Protein AF-0000000065834225 (afdb_homodimer)

Foldseek 3Di:
DPPFQQWAWEWEQAAFKIKIFIDRHLDTDDIDIDGNQDDDDDDPPHAYEYEYQHDRDDDDDDPRYHYDDCVLQPAAPDDPPDGSLLSLLLSLQCVPFHPFEWEFAAAQKTKIWTAHRVRHTPGIDIGGHPQNQLVCCCVPPDPADREDDDLPDDQADCDDDDRRSVSSNVRLVVVLVVVLVVVVVVCVVPVDTAYEYEYDCSSSNVVVCCVSDVRYDYDHCSNVSSSSVSVVVVVVVPPPPDDD/DPPFAQWAWEWEQAAFKIKIFIDRHLDTDDIDIDGNQDDDDDDPPHAYEYEYQHDRDDDDDDPRYHYDDCVLQPAAPDDPPDGSLLSLLLSLQCVPFHPFEWEFAAAQKTKIWTAHRVRHTPDIDIGGHPQNQLVCCCVPPDPADREDDDLPDDQADCDDDDRRSVSSNVRLVVVLVVVLVVVVVVCVVPVDTAYEYEYDCSSSNVVVCCVSDVRYDYDHCSNVSSSSVSVVVVVVVPPPPDDD

pLDDT: mean 91.39, std 12.74, range [29.22, 98.88]

Secondary structure (DSSP, 8-state):
------EEEEEEE-SSEEEEEEEETTEEEEEEEEETTSPP---TT-EEEEEE-SSSPPPPP-TTEEE--GGGS--BS--TT--HHHHHHHHHHHHHH-SSEEEEEESSEEEEEEE-TTSBEEEEEEEE-HHHHHHHHHHH-SSPPP----TTSPPPPSSBSSHHHHHHHHHHHHHHHHHHHHHHHHHHH-SSS-EEEESTTHHHHHHHHGGG-TTEEE-TTHHHHHHHHHHHHHHHHHS-----/------EEEEEEE-SSEEEEEEEETTEEEEEEEEETTSPP---TT-EEEEEE-SSSPPPPP-TTEEE--GGGS--BS--TT--HHHHHHHHHHHHHH-SSEEEEEESSEEEEEEE-TTSBEEEEEEEE-HHHHHHHHHHH-SSPPP----TTSPPPPSSBSSHHHHHHHHHHHHHHHHHHHHHHHHHHH-SSS-EEEESTTHHHHHHHHGGG-TTEEE-TTHHHHHHHHHHHHHHHHHS-----

Sequence (488 aa):
MSSEAERWLAAVVGNTHVRWGWFAGESLVKVEQFPAHQPLSWPEETELWLAAVGSAPLPPRSPWVHCLELSQVPLRDPYPSLGLDRALALWAAGIRYGWPCLVIDAGTALTLTGADAEGSLVGGAILPGLGLQAQALADHTARLPKVEWDPGAPIPPRWARNTGAAIRSGILHTLLAGLRDFLADWRRRFPQGPLLVTGGDGELLYPHLRPLDAELRWDPHLVLRGIAGCRQLHRVVRKPSGAEMSSEAERWLAAVVGNTHVRWGWFAGESLVKVEQFPAHQPLSWPEETELWLAAVGSAPLPPRSPWVHCLELSQVPLRDPYPSLGLDRALALWAAGIRYGWPCLVIDAGTALTLTGADAEGSLVGGAILPGLGLQAQALADHTARLPKVEWDPGAPIPPRWARNTGAAIRSGILHTLLAGLRDFLADWRRRFPQGPLLVTGGDGELLYPHLRPLDAELRWDPHLVLRGIAGCRQLHRVVRKPSGAE

Organism: Synechococcus sp. (strain JA-3-3Ab) (NCBI:txid321327)

Nearest PDB structures (foldseek):
  2h3g-assembly1_X-2  TM=8.060E-01  e=3.116E-14  Bacillus anthracis str. Ames
  2f9t-assembly1_B  TM=7.460E-01  e=8.627E-15  Pseudomonas aeruginosa PAO1
  9b78-assembly1_A  TM=7.917E-01  e=2.816E-13  Mycobacterium tuberculosis
  4o5f-assembly1_B  TM=7.819E-01  e=1.727E-13  Burkholderia thailandensis E264
  3djc-assembly2_C  TM=7.920E-01  e=1.299E-12  Legionella pneumophila subsp. pneumophila str. Philadelphia 1

Solvent-accessible surface area (backbone atoms only — not comparable to full-atom values): 26005 Å² total; per-residue (Å²): 128,82,75,75,54,59,65,35,36,36,35,40,35,28,60,66,37,26,39,38,33,35,27,48,54,90,40,80,74,46,76,48,77,44,61,20,87,53,81,85,80,73,69,82,93,42,41,32,41,33,42,73,62,26,70,47,82,73,78,75,92,41,99,43,50,43,76,61,53,61,88,64,48,95,52,39,72,69,46,93,72,56,51,51,57,58,51,26,26,41,43,31,44,31,75,74,69,33,54,21,31,37,34,37,36,24,30,66,49,24,34,39,39,31,28,37,71,85,46,32,52,60,23,16,23,26,32,57,11,71,65,42,40,34,47,39,40,29,74,64,32,67,79,49,69,77,62,83,87,57,72,86,53,76,84,58,54,66,52,20,75,45,58,67,47,8,36,51,12,26,44,50,54,19,50,51,33,16,50,52,52,52,50,52,51,46,39,72,77,43,80,60,55,41,31,37,35,18,39,78,46,20,73,51,49,42,77,75,48,40,85,78,36,90,51,49,41,84,44,79,51,34,44,55,48,16,52,52,50,40,51,54,56,52,53,59,67,66,57,70,88,62,92,122,129,81,75,74,54,59,62,35,34,35,34,41,36,27,59,65,36,26,41,38,33,36,25,46,57,90,41,79,74,46,74,49,75,44,58,21,87,54,80,86,80,74,70,83,90,43,41,32,40,33,43,74,63,26,70,48,83,71,79,76,91,42,100,43,51,41,75,60,52,61,88,64,46,95,50,38,71,70,46,92,71,57,52,50,58,60,50,27,25,38,44,30,43,32,74,74,70,33,53,21,30,38,32,37,36,23,30,67,50,26,33,39,40,30,28,37,72,85,46,32,52,60,24,17,22,27,29,56,11,72,66,41,40,35,47,38,40,30,74,66,34,68,77,47,72,76,61,84,86,57,73,84,53,74,83,59,54,68,53,20,73,46,56,68,46,8,35,51,11,27,42,49,54,19,50,51,34,16,49,51,52,52,51,53,53,47,40,72,76,43,80,61,57,39,30,38,34,18,40,79,48,22,71,52,47,42,76,76,47,41,83,78,34,91,50,49,40,84,44,80,50,34,44,56,48,16,50,52,52,40,50,57,57,52,52,62,66,64,58,71,88,62,93,124

InterPro domains:
  IPR004619 Type III pantothenate kinase [MF_01274] (7-235)
  IPR004619 Type III pantothenate kinase [PF03309] (79-177)
  IPR004619 Type III pantothenate kinase [PTHR34265] (77-228)
  IPR004619 Type III pantothenate kinase [TIGR00671] (73-227)
  IPR043129 ATPase, nucleotide binding domain [SSF53067] (100-229)

Structure (mmCIF, N/CA/C/O backbone):
data_AF-0000000065834225-model_v1
#
loop_
_entity.id
_entity.type
_entity.pdbx_description
1 polymer 'Type III pantothenate kinase'
#
loop_
_atom_site.group_PDB
_atom_site.id
_atom_site.type_symbol
_atom_site.label_atom_id
_atom_site.label_alt_id
_atom_site.label_comp_id
_atom_site.label_asym_id
_atom_site.label_entity_id
_atom_site.label_seq_id
_atom_site.pdbx_PDB_ins_code
_atom_site.Cartn_x
_atom_site.Cartn_y
_atom_site.Cartn_z
_atom_site.occupancy
_atom_site.B_iso_or_equiv
_atom_site.auth_seq_id
_atom_site.auth_comp_id
_atom_site.auth_asym_id
_atom_site.auth_atom_id
_atom_site.pdbx_PDB_model_num
ATOM 1 N N . MET A 1 1 ? 20.047 -47.781 -21.469 1 33.62 1 MET A N 1
ATOM 2 C CA . MET A 1 1 ? 20.109 -46.469 -22.156 1 33.62 1 MET A CA 1
ATOM 3 C C . MET A 1 1 ? 19.328 -45.406 -21.391 1 33.62 1 MET A C 1
ATOM 5 O O . MET A 1 1 ? 18.125 -45.562 -21.203 1 33.62 1 MET A O 1
ATOM 9 N N . SER A 1 2 ? 19.828 -44.812 -20.359 1 42.06 2 SER A N 1
ATOM 10 C CA . SER A 1 2 ? 19.234 -43.875 -19.438 1 42.06 2 SER A CA 1
ATOM 11 C C . SER A 1 2 ? 18.406 -42.812 -20.172 1 42.06 2 SER A C 1
ATOM 13 O O . SER A 1 2 ? 18.938 -42.094 -21.031 1 42.06 2 SER A O 1
ATOM 15 N N . SER A 1 3 ? 17.219 -42.969 -20.594 1 46.88 3 SER A N 1
ATOM 16 C CA . SER A 1 3 ? 16.328 -42.125 -21.375 1 46.88 3 SER A CA 1
ATOM 17 C C . SER A 1 3 ? 16.5 -40.656 -21.016 1 46.88 3 SER A C 1
ATOM 19 O O . SER A 1 3 ? 16.359 -40.281 -19.844 1 46.88 3 SER A O 1
ATOM 21 N N . GLU A 1 4 ? 17.5 -40 -21.625 1 58.12 4 GLU A N 1
ATOM 22 C CA . GLU A 1 4 ? 17.797 -38.562 -21.422 1 58.12 4 GLU A CA 1
ATOM 23 C C . GLU A 1 4 ? 16.516 -37.75 -21.266 1 58.12 4 GLU A C 1
ATOM 25 O O . GLU A 1 4 ? 15.656 -37.75 -22.156 1 58.12 4 GLU A O 1
ATOM 30 N N . ALA A 1 5 ? 16.062 -37.5 -20.141 1 70.31 5 ALA A N 1
ATOM 31 C CA . ALA A 1 5 ? 14.875 -36.719 -19.828 1 70.31 5 ALA A CA 1
ATOM 32 C C . ALA A 1 5 ? 14.758 -35.531 -20.75 1 70.31 5 ALA A C 1
ATOM 34 O O . ALA A 1 5 ? 15.742 -34.844 -21.016 1 70.31 5 ALA A O 1
ATOM 35 N N . GLU A 1 6 ? 13.672 -35.469 -21.453 1 86.38 6 GLU A N 1
ATOM 36 C CA . GLU A 1 6 ? 13.383 -34.375 -22.375 1 86.38 6 GLU A CA 1
ATOM 37 C C . GLU A 1 6 ? 13.633 -33.031 -21.703 1 86.38 6 GLU A C 1
ATOM 39 O O . GLU A 1 6 ? 13.148 -32.781 -20.594 1 86.38 6 GLU A O 1
ATOM 44 N N . ARG A 1 7 ? 14.578 -32.25 -22.266 1 93 7 ARG A N 1
ATOM 45 C CA . ARG A 1 7 ? 14.867 -30.922 -21.766 1 93 7 ARG A CA 1
ATOM 46 C C . ARG A 1 7 ? 13.953 -29.875 -22.406 1 93 7 ARG A C 1
ATOM 48 O O . ARG A 1 7 ? 13.656 -29.953 -23.594 1 93 7 ARG A O 1
ATOM 55 N N . TRP A 1 8 ? 13.391 -29.078 -21.578 1 95.12 8 TRP A N 1
ATOM 56 C CA . TRP A 1 8 ? 12.508 -28.031 -22.078 1 95.12 8 TRP A CA 1
ATOM 57 C C . TRP A 1 8 ? 12.5 -26.844 -21.109 1 95.12 8 TRP A C 1
ATOM 59 O O . TRP A 1 8 ? 13.141 -26.875 -20.062 1 95.12 8 TRP A O 1
ATOM 69 N N . LEU A 1 9 ? 11.836 -25.719 -21.547 1 95.31 9 LEU A N 1
ATOM 70 C CA . LEU A 1 9 ? 11.891 -24.484 -20.781 1 95.31 9 LEU A CA 1
ATOM 71 C C . LEU A 1 9 ? 10.484 -23.969 -20.5 1 95.31 9 LEU A C 1
ATOM 73 O O . LEU A 1 9 ? 9.594 -24.078 -21.344 1 95.31 9 LEU A O 1
ATOM 77 N N . ALA A 1 10 ? 10.312 -23.531 -19.297 1 96.25 10 ALA A N 1
ATOM 78 C CA . ALA A 1 10 ? 9.156 -22.703 -18.938 1 96.25 10 ALA A CA 1
ATOM 79 C C . ALA A 1 10 ? 9.562 -21.266 -18.688 1 96.25 10 ALA A C 1
ATOM 81 O O . ALA A 1 10 ? 10.656 -21 -18.172 1 96.25 10 ALA A O 1
ATOM 82 N N . ALA A 1 11 ? 8.711 -20.312 -19.078 1 94.62 11 ALA A N 1
ATOM 83 C CA . ALA A 1 11 ? 9.008 -18.906 -18.828 1 94.62 11 ALA A CA 1
ATOM 84 C C . ALA A 1 11 ? 7.766 -18.172 -18.328 1 94.62 11 ALA A C 1
ATOM 86 O O . ALA A 1 11 ? 6.676 -18.328 -18.875 1 94.62 11 ALA A O 1
ATOM 87 N N . VAL A 1 12 ? 7.941 -17.469 -17.266 1 94.56 12 VAL A N 1
ATOM 88 C CA . VAL A 1 12 ? 6.949 -16.5 -16.812 1 94.56 12 VAL A CA 1
ATOM 89 C C . VAL A 1 12 ? 7.379 -15.094 -17.219 1 94.56 12 VAL A C 1
ATOM 91 O O . VAL A 1 12 ? 8.375 -14.57 -16.719 1 94.56 12 VAL A O 1
ATOM 94 N N . VAL A 1 13 ? 6.672 -14.5 -18.109 1 93 13 VAL A N 1
ATOM 95 C CA . VAL A 1 13 ? 7 -13.164 -18.594 1 93 13 VAL A CA 1
ATOM 96 C C . VAL A 1 13 ? 6.188 -12.125 -17.844 1 93 13 VAL A C 1
ATOM 98 O O . VAL A 1 13 ? 5.062 -11.797 -18.219 1 93 13 VAL A O 1
ATOM 101 N N . GLY A 1 14 ? 6.848 -11.594 -16.859 1 91 14 GLY A N 1
ATOM 102 C CA . GLY A 1 14 ? 6.164 -10.664 -15.984 1 91 14 GLY A CA 1
ATOM 103 C C . GLY A 1 14 ? 6.324 -9.219 -16.406 1 91 14 GLY A C 1
ATOM 104 O O . GLY A 1 14 ? 6.707 -8.938 -17.547 1 91 14 GLY A O 1
ATOM 105 N N . ASN A 1 15 ? 5.93 -8.242 -15.508 1 87.38 15 ASN A N 1
ATOM 106 C CA . ASN A 1 15 ? 6 -6.809 -15.766 1 87.38 15 ASN A CA 1
ATOM 107 C C . ASN A 1 15 ? 7.418 -6.277 -15.578 1 87.38 15 ASN A C 1
ATOM 109 O O . ASN A 1 15 ? 7.852 -5.379 -16.297 1 87.38 15 ASN A O 1
ATOM 113 N N . THR A 1 16 ? 8.023 -6.875 -14.555 1 87.19 16 THR A N 1
ATOM 114 C CA . THR A 1 16 ? 9.336 -6.359 -14.172 1 87.19 16 THR A CA 1
ATOM 115 C C . THR A 1 16 ? 10.438 -7.324 -14.602 1 87.19 16 THR A C 1
ATOM 117 O O . THR A 1 16 ? 11.508 -6.895 -15.039 1 87.19 16 THR A O 1
ATOM 120 N N . HIS A 1 17 ? 10.078 -8.633 -14.461 1 89.81 17 HIS A N 1
ATOM 121 C CA . HIS A 1 17 ? 11.094 -9.641 -14.734 1 89.81 17 HIS A CA 1
ATOM 122 C C . HIS A 1 17 ? 10.516 -10.812 -15.523 1 89.81 17 HIS A C 1
ATOM 124 O O . HIS A 1 17 ? 9.305 -11.039 -15.492 1 89.81 17 HIS A O 1
ATOM 130 N N . VAL A 1 18 ? 11.414 -11.438 -16.203 1 91.88 18 VAL A N 1
ATOM 131 C CA . VAL A 1 18 ? 11.141 -12.758 -16.781 1 91.88 18 VAL A CA 1
ATOM 132 C C . VAL A 1 18 ? 11.828 -13.836 -15.945 1 91.88 18 VAL A C 1
ATOM 134 O O . VAL A 1 18 ? 12.992 -13.688 -15.57 1 91.88 18 VAL A O 1
ATOM 137 N N . ARG A 1 19 ? 11.094 -14.859 -15.625 1 93.38 19 ARG A N 1
ATOM 138 C CA . ARG A 1 19 ? 11.656 -16 -14.906 1 93.38 19 ARG A CA 1
ATOM 139 C C . ARG A 1 19 ? 11.68 -17.25 -15.789 1 93.38 19 ARG A C 1
ATOM 141 O O . ARG A 1 19 ? 10.633 -17.688 -16.281 1 93.38 19 ARG A O 1
ATOM 148 N N . TRP A 1 20 ? 12.914 -17.781 -15.906 1 92.94 20 TRP A N 1
ATOM 149 C CA . TRP A 1 20 ? 13.102 -19 -16.703 1 92.94 20 TRP A CA 1
ATOM 150 C C . TRP A 1 20 ? 13.297 -20.219 -15.805 1 92.94 20 TRP A C 1
ATOM 152 O O . TRP A 1 20 ? 14.062 -20.172 -14.836 1 92.94 20 TRP A O 1
ATOM 162 N N . GLY A 1 21 ? 12.5 -21.219 -16.125 1 96.06 21 GLY A N 1
ATOM 163 C CA . GLY A 1 21 ? 12.719 -22.516 -15.5 1 96.06 21 GLY A CA 1
ATOM 164 C C . GLY A 1 21 ? 13.188 -23.578 -16.484 1 96.06 21 GLY A C 1
ATOM 165 O O . GLY A 1 21 ? 12.484 -23.875 -17.453 1 96.06 21 GLY A O 1
ATOM 166 N N . TRP A 1 22 ? 14.375 -24.078 -16.281 1 95 22 TRP A N 1
ATOM 167 C CA . TRP A 1 22 ? 14.891 -25.188 -17.062 1 95 22 TRP A CA 1
ATOM 168 C C . TRP A 1 22 ? 14.445 -26.531 -16.469 1 95 22 TRP A C 1
ATOM 170 O O . TRP A 1 22 ? 14.672 -26.797 -15.281 1 95 22 TRP A O 1
ATOM 180 N N . PHE A 1 23 ? 13.789 -27.312 -17.312 1 96.31 23 PHE A N 1
ATOM 181 C CA . PHE A 1 23 ? 13.25 -28.578 -16.844 1 96.31 23 PHE A CA 1
ATOM 182 C C . PHE A 1 23 ? 13.93 -29.75 -17.547 1 96.31 23 PHE A C 1
ATOM 184 O O . PHE A 1 23 ? 14.25 -29.672 -18.734 1 96.31 23 PHE A O 1
ATOM 191 N N . ALA A 1 24 ? 14.25 -30.812 -16.766 1 95.19 24 ALA A N 1
ATOM 192 C CA . ALA A 1 24 ? 14.547 -32.156 -17.266 1 95.19 24 ALA A CA 1
ATOM 193 C C . ALA A 1 24 ? 13.438 -33.125 -16.891 1 95.19 24 ALA A C 1
ATOM 195 O O . ALA A 1 24 ? 13.352 -33.594 -15.75 1 95.19 24 ALA A O 1
ATOM 196 N N . GLY A 1 25 ? 12.625 -33.5 -17.891 1 91.62 25 GLY A N 1
ATOM 197 C CA . GLY A 1 25 ? 11.391 -34.156 -17.531 1 91.62 25 GLY A CA 1
ATOM 198 C C . GLY A 1 25 ? 10.461 -33.312 -16.703 1 91.62 25 GLY A C 1
ATOM 199 O O . GLY A 1 25 ? 10.125 -32.188 -17.094 1 91.62 25 GLY A O 1
ATOM 200 N N . GLU A 1 26 ? 10.18 -33.781 -15.57 1 89.94 26 GLU A N 1
ATOM 201 C CA . GLU A 1 26 ? 9.266 -33.062 -14.695 1 89.94 26 GLU A CA 1
ATOM 202 C C . GLU A 1 26 ? 10.031 -32.312 -13.594 1 89.94 26 GLU A C 1
ATOM 204 O O . GLU A 1 26 ? 9.43 -31.625 -12.773 1 89.94 26 GLU A O 1
ATOM 209 N N . SER A 1 27 ? 11.297 -32.375 -13.688 1 94.38 27 SER A N 1
ATOM 210 C CA . SER A 1 27 ? 12.125 -31.797 -12.625 1 94.38 27 SER A CA 1
ATOM 211 C C . SER A 1 27 ? 12.648 -30.422 -13.008 1 94.38 27 SER A C 1
ATOM 213 O O . SER A 1 27 ? 13.211 -30.25 -14.094 1 94.38 27 SER A O 1
ATOM 215 N N . LEU A 1 28 ? 12.438 -29.5 -12.172 1 96.19 28 LEU A N 1
ATOM 216 C CA . LEU A 1 28 ? 13.023 -28.172 -12.344 1 96.19 28 LEU A CA 1
ATOM 217 C C . LEU A 1 28 ? 14.508 -28.188 -11.992 1 96.19 28 LEU A C 1
ATOM 219 O O . LEU A 1 28 ? 14.875 -28.422 -10.844 1 96.19 28 LEU A O 1
ATOM 223 N N . VAL A 1 29 ? 15.375 -27.828 -12.914 1 96.06 29 VAL A N 1
ATOM 224 C CA . VAL A 1 29 ? 16.812 -28.031 -12.773 1 96.06 29 VAL A CA 1
ATOM 225 C C . VAL A 1 29 ? 17.484 -26.703 -12.445 1 96.06 29 VAL A C 1
ATOM 227 O O . VAL A 1 29 ? 18.453 -26.656 -11.68 1 96.06 29 VAL A O 1
ATOM 230 N N . LYS A 1 30 ? 17.047 -25.719 -13.07 1 95.69 30 LYS A N 1
ATOM 231 C CA . LYS A 1 30 ? 17.656 -24.391 -12.922 1 95.69 30 LYS A CA 1
ATOM 232 C C . LYS A 1 30 ? 16.625 -23.281 -13.156 1 95.69 30 LYS A C 1
ATOM 234 O O . LYS A 1 30 ? 15.727 -23.438 -13.992 1 95.69 30 LYS A O 1
ATOM 239 N N . VAL A 1 31 ? 16.719 -22.297 -12.344 1 95.81 31 VAL A N 1
ATOM 240 C CA . VAL A 1 31 ? 15.867 -21.141 -12.523 1 95.81 31 VAL A CA 1
ATOM 241 C C . VAL A 1 31 ? 16.734 -19.891 -12.727 1 95.81 31 VAL A C 1
ATOM 243 O O . VAL A 1 31 ? 17.75 -19.719 -12.055 1 95.81 31 VAL A O 1
ATOM 246 N N . GLU A 1 32 ? 16.391 -19.031 -13.68 1 93.44 32 GLU A N 1
ATOM 247 C CA . GLU A 1 32 ? 17.062 -17.766 -13.977 1 93.44 32 GLU A CA 1
ATOM 248 C C . GLU A 1 32 ? 16.078 -16.625 -14.102 1 93.44 32 GLU A C 1
ATOM 250 O O . GLU A 1 32 ? 14.906 -16.844 -14.422 1 93.44 32 GLU A O 1
ATOM 255 N N . GLN A 1 33 ? 16.531 -15.531 -13.789 1 91.88 33 GLN A N 1
ATOM 256 C CA . GLN A 1 33 ? 15.703 -14.336 -13.867 1 91.88 33 GLN A CA 1
ATOM 257 C C . GLN A 1 33 ? 16.391 -13.242 -14.688 1 91.88 33 GLN A C 1
ATOM 259 O O . GLN A 1 33 ? 17.594 -13.039 -14.578 1 91.88 33 GLN A O 1
ATOM 264 N N . PHE A 1 34 ? 15.578 -12.539 -15.531 1 89.5 34 PHE A N 1
ATOM 265 C CA . PHE A 1 34 ? 16.047 -11.445 -16.375 1 89.5 34 PHE A CA 1
ATOM 266 C C . PHE A 1 34 ? 15.062 -10.281 -16.359 1 89.5 34 PHE A C 1
ATOM 268 O O . PHE A 1 34 ? 13.875 -10.469 -16.078 1 89.5 34 PHE A O 1
ATOM 275 N N . PRO A 1 35 ? 15.586 -9.039 -16.641 1 89.62 35 PRO A N 1
ATOM 276 C CA . PRO A 1 35 ? 14.641 -7.93 -16.781 1 89.62 35 PRO A CA 1
ATOM 277 C C . PRO A 1 35 ? 13.664 -8.133 -17.938 1 89.62 35 PRO A C 1
ATOM 279 O O . PRO A 1 35 ? 14.047 -8.648 -19 1 89.62 35 PRO A O 1
ATOM 282 N N . ALA A 1 36 ? 12.438 -7.734 -17.719 1 86.25 36 ALA A N 1
ATOM 283 C CA . ALA A 1 36 ? 11.359 -7.988 -18.672 1 86.25 36 ALA A CA 1
ATOM 284 C C . ALA A 1 36 ? 11.602 -7.25 -19.984 1 86.25 36 ALA A C 1
ATOM 286 O O . ALA A 1 36 ? 11.102 -7.66 -21.031 1 86.25 36 ALA A O 1
ATOM 287 N N . HIS A 1 37 ? 12.297 -6.188 -19.984 1 83.06 37 HIS A N 1
ATOM 288 C CA . HIS A 1 37 ? 12.461 -5.387 -21.188 1 83.06 37 HIS A CA 1
ATOM 289 C C . HIS A 1 37 ? 13.484 -6.016 -22.125 1 83.06 37 HIS A C 1
ATOM 291 O O . HIS A 1 37 ? 13.586 -5.621 -23.297 1 83.06 37 HIS A O 1
ATOM 297 N N . GLN A 1 38 ? 14.188 -7.047 -21.703 1 80.56 38 GLN A N 1
ATOM 298 C CA . GLN A 1 38 ? 15.164 -7.723 -22.547 1 80.56 38 GLN A CA 1
ATOM 299 C C . GLN A 1 38 ? 14.492 -8.75 -23.453 1 80.56 38 GLN A C 1
ATOM 301 O O . GLN A 1 38 ? 13.531 -9.406 -23.047 1 80.56 38 GLN A O 1
ATOM 306 N N . PRO A 1 39 ? 14.992 -8.812 -24.703 1 77.12 39 PRO A N 1
ATOM 307 C CA . PRO A 1 39 ? 14.445 -9.836 -25.594 1 77.12 39 PRO A CA 1
ATOM 308 C C . PRO A 1 39 ? 14.68 -11.25 -25.078 1 77.12 39 PRO A C 1
ATOM 310 O O . PRO A 1 39 ? 15.734 -11.539 -24.516 1 77.12 39 PRO A O 1
ATOM 313 N N . LEU A 1 40 ? 13.602 -12.023 -25.281 1 77.25 40 LEU A N 1
ATOM 314 C CA . LEU A 1 40 ? 13.734 -13.414 -24.859 1 77.25 40 LEU A CA 1
ATOM 315 C C . LEU A 1 40 ? 14.648 -14.172 -25.812 1 77.25 40 LEU A C 1
ATOM 317 O O . LEU A 1 40 ? 14.531 -14.047 -27.031 1 77.25 40 LEU A O 1
ATOM 321 N N . SER A 1 41 ? 15.695 -14.758 -25.266 1 77.69 41 SER A N 1
ATOM 322 C CA . SER A 1 41 ? 16.594 -15.609 -26.047 1 77.69 41 SER A CA 1
ATOM 323 C C . SER A 1 41 ? 16.766 -16.969 -25.375 1 77.69 41 SER A C 1
ATOM 325 O O . SER A 1 41 ? 16.969 -17.047 -24.172 1 77.69 41 SER A O 1
ATOM 327 N N . TRP A 1 42 ? 16.422 -18.047 -26.203 1 76.94 42 TRP A N 1
ATOM 328 C CA . TRP A 1 42 ? 16.594 -19.406 -25.688 1 76.94 42 TRP A CA 1
ATOM 329 C C . TRP A 1 42 ? 17.109 -20.344 -26.766 1 76.94 42 TRP A C 1
ATOM 331 O O . TRP A 1 42 ? 17.094 -20.016 -27.953 1 76.94 42 TRP A O 1
ATOM 341 N N . PRO A 1 43 ? 17.766 -21.469 -26.297 1 78.31 43 PRO A N 1
ATOM 342 C CA . PRO A 1 43 ? 18.359 -22.359 -27.281 1 78.31 43 PRO A CA 1
ATOM 343 C C . PRO A 1 43 ? 17.375 -22.781 -28.375 1 78.31 43 PRO A C 1
ATOM 345 O O . PRO A 1 43 ? 16.219 -23.109 -28.062 1 78.31 43 PRO A O 1
ATOM 348 N N . GLU A 1 44 ? 17.922 -22.828 -29.562 1 77 44 GLU A N 1
ATOM 349 C CA . GLU A 1 44 ? 17.109 -23.203 -30.719 1 77 44 GLU A CA 1
ATOM 350 C C . GLU A 1 44 ? 16.531 -24.609 -30.547 1 77 44 GLU A C 1
ATOM 352 O O . GLU A 1 44 ? 17.156 -25.469 -29.922 1 77 44 GLU A O 1
ATOM 357 N N . GLU A 1 45 ? 15.328 -24.828 -30.953 1 79.88 45 GLU A N 1
ATOM 358 C CA . GLU A 1 45 ? 14.648 -26.125 -31 1 79.88 45 GLU A CA 1
ATOM 359 C C . GLU A 1 45 ? 14.344 -26.641 -29.609 1 79.88 45 GLU A C 1
ATOM 361 O O . GLU A 1 45 ? 14.164 -27.844 -29.406 1 79.88 45 GLU A O 1
ATOM 366 N N . THR A 1 46 ? 14.461 -25.844 -28.672 1 88.81 46 THR A N 1
ATOM 367 C CA . THR A 1 46 ? 14.039 -26.219 -27.328 1 88.81 46 THR A CA 1
ATOM 368 C C . THR A 1 46 ? 12.586 -25.812 -27.078 1 88.81 46 THR A C 1
ATOM 370 O O . THR A 1 46 ? 12.195 -24.672 -27.359 1 88.81 46 THR A O 1
ATOM 373 N N . GLU A 1 47 ? 11.844 -26.828 -26.672 1 93.38 47 GLU A N 1
ATOM 374 C CA . GLU A 1 47 ? 10.438 -26.562 -26.375 1 93.38 47 GLU A CA 1
ATOM 375 C C . GLU A 1 47 ? 10.297 -25.531 -25.266 1 93.38 47 GLU A C 1
ATOM 377 O O . GLU A 1 47 ? 10.961 -25.609 -24.234 1 93.38 47 GLU A O 1
ATOM 382 N N . LEU A 1 48 ? 9.492 -24.438 -25.578 1 94.06 48 LEU A N 1
ATOM 383 C CA . LEU A 1 48 ? 9.281 -23.359 -24.625 1 94.06 48 LEU A CA 1
ATOM 384 C C . LEU A 1 48 ? 7.797 -23.188 -24.312 1 94.06 48 LEU A C 1
ATOM 386 O O . LEU A 1 48 ? 6.98 -23.031 -25.234 1 94.06 48 LEU A O 1
ATOM 390 N N . TRP A 1 49 ? 7.465 -23.328 -23.078 1 95.19 49 TRP A N 1
ATOM 391 C CA . TRP A 1 49 ? 6.129 -23 -22.594 1 95.19 49 TRP A CA 1
ATOM 392 C C . TRP A 1 49 ? 6.137 -21.672 -21.828 1 95.19 49 TRP A C 1
ATOM 394 O O . TRP A 1 49 ? 6.922 -21.484 -20.906 1 95.19 49 TRP A O 1
ATOM 404 N N . LEU A 1 50 ? 5.238 -20.75 -22.25 1 94 50 LEU A N 1
ATOM 405 C CA . LEU A 1 50 ? 5.289 -19.406 -21.719 1 94 50 LEU A CA 1
ATOM 406 C C . LEU A 1 50 ? 3.969 -19.031 -21.062 1 94 50 LEU A C 1
ATOM 408 O O . LEU A 1 50 ? 2.898 -19.375 -21.562 1 94 50 LEU A O 1
ATOM 412 N N . ALA A 1 51 ? 4.055 -18.406 -19.938 1 95.25 51 ALA A N 1
ATOM 413 C CA . ALA A 1 51 ? 2.961 -17.641 -19.344 1 95.25 51 ALA A CA 1
ATOM 414 C C . ALA A 1 51 ? 3.25 -16.141 -19.375 1 95.25 51 ALA A C 1
ATOM 416 O O . ALA A 1 51 ? 4.105 -15.648 -18.641 1 95.25 51 ALA A O 1
ATOM 417 N N . ALA A 1 52 ? 2.572 -15.445 -20.266 1 92.25 52 ALA A N 1
ATOM 418 C CA . ALA A 1 52 ? 2.74 -14 -20.406 1 92.25 52 ALA A CA 1
ATOM 419 C C . ALA A 1 52 ? 1.784 -13.25 -19.484 1 92.25 52 ALA A C 1
ATOM 421 O O . ALA A 1 52 ? 0.571 -13.242 -19.703 1 92.25 52 ALA A O 1
ATOM 422 N N . VAL A 1 53 ? 2.311 -12.625 -18.469 1 88.44 53 VAL A N 1
ATOM 423 C CA . VAL A 1 53 ? 1.476 -11.945 -17.484 1 88.44 53 VAL A CA 1
ATOM 424 C C . VAL A 1 53 ? 1.784 -10.453 -17.484 1 88.44 53 VAL A C 1
ATOM 426 O O . VAL A 1 53 ? 1.159 -9.68 -16.75 1 88.44 53 VAL A O 1
ATOM 429 N N . GLY A 1 54 ? 2.768 -10.047 -18.188 1 87.25 54 GLY A N 1
ATOM 430 C CA . GLY A 1 54 ? 3.143 -8.656 -18.375 1 87.25 54 GLY A CA 1
ATOM 431 C C . GLY A 1 54 ? 3.027 -8.203 -19.812 1 87.25 54 GLY A C 1
ATOM 432 O O . GLY A 1 54 ? 2.236 -8.758 -20.578 1 87.25 54 GLY A O 1
ATOM 433 N N . SER A 1 55 ? 3.713 -7.047 -20.078 1 79.69 55 SER A N 1
ATOM 434 C CA . SER A 1 55 ? 3.549 -6.449 -21.406 1 79.69 55 SER A CA 1
ATOM 435 C C . SER A 1 55 ? 4.793 -6.652 -22.266 1 79.69 55 SER A C 1
ATOM 437 O O . SER A 1 55 ? 4.91 -6.074 -23.344 1 79.69 55 SER A O 1
ATOM 439 N N . ALA A 1 56 ? 5.684 -7.449 -21.734 1 79.44 56 ALA A N 1
ATOM 440 C CA . ALA A 1 56 ? 6.91 -7.668 -22.5 1 79.44 56 ALA A CA 1
ATOM 441 C C . ALA A 1 56 ? 6.617 -8.359 -23.828 1 79.44 56 ALA A C 1
ATOM 443 O O . ALA A 1 56 ? 5.668 -9.133 -23.938 1 79.44 56 ALA A O 1
ATOM 444 N N . PRO A 1 57 ? 7.43 -8.07 -24.859 1 79.44 57 PRO A N 1
ATOM 445 C CA . PRO A 1 57 ? 7.219 -8.711 -26.156 1 79.44 57 PRO A CA 1
ATOM 446 C C . PRO A 1 57 ? 7.391 -10.227 -26.094 1 79.44 57 PRO A C 1
ATOM 448 O O . PRO A 1 57 ? 8.258 -10.727 -25.375 1 79.44 57 PRO A O 1
ATOM 451 N N . LEU A 1 58 ? 6.52 -10.883 -26.75 1 82.5 58 LEU A N 1
ATOM 452 C CA . LEU A 1 58 ? 6.57 -12.344 -26.812 1 82.5 58 LEU A CA 1
ATOM 453 C C . LEU A 1 58 ? 7.332 -12.805 -28.047 1 82.5 58 LEU A C 1
ATOM 455 O O . LEU A 1 58 ? 7.398 -12.086 -29.047 1 82.5 58 LEU A O 1
ATOM 459 N N . PRO A 1 59 ? 7.945 -13.891 -27.875 1 80.56 59 PRO A N 1
ATOM 460 C CA . PRO A 1 59 ? 8.633 -14.422 -29.047 1 80.56 59 PRO A CA 1
ATOM 461 C C . PRO A 1 59 ? 7.68 -14.75 -30.203 1 80.56 59 PRO A C 1
ATOM 463 O O . PRO A 1 59 ? 6.477 -14.922 -29.984 1 80.56 59 PRO A O 1
ATOM 466 N N . PRO A 1 60 ? 8.312 -14.727 -31.422 1 79.69 60 PRO A N 1
ATOM 467 C CA . PRO A 1 60 ? 7.48 -15.086 -32.562 1 79.69 60 PRO A CA 1
ATOM 468 C C . PRO A 1 60 ? 6.879 -16.484 -32.438 1 79.69 60 PRO A C 1
ATOM 470 O O . PRO A 1 60 ? 7.43 -17.344 -31.75 1 79.69 60 PRO A O 1
ATOM 473 N N . ARG A 1 61 ? 5.801 -16.672 -33.156 1 79.5 61 ARG A N 1
ATOM 474 C CA . ARG A 1 61 ? 5.145 -17.969 -33.156 1 79.5 61 ARG A CA 1
ATOM 475 C C . ARG A 1 61 ? 6.059 -19.047 -33.75 1 79.5 61 ARG A C 1
ATOM 477 O O . ARG A 1 61 ? 6.781 -18.781 -34.719 1 79.5 61 ARG A O 1
ATOM 484 N N . SER A 1 62 ? 6.258 -20.047 -33.062 1 84.88 62 SER A N 1
ATOM 485 C CA . SER A 1 62 ? 7.039 -21.219 -33.438 1 84.88 62 SER A CA 1
ATOM 486 C C . SER A 1 62 ? 6.418 -22.5 -32.906 1 84.88 62 SER A C 1
ATOM 488 O O . SER A 1 62 ? 5.738 -22.5 -31.875 1 84.88 62 SER A O 1
ATOM 490 N N . PRO A 1 63 ? 6.594 -23.656 -33.688 1 87.25 63 PRO A N 1
ATOM 491 C CA . PRO A 1 63 ? 6.066 -24.938 -33.188 1 87.25 63 PRO A CA 1
ATOM 492 C C . PRO A 1 63 ? 6.656 -25.328 -31.828 1 87.25 63 PRO A C 1
ATOM 494 O O . PRO A 1 63 ? 6.102 -26.188 -31.125 1 87.25 63 PRO A O 1
ATOM 497 N N . TRP A 1 64 ? 7.719 -24.734 -31.484 1 89.12 64 TRP A N 1
ATOM 498 C CA . TRP A 1 64 ? 8.398 -25.078 -30.234 1 89.12 64 TRP A CA 1
ATOM 499 C C . TRP A 1 64 ? 7.953 -24.156 -29.109 1 89.12 64 TRP A C 1
ATOM 501 O O . TRP A 1 64 ? 8.32 -24.375 -27.953 1 89.12 64 TRP A O 1
ATOM 511 N N . VAL A 1 65 ? 7.219 -23.078 -29.469 1 91.69 65 VAL A N 1
ATOM 512 C CA . VAL A 1 65 ? 6.828 -22.078 -28.469 1 91.69 65 VAL A CA 1
ATOM 513 C C . VAL A 1 65 ? 5.328 -22.188 -28.203 1 91.69 65 VAL A C 1
ATOM 515 O O . VAL A 1 65 ? 4.516 -22.062 -29.125 1 91.69 65 VAL A O 1
ATOM 518 N N . HIS A 1 66 ? 4.98 -22.438 -26.984 1 93.25 66 HIS A N 1
ATOM 519 C CA . HIS A 1 66 ? 3.59 -22.562 -26.547 1 93.25 66 HIS A CA 1
ATOM 520 C C . HIS A 1 66 ? 3.225 -21.484 -25.531 1 93.25 66 HIS A C 1
ATOM 522 O O . HIS A 1 66 ? 3.805 -21.438 -24.438 1 93.25 66 HIS A O 1
ATOM 528 N N . CYS A 1 67 ? 2.277 -20.703 -25.875 1 93.62 67 CYS A N 1
ATOM 529 C CA . CYS A 1 67 ? 1.793 -19.656 -24.969 1 93.62 67 CYS A CA 1
ATOM 530 C C . CYS A 1 67 ? 0.543 -20.125 -24.234 1 93.62 67 CYS A C 1
ATOM 532 O O . CYS A 1 67 ? -0.5 -20.344 -24.844 1 93.62 67 CYS A O 1
ATOM 534 N N . LEU A 1 68 ? 0.65 -20.203 -22.969 1 95.31 68 LEU A N 1
ATOM 535 C CA . LEU A 1 68 ? -0.471 -20.672 -22.172 1 95.31 68 LEU A CA 1
ATOM 536 C C . LEU A 1 68 ? -1.526 -19.578 -22.016 1 95.31 68 LEU A C 1
ATOM 538 O O . LEU A 1 68 ? -1.195 -18.391 -21.969 1 95.31 68 LEU A O 1
ATOM 542 N N . GLU A 1 69 ? -2.74 -20.047 -21.922 1 95.19 69 GLU A N 1
ATOM 543 C CA . GLU A 1 69 ? -3.891 -19.188 -21.625 1 95.19 69 GLU A CA 1
ATOM 544 C C . GLU A 1 69 ? -4.613 -19.672 -20.375 1 95.19 69 GLU A C 1
ATOM 546 O O . GLU A 1 69 ? -4.453 -20.812 -19.953 1 95.19 69 GLU A O 1
ATOM 551 N N . LEU A 1 70 ? -5.402 -18.719 -19.812 1 96.56 70 LEU A N 1
ATOM 552 C CA . LEU A 1 70 ? -6.121 -19.016 -18.578 1 96.56 70 LEU A CA 1
ATOM 553 C C . LEU A 1 70 ? -6.988 -20.266 -18.75 1 96.56 70 LEU A C 1
ATOM 555 O O . LEU A 1 70 ? -7.074 -21.094 -17.844 1 96.56 70 LEU A O 1
ATOM 559 N N . SER A 1 71 ? -7.594 -20.469 -19.891 1 95.69 71 SER A N 1
ATOM 560 C CA . SER A 1 71 ? -8.516 -21.562 -20.156 1 95.69 71 SER A CA 1
ATOM 561 C C . SER A 1 71 ? -7.805 -22.906 -20.109 1 95.69 71 SER A C 1
ATOM 563 O O . SER A 1 71 ? -8.445 -23.953 -20.016 1 95.69 71 SER A O 1
ATOM 565 N N . GLN A 1 72 ? -6.516 -22.922 -20.172 1 95.81 72 GLN A N 1
ATOM 566 C CA . GLN A 1 72 ? -5.738 -24.156 -20.203 1 95.81 72 GLN A CA 1
ATOM 567 C C . GLN A 1 72 ? -5.305 -24.578 -18.812 1 95.81 72 GLN A C 1
ATOM 569 O O . GLN A 1 72 ? -4.715 -25.641 -18.625 1 95.81 72 GLN A O 1
ATOM 574 N N . VAL A 1 73 ? -5.523 -23.75 -17.828 1 97.31 73 VAL A N 1
ATOM 575 C CA . VAL A 1 73 ? -5.242 -24.078 -16.438 1 97.31 73 VAL A CA 1
ATOM 576 C C . VAL A 1 73 ? -6.441 -24.781 -15.828 1 97.31 73 VAL A C 1
ATOM 578 O O . VAL A 1 73 ? -7.559 -24.25 -15.828 1 97.31 73 VAL A O 1
ATOM 581 N N . PRO A 1 74 ? -6.289 -26.016 -15.305 1 96.62 74 PRO A N 1
ATOM 582 C CA . PRO A 1 74 ? -7.418 -26.781 -14.781 1 96.62 74 PRO A CA 1
ATOM 583 C C . PRO A 1 74 ? -7.871 -26.281 -13.406 1 96.62 74 PRO A C 1
ATOM 585 O O . PRO A 1 74 ? -7.988 -27.078 -12.469 1 96.62 74 PRO A O 1
ATOM 588 N N . LEU A 1 75 ? -7.961 -25.047 -13.203 1 97 75 LEU A N 1
ATOM 589 C CA . LEU A 1 75 ? -8.539 -24.453 -12 1 97 75 LEU A CA 1
ATOM 590 C C . LEU A 1 75 ? -10.055 -24.359 -12.109 1 97 75 LEU A C 1
ATOM 592 O O . LEU A 1 75 ? -10.578 -23.938 -13.141 1 97 75 LEU A O 1
ATOM 596 N N . ARG A 1 76 ? -10.742 -24.812 -11.062 1 97.62 76 ARG A N 1
ATOM 597 C CA . ARG A 1 76 ? -12.203 -24.797 -11.094 1 97.62 76 ARG A CA 1
ATOM 598 C C . ARG A 1 76 ? -12.742 -23.406 -10.781 1 97.62 76 ARG A C 1
ATOM 600 O O . ARG A 1 76 ? -12.32 -22.766 -9.812 1 97.62 76 ARG A O 1
ATOM 607 N N . ASP A 1 77 ? -13.648 -22.891 -11.57 1 97.56 77 ASP A N 1
ATOM 608 C CA . ASP A 1 77 ? -14.477 -21.703 -11.406 1 97.56 77 ASP A CA 1
ATOM 609 C C . ASP A 1 77 ? -13.633 -20.438 -11.398 1 97.56 77 ASP A C 1
ATOM 611 O O . ASP A 1 77 ? -13.82 -19.562 -10.547 1 97.56 77 ASP A O 1
ATOM 615 N N . PRO A 1 78 ? -12.703 -20.359 -12.289 1 97.88 78 PRO A N 1
ATOM 616 C CA . PRO A 1 78 ? -12.023 -19.062 -12.414 1 97.88 78 PRO A CA 1
ATOM 617 C C . PRO A 1 78 ? -12.922 -17.969 -12.977 1 97.88 78 PRO A C 1
ATOM 619 O O . PRO A 1 78 ? -13.844 -18.266 -13.75 1 97.88 78 PRO A O 1
ATOM 622 N N . TYR A 1 79 ? -12.789 -16.719 -12.523 1 97.75 79 TYR A N 1
ATOM 623 C CA . TYR A 1 79 ? -13.477 -15.633 -13.203 1 97.75 79 TYR A CA 1
ATOM 624 C C . TYR A 1 79 ? -12.688 -15.164 -14.414 1 97.75 79 TYR A C 1
ATOM 626 O O . TYR A 1 79 ? -11.461 -15.312 -14.461 1 97.75 79 TYR A O 1
ATOM 634 N N . PRO A 1 80 ? -13.211 -14.586 -15.422 1 95.31 80 PRO A N 1
ATOM 635 C CA . PRO A 1 80 ? -12.594 -14.344 -16.734 1 95.31 80 PRO A CA 1
ATOM 636 C C . PRO A 1 80 ? -11.336 -13.484 -16.641 1 95.31 80 PRO A C 1
ATOM 638 O O . PRO A 1 80 ? -10.383 -13.695 -17.391 1 95.31 80 PRO A O 1
ATOM 641 N N . SER A 1 81 ? -11.305 -12.516 -15.758 1 94.81 81 SER A N 1
ATOM 642 C CA . SER A 1 81 ? -10.18 -11.578 -15.703 1 94.81 81 SER A CA 1
ATOM 643 C C . SER A 1 81 ? -9.125 -12.039 -14.711 1 94.81 81 SER A C 1
ATOM 645 O O . SER A 1 81 ? -8.211 -11.289 -14.375 1 94.81 81 SER A O 1
ATOM 647 N N . LEU A 1 82 ? -9.258 -13.32 -14.227 1 97.44 82 LEU A N 1
ATOM 648 C CA . LEU A 1 82 ? -8.258 -13.844 -13.305 1 97.44 82 LEU A CA 1
ATOM 649 C C . LEU A 1 82 ? -6.887 -13.898 -13.961 1 97.44 82 LEU A C 1
ATOM 651 O O . LEU A 1 82 ? -6.754 -14.375 -15.094 1 97.44 82 LEU A O 1
ATOM 655 N N . GLY A 1 83 ? -5.887 -13.391 -13.305 1 96.25 83 GLY A N 1
ATOM 656 C CA . GLY A 1 83 ? -4.535 -13.438 -13.844 1 96.25 83 GLY A CA 1
ATOM 657 C C . GLY A 1 83 ? -4.031 -14.852 -14.07 1 96.25 83 GLY A C 1
ATOM 658 O O . GLY A 1 83 ? -4.219 -15.727 -13.219 1 96.25 83 GLY A O 1
ATOM 659 N N . LEU A 1 84 ? -3.414 -15.047 -15.18 1 96.94 84 LEU A N 1
ATOM 660 C CA . LEU A 1 84 ? -2.867 -16.359 -15.531 1 96.94 84 LEU A CA 1
ATOM 661 C C . LEU A 1 84 ? -1.865 -16.828 -14.484 1 96.94 84 LEU A C 1
ATOM 663 O O . LEU A 1 84 ? -1.87 -18 -14.102 1 96.94 84 LEU A O 1
ATOM 667 N N . ASP A 1 85 ? -1.045 -15.953 -14.008 1 96.5 85 ASP A N 1
ATOM 668 C CA . ASP A 1 85 ? -0.043 -16.297 -13.008 1 96.5 85 ASP A CA 1
ATOM 669 C C . ASP A 1 85 ? -0.703 -16.719 -11.695 1 96.5 85 ASP A C 1
ATOM 671 O O . ASP A 1 85 ? -0.239 -17.656 -11.031 1 96.5 85 ASP A O 1
ATOM 675 N N . ARG A 1 86 ? -1.764 -16.031 -11.297 1 97.94 86 ARG A N 1
ATOM 676 C CA . ARG A 1 86 ? -2.508 -16.391 -10.102 1 97.94 86 ARG A CA 1
ATOM 677 C C . ARG A 1 86 ? -3.107 -17.797 -10.227 1 97.94 86 ARG A C 1
ATOM 679 O O . ARG A 1 86 ? -3.018 -18.594 -9.305 1 97.94 86 ARG A O 1
ATOM 686 N N . ALA A 1 87 ? -3.709 -18.047 -11.406 1 98.5 87 ALA A N 1
ATOM 687 C CA . ALA A 1 87 ? -4.312 -19.359 -11.656 1 98.5 87 ALA A CA 1
ATOM 688 C C . ALA A 1 87 ? -3.264 -20.469 -11.617 1 98.5 87 ALA A C 1
ATOM 690 O O . ALA A 1 87 ? -3.465 -21.5 -10.977 1 98.5 87 ALA A O 1
ATOM 691 N N . LEU A 1 88 ? -2.164 -20.25 -12.297 1 98.44 88 LEU A N 1
ATOM 692 C CA . LEU A 1 88 ? -1.091 -21.234 -12.375 1 98.44 88 LEU A CA 1
ATOM 693 C C . LEU A 1 88 ? -0.524 -21.531 -10.992 1 98.44 88 LEU A C 1
ATOM 695 O O . LEU A 1 88 ? -0.336 -22.688 -10.625 1 98.44 88 LEU A O 1
ATOM 699 N N . ALA A 1 89 ? -0.257 -20.484 -10.227 1 98.56 89 ALA A N 1
ATOM 700 C CA . ALA A 1 89 ? 0.312 -20.656 -8.891 1 98.56 89 ALA A CA 1
ATOM 701 C C . ALA A 1 89 ? -0.645 -21.406 -7.973 1 98.56 89 ALA A C 1
ATOM 703 O O . ALA A 1 89 ? -0.234 -22.328 -7.262 1 98.56 89 ALA A O 1
ATOM 704 N N . LEU A 1 90 ? -1.895 -21.016 -8.023 1 98.81 90 LEU A N 1
ATOM 705 C CA . LEU A 1 90 ? -2.889 -21.656 -7.16 1 98.81 90 LEU A CA 1
ATOM 706 C C . LEU A 1 90 ? -3.076 -23.109 -7.527 1 98.81 90 LEU A C 1
ATOM 708 O O . LEU A 1 90 ? -3.111 -23.984 -6.648 1 98.81 90 LEU A O 1
ATOM 712 N N . TRP A 1 91 ? -3.215 -23.375 -8.766 1 98.38 91 TRP A N 1
ATOM 713 C CA . TRP A 1 91 ? -3.404 -24.734 -9.227 1 98.38 91 TRP A CA 1
ATOM 714 C C . TRP A 1 91 ? -2.207 -25.609 -8.852 1 98.38 91 TRP A C 1
ATOM 716 O O . TRP A 1 91 ? -2.371 -26.719 -8.328 1 98.38 91 TRP A O 1
ATOM 726 N N . ALA A 1 92 ? -1.007 -25.078 -9.117 1 98.12 92 ALA A N 1
ATOM 727 C CA . ALA A 1 92 ? 0.207 -25.812 -8.75 1 98.12 92 ALA A CA 1
ATOM 728 C C . ALA A 1 92 ? 0.237 -26.094 -7.25 1 98.12 92 ALA A C 1
ATOM 730 O O . ALA A 1 92 ? 0.615 -27.188 -6.832 1 98.12 92 ALA A O 1
ATOM 731 N N . ALA A 1 93 ? -0.133 -25.109 -6.449 1 98.5 93 ALA A N 1
ATOM 732 C CA . ALA A 1 93 ? -0.177 -25.297 -5 1 98.5 93 ALA A CA 1
ATOM 733 C C . ALA A 1 93 ? -1.149 -26.406 -4.613 1 98.5 93 ALA A C 1
ATOM 735 O O . ALA A 1 93 ? -0.827 -27.25 -3.785 1 98.5 93 ALA A O 1
ATOM 736 N N . GLY A 1 94 ? -2.305 -26.406 -5.184 1 97.94 94 GLY A N 1
ATOM 737 C CA . GLY A 1 94 ? -3.324 -27.406 -4.883 1 97.94 94 GLY A CA 1
ATOM 738 C C . GLY A 1 94 ? -2.896 -28.812 -5.215 1 97.94 94 GLY A C 1
ATOM 739 O O . GLY A 1 94 ? -3.078 -29.734 -4.41 1 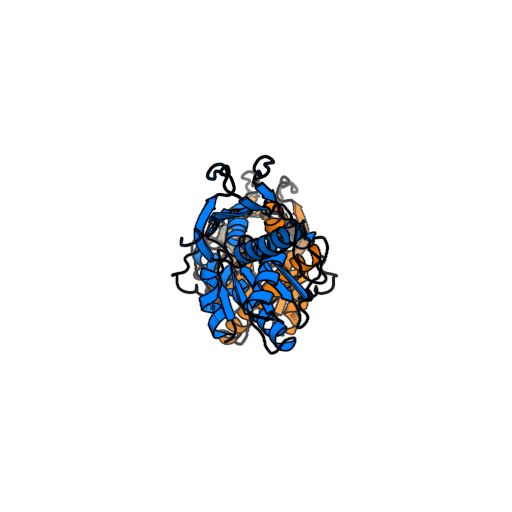97.94 94 GLY A O 1
ATOM 740 N N . ILE A 1 95 ? -2.311 -28.969 -6.375 1 95.69 95 ILE A N 1
ATOM 741 C CA . ILE A 1 95 ? -1.962 -30.312 -6.824 1 95.69 95 ILE A CA 1
ATOM 742 C C . ILE A 1 95 ? -0.743 -30.812 -6.055 1 95.69 95 ILE A C 1
ATOM 744 O O . ILE A 1 95 ? -0.619 -32.031 -5.789 1 95.69 95 ILE A O 1
ATOM 748 N N . ARG A 1 96 ? 0.14 -29.953 -5.691 1 96.5 96 ARG A N 1
ATOM 749 C CA . ARG A 1 96 ? 1.39 -30.359 -5.055 1 96.5 96 ARG A CA 1
ATOM 750 C C . ARG A 1 96 ? 1.212 -30.516 -3.549 1 96.5 96 ARG A C 1
ATOM 752 O O . ARG A 1 96 ? 1.802 -31.422 -2.939 1 96.5 96 ARG A O 1
ATOM 759 N N . TYR A 1 97 ? 0.402 -29.641 -2.92 1 97.81 97 TYR A N 1
ATOM 760 C CA . TYR A 1 97 ? 0.381 -29.594 -1.463 1 97.81 97 TYR A CA 1
ATOM 761 C C . TYR A 1 97 ? -1.005 -29.922 -0.927 1 97.81 97 TYR A C 1
ATOM 763 O O . TYR A 1 97 ? -1.162 -30.219 0.26 1 97.81 97 TYR A O 1
ATOM 771 N N . GLY A 1 98 ? -2.029 -29.828 -1.808 1 97.94 98 GLY A N 1
ATOM 772 C CA . GLY A 1 98 ? -3.369 -30.219 -1.398 1 97.94 98 GLY A CA 1
ATOM 773 C C . GLY A 1 98 ? -4.32 -29.047 -1.252 1 97.94 98 GLY A C 1
ATOM 774 O O . GLY A 1 98 ? -3.883 -27.891 -1.142 1 97.94 98 GLY A O 1
ATOM 775 N N . TRP A 1 99 ? -5.617 -29.344 -1.273 1 98 99 TRP A N 1
ATOM 776 C CA . TRP A 1 99 ? -6.691 -28.375 -1.078 1 98 99 TRP A CA 1
ATOM 777 C C . TRP A 1 99 ? -7.281 -28.484 0.323 1 98 99 TRP A C 1
ATOM 779 O O . TRP A 1 99 ? -7.223 -29.547 0.943 1 98 99 TRP A O 1
ATOM 789 N N . PRO A 1 100 ? -8.031 -27.484 0.828 1 98.5 100 PRO A N 1
ATOM 790 C CA . PRO A 1 100 ? -8 -26.078 0.402 1 98.5 100 PRO A CA 1
ATOM 791 C C . PRO A 1 100 ? -6.625 -25.438 0.558 1 98.5 100 PRO A C 1
ATOM 793 O O . PRO A 1 100 ? -5.824 -25.891 1.381 1 98.5 100 PRO A O 1
ATOM 796 N N . CYS A 1 101 ? -6.266 -24.438 -0.251 1 98.56 101 CYS A N 1
ATOM 797 C CA . CYS A 1 101 ? -4.98 -23.766 -0.081 1 98.56 101 CYS A CA 1
ATOM 798 C C . CYS A 1 101 ? -5.082 -22.297 -0.434 1 98.56 101 CYS A C 1
ATOM 800 O O . CYS A 1 101 ? -6.027 -21.875 -1.102 1 98.56 101 CYS A O 1
ATOM 802 N N . LEU A 1 102 ? -4.246 -21.516 0.088 1 98.88 102 LEU A N 1
ATOM 803 C CA . LEU A 1 102 ? -4.086 -20.094 -0.154 1 98.88 102 LEU A CA 1
ATOM 804 C C . LEU A 1 102 ? -2.67 -19.766 -0.624 1 98.88 102 LEU A C 1
ATOM 806 O O . LEU A 1 102 ? -1.696 -20.25 -0.038 1 98.88 102 LEU A O 1
ATOM 810 N N . VAL A 1 103 ? -2.58 -19.031 -1.711 1 98.88 103 VAL A N 1
ATOM 811 C CA . VAL A 1 103 ? -1.278 -18.641 -2.238 1 98.88 103 VAL A CA 1
ATOM 812 C C . VAL A 1 103 ? -1.094 -17.125 -2.072 1 98.88 103 VAL A C 1
ATOM 814 O O . VAL A 1 103 ? -1.953 -16.344 -2.479 1 98.88 103 VAL A O 1
ATOM 817 N N . ILE A 1 104 ? -0.085 -16.734 -1.42 1 98.81 104 ILE A N 1
ATOM 818 C CA . ILE A 1 104 ? 0.402 -15.367 -1.359 1 98.81 104 ILE A CA 1
ATOM 819 C C . ILE A 1 104 ? 1.554 -15.18 -2.346 1 98.81 104 ILE A C 1
ATOM 821 O O . ILE A 1 104 ? 2.641 -15.727 -2.148 1 98.81 104 ILE A O 1
ATOM 825 N N . ASP A 1 105 ? 1.314 -14.516 -3.41 1 98.19 105 ASP A N 1
ATOM 826 C CA . ASP A 1 105 ? 2.34 -14.211 -4.406 1 98.19 105 ASP A CA 1
ATOM 827 C C . ASP A 1 105 ? 2.826 -12.773 -4.277 1 98.19 105 ASP A C 1
ATOM 829 O O . ASP A 1 105 ? 2.158 -11.844 -4.734 1 98.19 105 ASP A O 1
ATOM 833 N N . ALA A 1 106 ? 3.996 -12.609 -3.674 1 96.94 106 ALA A N 1
ATOM 834 C CA . ALA A 1 106 ? 4.535 -11.281 -3.393 1 96.94 106 ALA A CA 1
ATOM 835 C C . ALA A 1 106 ? 5.516 -10.844 -4.48 1 96.94 106 ALA A C 1
ATOM 837 O O . ALA A 1 106 ? 6.73 -11.008 -4.332 1 96.94 106 ALA A O 1
ATOM 838 N N . GLY A 1 107 ? 5.059 -10.242 -5.477 1 93.31 107 GLY A N 1
ATOM 839 C CA . GLY A 1 107 ? 5.863 -9.68 -6.551 1 93.31 107 GLY A CA 1
ATOM 840 C C . GLY A 1 107 ? 5.637 -8.188 -6.75 1 93.31 107 GLY A C 1
ATOM 841 O O . GLY A 1 107 ? 5.551 -7.434 -5.781 1 93.31 107 GLY A O 1
ATOM 842 N N . THR A 1 108 ? 5.613 -7.773 -8.125 1 93.5 108 THR A N 1
ATOM 843 C CA . THR A 1 108 ? 5.246 -6.395 -8.43 1 93.5 108 THR A CA 1
ATOM 844 C C . THR A 1 108 ? 3.912 -6.031 -7.781 1 93.5 108 THR A C 1
ATOM 846 O O . THR A 1 108 ? 3.809 -5.016 -7.09 1 93.5 108 THR A O 1
ATOM 849 N N . ALA A 1 109 ? 3.004 -6.809 -8.078 1 9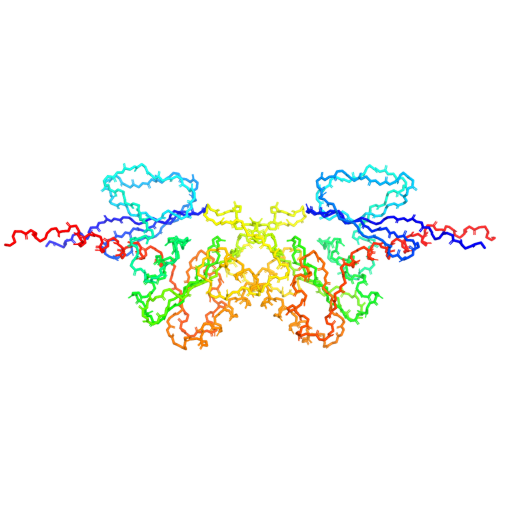6.44 109 ALA A N 1
ATOM 850 C CA . ALA A 1 109 ? 1.786 -6.812 -7.27 1 96.44 109 ALA A CA 1
ATOM 851 C C . ALA A 1 109 ? 1.819 -7.93 -6.23 1 96.44 109 ALA A C 1
ATOM 853 O O . ALA A 1 109 ? 2.48 -8.953 -6.43 1 96.44 109 ALA A O 1
ATOM 854 N N . LEU A 1 110 ? 1.312 -7.703 -5.113 1 98.19 110 LEU A N 1
ATOM 855 C CA . LEU A 1 110 ? 1.079 -8.742 -4.117 1 98.19 110 LEU A CA 1
ATOM 856 C C . LEU A 1 110 ? -0.352 -9.266 -4.199 1 98.19 110 LEU A C 1
ATOM 858 O O . LEU A 1 110 ? -1.306 -8.484 -4.156 1 98.19 110 LEU A O 1
ATOM 862 N N . THR A 1 111 ? -0.507 -10.562 -4.398 1 98.5 111 THR A N 1
ATOM 863 C CA . THR A 1 111 ? -1.839 -11.133 -4.562 1 98.5 111 THR A CA 1
ATOM 864 C C . THR A 1 111 ? -2.072 -12.258 -3.553 1 98.5 111 THR A C 1
ATOM 866 O O . THR A 1 111 ? -1.131 -12.938 -3.146 1 98.5 111 THR A O 1
ATOM 869 N N . LEU A 1 112 ? -3.23 -12.359 -3.088 1 98.88 112 LEU A N 1
ATOM 870 C CA . LEU A 1 112 ? -3.76 -13.5 -2.354 1 98.88 112 LEU A CA 1
ATOM 871 C C . LEU A 1 112 ? -4.828 -14.219 -3.168 1 98.88 112 LEU A C 1
ATOM 873 O O . LEU A 1 112 ? -5.762 -13.594 -3.668 1 98.88 112 LEU A O 1
ATOM 877 N N . THR A 1 113 ? -4.664 -15.461 -3.393 1 98.88 113 THR A N 1
ATOM 878 C CA . THR A 1 113 ? -5.609 -16.266 -4.152 1 98.88 113 THR A CA 1
ATOM 879 C C . THR A 1 113 ? -5.863 -17.594 -3.459 1 98.88 113 THR A C 1
ATOM 881 O O . THR A 1 113 ? -4.922 -18.328 -3.143 1 98.88 113 THR A O 1
ATOM 884 N N . GLY A 1 114 ? -7.125 -17.906 -3.225 1 98.81 114 GLY A N 1
ATOM 885 C CA . GLY A 1 114 ? -7.449 -19.109 -2.484 1 98.81 114 GLY A CA 1
ATOM 886 C C . GLY A 1 114 ? -8.453 -20 -3.195 1 98.81 114 GLY A C 1
ATOM 887 O O . GLY A 1 114 ? -9.289 -19.5 -3.959 1 98.81 114 GLY A O 1
ATOM 888 N N . ALA A 1 115 ? -8.336 -21.266 -2.959 1 98.88 115 ALA A N 1
ATOM 889 C CA . ALA A 1 115 ? -9.297 -22.266 -3.441 1 98.88 115 ALA A CA 1
ATOM 890 C C . ALA A 1 115 ? -9.812 -23.125 -2.295 1 98.88 115 ALA A C 1
ATOM 892 O O . ALA A 1 115 ? -9.102 -23.359 -1.318 1 98.88 115 ALA A O 1
ATOM 893 N N . ASP A 1 116 ? -11 -23.609 -2.43 1 98.56 116 ASP A N 1
ATOM 894 C CA . ASP A 1 116 ? -11.625 -24.391 -1.371 1 98.56 116 ASP A CA 1
ATOM 895 C C . ASP A 1 116 ? -11.219 -25.859 -1.466 1 98.56 116 ASP A C 1
ATOM 897 O O . ASP A 1 116 ? -10.289 -26.203 -2.201 1 98.56 116 ASP A O 1
ATOM 901 N N . ALA A 1 117 ? -11.852 -26.734 -0.675 1 97.62 117 ALA A N 1
ATOM 902 C CA . ALA A 1 117 ? -11.484 -28.141 -0.532 1 97.62 117 ALA A CA 1
ATOM 903 C C . ALA A 1 117 ? -11.688 -28.891 -1.843 1 97.62 117 ALA A C 1
ATOM 905 O O . ALA A 1 117 ? -11.062 -29.938 -2.068 1 97.62 117 ALA A O 1
ATOM 906 N N . GLU A 1 118 ? -12.516 -28.406 -2.684 1 97 118 GLU A N 1
ATOM 907 C CA . GLU A 1 118 ? -12.805 -29.047 -3.963 1 97 118 GLU A CA 1
ATOM 908 C C . GLU A 1 118 ? -11.906 -28.5 -5.07 1 97 118 GLU A C 1
ATOM 910 O O . GLU A 1 118 ? -12.016 -28.906 -6.227 1 97 118 GLU A O 1
ATOM 915 N N . GLY A 1 119 ? -11.039 -27.578 -4.758 1 97.44 119 GLY A N 1
ATOM 916 C CA . GLY A 1 119 ? -10.164 -26.969 -5.742 1 97.44 119 GLY A CA 1
ATOM 917 C C . GLY A 1 119 ? -10.836 -25.859 -6.523 1 97.44 119 GLY A C 1
ATOM 918 O O . GLY A 1 119 ? -10.359 -25.469 -7.594 1 97.44 119 GLY A O 1
ATOM 919 N N . SER A 1 120 ? -11.977 -25.406 -6.016 1 98.31 120 SER A N 1
ATOM 920 C CA . SER A 1 120 ? -12.68 -24.281 -6.641 1 98.31 120 SER A CA 1
ATOM 921 C C . SER A 1 120 ? -12.18 -22.953 -6.109 1 98.31 120 SER A C 1
ATOM 923 O O . SER A 1 120 ? -11.953 -22.797 -4.906 1 98.31 120 SER A O 1
ATOM 925 N N . LEU A 1 121 ? -12.086 -21.984 -7.035 1 98.81 121 LEU A N 1
ATOM 926 C CA . LEU A 1 121 ? -11.617 -20.656 -6.656 1 98.81 121 LEU A CA 1
ATOM 927 C C . LEU A 1 121 ? -12.547 -20.016 -5.637 1 98.81 121 LEU A C 1
ATOM 929 O O . LEU A 1 121 ? -13.758 -19.906 -5.875 1 98.81 121 LEU A O 1
ATOM 933 N N . VAL A 1 122 ? -12.047 -19.625 -4.512 1 98.81 122 VAL A N 1
ATOM 934 C CA . VAL A 1 122 ? -12.773 -18.875 -3.5 1 98.81 122 VAL A CA 1
ATOM 935 C C . VAL A 1 122 ? -12.719 -17.375 -3.836 1 98.81 122 VAL A C 1
ATOM 937 O O . VAL A 1 122 ? -13.711 -16.672 -3.672 1 98.81 122 VAL A O 1
ATOM 940 N N . GLY A 1 123 ? -11.578 -16.906 -4.312 1 98.69 123 GLY A N 1
ATOM 941 C CA . GLY A 1 123 ? -11.32 -15.508 -4.629 1 98.69 123 GLY A CA 1
ATOM 942 C C . GLY A 1 123 ? -9.969 -15.023 -4.156 1 98.69 123 GLY A C 1
ATOM 943 O O . GLY A 1 123 ? -9.047 -15.828 -3.959 1 98.69 123 GLY A O 1
ATOM 944 N N . GLY A 1 124 ? -9.938 -13.641 -4.066 1 98.62 124 GLY A N 1
ATOM 945 C CA . GLY A 1 124 ? -8.641 -13.148 -3.648 1 98.62 124 GLY A CA 1
ATOM 946 C C . GLY A 1 124 ? -8.586 -11.633 -3.545 1 98.62 124 GLY A C 1
ATOM 947 O O . GLY A 1 124 ? -9.625 -10.977 -3.426 1 98.62 124 GLY A O 1
ATOM 948 N N . ALA A 1 125 ? -7.398 -11.156 -3.471 1 98.88 125 ALA A N 1
ATOM 949 C CA . ALA A 1 125 ? -7.086 -9.742 -3.287 1 98.88 125 ALA A CA 1
ATOM 950 C C . ALA A 1 125 ? -5.809 -9.359 -4.027 1 98.88 125 ALA A C 1
ATOM 952 O O . ALA A 1 125 ? -4.941 -10.211 -4.262 1 98.88 125 ALA A O 1
ATOM 953 N N . ILE A 1 126 ? -5.707 -8.109 -4.445 1 98.69 126 ILE A N 1
ATOM 954 C CA . ILE A 1 126 ? -4.551 -7.598 -5.172 1 98.69 126 ILE A CA 1
ATOM 955 C C . ILE A 1 126 ? -4.133 -6.254 -4.582 1 98.69 126 ILE A C 1
ATOM 957 O O . ILE A 1 126 ? -4.973 -5.391 -4.324 1 98.69 126 ILE A O 1
ATOM 961 N N . LEU A 1 127 ? -2.957 -6.023 -4.332 1 98.75 127 LEU A N 1
ATOM 962 C CA . LEU A 1 127 ? -2.402 -4.742 -3.91 1 98.75 127 LEU A CA 1
ATOM 963 C C . LEU A 1 127 ? -0.964 -4.586 -4.391 1 98.75 127 LEU A C 1
ATOM 965 O O . LEU A 1 127 ? -0.34 -5.562 -4.82 1 98.75 127 LEU A O 1
ATOM 969 N N . PRO A 1 128 ? -0.451 -3.373 -4.43 1 98.31 128 PRO A N 1
ATOM 970 C CA . PRO A 1 128 ? 0.944 -3.229 -4.855 1 98.31 128 PRO A CA 1
ATOM 971 C C . PRO A 1 128 ? 1.923 -3.912 -3.902 1 98.31 128 PRO A C 1
ATOM 973 O O . PRO A 1 128 ? 1.718 -3.9 -2.686 1 98.31 128 PRO A O 1
ATOM 976 N N . GLY A 1 129 ? 2.91 -4.516 -4.422 1 97.19 129 GLY A N 1
ATOM 977 C CA . GLY A 1 129 ? 3.963 -5.121 -3.621 1 97.19 129 GLY A CA 1
ATOM 978 C C . GLY A 1 129 ? 4.867 -4.102 -2.955 1 97.19 129 GLY A C 1
ATOM 979 O O . GLY A 1 129 ? 4.668 -2.893 -3.105 1 97.19 129 GLY A O 1
ATOM 980 N N . LEU A 1 130 ? 5.887 -4.617 -2.24 1 96.56 130 LEU A N 1
ATOM 981 C CA . LEU A 1 130 ? 6.812 -3.779 -1.486 1 96.56 130 LEU A CA 1
ATOM 982 C C . LEU A 1 130 ? 7.523 -2.791 -2.404 1 96.56 130 LEU A C 1
ATOM 984 O O . LEU A 1 130 ? 7.504 -1.583 -2.156 1 96.56 130 LEU A O 1
ATOM 988 N N . GLY A 1 131 ? 8.141 -3.357 -3.395 1 95.06 131 GLY A N 1
ATOM 989 C CA . GLY A 1 131 ? 8.898 -2.523 -4.312 1 95.06 131 GLY A CA 1
ATOM 990 C C . GLY A 1 131 ? 8.039 -1.501 -5.035 1 95.06 131 GLY A C 1
ATOM 991 O O . GLY A 1 131 ? 8.438 -0.342 -5.176 1 95.06 131 GLY A O 1
ATOM 992 N N . LEU A 1 132 ? 6.91 -1.947 -5.48 1 96.44 132 LEU A N 1
ATOM 993 C CA . LEU A 1 132 ? 6.027 -1.074 -6.25 1 96.44 132 LEU A CA 1
ATOM 994 C C . LEU A 1 132 ? 5.5 0.064 -5.383 1 96.44 132 LEU A C 1
ATOM 996 O O . LEU A 1 132 ? 5.332 1.188 -5.863 1 96.44 132 LEU A O 1
ATOM 1000 N N . GLN A 1 133 ? 5.188 -0.201 -4.125 1 97.88 133 GLN A N 1
ATOM 1001 C CA . GLN A 1 133 ? 4.738 0.858 -3.227 1 97.88 133 GLN A CA 1
ATOM 1002 C C . GLN A 1 133 ? 5.828 1.906 -3.023 1 97.88 133 GLN A C 1
ATOM 1004 O O . GLN A 1 133 ? 5.559 3.107 -3.082 1 97.88 133 GLN A O 1
ATOM 1009 N N . ALA A 1 134 ? 7.031 1.45 -2.789 1 97.5 134 ALA A N 1
ATOM 1010 C CA . ALA A 1 134 ? 8.148 2.379 -2.639 1 97.5 134 ALA A CA 1
ATOM 1011 C C . ALA A 1 134 ? 8.352 3.201 -3.908 1 97.5 134 ALA A C 1
ATOM 1013 O O . ALA A 1 134 ? 8.562 4.414 -3.842 1 97.5 134 ALA A O 1
ATOM 1014 N N . GLN A 1 135 ? 8.289 2.51 -5.016 1 96.12 135 GLN A N 1
ATOM 1015 C CA . GLN A 1 135 ? 8.461 3.178 -6.305 1 96.12 135 GLN A CA 1
ATOM 1016 C C . GLN A 1 135 ? 7.359 4.211 -6.535 1 96.12 135 GLN A C 1
ATOM 1018 O O . GLN A 1 135 ? 7.621 5.293 -7.059 1 96.12 135 GLN A O 1
ATOM 1023 N N . ALA A 1 136 ? 6.156 3.887 -6.207 1 96.75 136 ALA A N 1
ATOM 1024 C CA . ALA A 1 136 ? 5.016 4.785 -6.387 1 96.75 136 ALA A CA 1
ATOM 1025 C C . ALA A 1 136 ? 5.223 6.086 -5.617 1 96.75 136 ALA A C 1
ATOM 1027 O O . ALA A 1 136 ? 4.926 7.168 -6.129 1 96.75 136 ALA A O 1
ATOM 1028 N N . LEU A 1 137 ? 5.699 6 -4.371 1 97.06 137 LEU A N 1
ATOM 1029 C CA . LEU A 1 137 ? 5.988 7.188 -3.576 1 97.06 137 LEU A CA 1
ATOM 1030 C C . LEU A 1 137 ? 7.035 8.062 -4.258 1 97.06 137 LEU A C 1
ATOM 1032 O O . LEU A 1 137 ? 6.852 9.273 -4.387 1 97.06 137 LEU A O 1
ATOM 1036 N N . ALA A 1 138 ? 8.07 7.445 -4.707 1 95.44 138 ALA A N 1
ATOM 1037 C CA . ALA A 1 138 ? 9.156 8.18 -5.355 1 95.44 138 ALA A CA 1
ATOM 1038 C C . ALA A 1 138 ? 8.68 8.828 -6.648 1 95.44 138 ALA A C 1
ATOM 1040 O O . ALA A 1 138 ? 9.055 9.969 -6.953 1 95.44 138 ALA A O 1
ATOM 1041 N N . ASP A 1 139 ? 7.848 8.148 -7.379 1 93.44 139 ASP A N 1
ATOM 1042 C CA . ASP A 1 139 ? 7.402 8.594 -8.695 1 93.44 139 ASP A CA 1
ATOM 1043 C C . ASP A 1 139 ? 6.387 9.727 -8.578 1 93.44 139 ASP A C 1
ATOM 1045 O O . ASP A 1 139 ? 6.309 10.594 -9.453 1 93.44 139 ASP A O 1
ATOM 1049 N N . HIS A 1 140 ? 5.609 9.727 -7.496 1 91.12 140 HIS A N 1
ATOM 1050 C CA . HIS A 1 140 ? 4.422 10.578 -7.516 1 91.12 140 HIS A CA 1
ATOM 1051 C C . HIS A 1 140 ? 4.473 11.617 -6.406 1 91.12 140 HIS A C 1
ATOM 1053 O O . HIS A 1 140 ? 3.49 12.328 -6.164 1 91.12 140 HIS A O 1
ATOM 1059 N N . THR A 1 141 ? 5.559 11.664 -5.719 1 88.44 141 THR A N 1
ATOM 1060 C CA . THR A 1 141 ? 5.766 12.719 -4.727 1 88.44 141 THR A CA 1
ATOM 1061 C C . THR A 1 141 ? 7.082 13.445 -4.977 1 88.44 141 THR A C 1
ATOM 1063 O O . THR A 1 141 ? 8.07 12.828 -5.391 1 88.44 141 THR A O 1
ATOM 1066 N N . ALA A 1 142 ? 7.094 14.758 -4.844 1 81.06 142 ALA A N 1
ATOM 1067 C CA . ALA A 1 142 ? 8.227 15.609 -5.191 1 81.06 142 ALA A CA 1
ATOM 1068 C C . ALA A 1 142 ? 9.375 15.43 -4.195 1 81.06 142 ALA A C 1
ATOM 1070 O O . ALA A 1 142 ? 10.539 15.602 -4.551 1 81.06 142 ALA A O 1
ATOM 1071 N N . ARG A 1 143 ? 9.172 15.008 -3.033 1 82.06 143 ARG A N 1
ATOM 1072 C CA . ARG A 1 143 ? 10.18 15.188 -1.999 1 82.06 143 ARG A CA 1
ATOM 1073 C C . ARG A 1 143 ? 10.547 13.852 -1.351 1 82.06 143 ARG A C 1
ATOM 1075 O O . ARG A 1 143 ? 11.422 13.797 -0.49 1 82.06 143 ARG A O 1
ATOM 1082 N N . LEU A 1 144 ? 9.875 12.789 -1.756 1 92.88 144 LEU A N 1
ATOM 1083 C CA . LEU A 1 144 ? 10.156 11.516 -1.097 1 92.88 144 LEU A CA 1
ATOM 1084 C C . LEU A 1 144 ? 11.195 10.719 -1.875 1 92.88 144 LEU A C 1
ATOM 1086 O O . LEU A 1 144 ? 11.094 10.586 -3.098 1 92.88 144 LEU A O 1
ATOM 1090 N N . PRO A 1 145 ? 12.18 10.203 -1.202 1 94.38 145 PRO A N 1
ATOM 1091 C CA . PRO A 1 145 ? 13.258 9.453 -1.853 1 94.38 145 PRO A CA 1
ATOM 1092 C C . PRO A 1 145 ? 12.836 8.039 -2.246 1 94.38 145 PRO A C 1
ATOM 1094 O O . PRO A 1 145 ? 11.906 7.48 -1.66 1 94.38 145 PRO A O 1
ATOM 1097 N N . LYS A 1 146 ? 13.539 7.516 -3.234 1 94.12 146 LYS A N 1
ATOM 1098 C CA . LYS A 1 146 ? 13.422 6.09 -3.514 1 94.12 146 LYS A CA 1
ATOM 1099 C C . LYS A 1 146 ? 14.055 5.254 -2.404 1 94.12 146 LYS A C 1
ATOM 1101 O O . LYS A 1 146 ? 15.133 5.59 -1.907 1 94.12 146 LYS A O 1
ATOM 1106 N N . VAL A 1 147 ? 13.328 4.273 -1.965 1 95.75 147 VAL A N 1
ATOM 1107 C CA . VAL A 1 147 ? 13.875 3.387 -0.942 1 95.75 147 VAL A CA 1
ATOM 1108 C C . VAL A 1 147 ? 14.023 1.978 -1.51 1 95.75 147 VAL A C 1
ATOM 1110 O O . VAL A 1 147 ? 13.258 1.563 -2.379 1 95.75 147 VAL A O 1
ATOM 1113 N N . GLU A 1 148 ? 15.016 1.311 -1.018 1 93.19 148 GLU A N 1
ATOM 1114 C CA . GLU A 1 148 ? 15.273 -0.073 -1.405 1 93.19 148 GLU A CA 1
ATOM 1115 C C . GLU A 1 148 ? 14.984 -1.031 -0.253 1 93.19 148 GLU A C 1
ATOM 1117 O O . GLU A 1 148 ? 14.93 -0.618 0.907 1 93.19 148 GLU A O 1
ATOM 1122 N N . TRP A 1 149 ? 14.758 -2.238 -0.631 1 94.06 149 TRP A N 1
ATOM 1123 C CA . TRP A 1 149 ? 14.453 -3.273 0.35 1 94.06 149 TRP A CA 1
ATOM 1124 C C . TRP A 1 149 ? 15.602 -4.273 0.458 1 94.06 149 TRP A C 1
ATOM 1126 O O . TRP A 1 149 ? 16.172 -4.691 -0.556 1 94.06 149 TRP A O 1
ATOM 1136 N N . ASP A 1 150 ? 15.945 -4.531 1.626 1 90.81 150 ASP A N 1
ATOM 1137 C CA . ASP A 1 150 ? 16.969 -5.52 1.949 1 90.81 150 ASP A CA 1
ATOM 1138 C C . ASP A 1 150 ? 16.406 -6.637 2.822 1 90.81 150 ASP A C 1
ATOM 1140 O O . ASP A 1 150 ? 16.078 -6.414 3.99 1 90.81 150 ASP A O 1
ATOM 1144 N N . PRO A 1 151 ? 16.297 -7.914 2.26 1 87.88 151 PRO A N 1
ATOM 1145 C CA . PRO A 1 151 ? 15.742 -9.023 3.037 1 87.88 151 PRO A CA 1
ATOM 1146 C C . PRO A 1 151 ? 16.5 -9.273 4.34 1 87.88 151 PRO A C 1
ATOM 1148 O O . PRO A 1 151 ? 15.945 -9.82 5.289 1 87.88 151 PRO A O 1
ATOM 1151 N N . GLY A 1 152 ? 17.688 -8.906 4.422 1 87.12 152 GLY A N 1
ATOM 1152 C CA . GLY A 1 152 ? 18.5 -9.141 5.609 1 87.12 152 GLY A CA 1
ATOM 1153 C C . GLY A 1 152 ? 18.422 -7.996 6.609 1 87.12 152 GLY A C 1
ATOM 1154 O O . GLY A 1 152 ? 18.984 -8.086 7.703 1 87.12 152 GLY A O 1
ATOM 1155 N N . ALA A 1 153 ? 17.734 -6.965 6.285 1 89.75 153 ALA A N 1
ATOM 1156 C CA . ALA A 1 153 ? 17.656 -5.797 7.16 1 89.75 153 ALA A CA 1
ATOM 1157 C C . ALA A 1 153 ? 16.656 -6.031 8.289 1 89.75 153 ALA A C 1
ATOM 1159 O O . ALA A 1 153 ? 15.68 -6.758 8.125 1 89.75 153 ALA A O 1
ATOM 1160 N N . PRO A 1 154 ? 16.953 -5.52 9.414 1 91.19 154 PRO A N 1
ATOM 1161 C CA . PRO A 1 154 ? 15.961 -5.598 10.492 1 91.19 154 PRO A CA 1
ATOM 1162 C C . PRO A 1 154 ? 14.664 -4.859 10.156 1 91.19 154 PRO A C 1
ATOM 1164 O O . PRO A 1 154 ? 14.656 -3.998 9.273 1 91.19 154 PRO A O 1
ATOM 1167 N N . ILE A 1 155 ? 13.57 -5.262 10.836 1 93.44 155 ILE A N 1
ATOM 1168 C CA . ILE A 1 155 ? 12.297 -4.566 10.695 1 93.44 155 ILE A CA 1
ATOM 1169 C C . ILE A 1 155 ? 12.461 -3.105 11.102 1 93.44 155 ILE A C 1
ATOM 1171 O O . ILE A 1 155 ? 13.062 -2.807 12.141 1 93.44 155 ILE A O 1
ATOM 1175 N N . PRO A 1 156 ? 12.031 -2.191 10.297 1 96.25 156 PRO A N 1
ATOM 1176 C CA . PRO A 1 156 ? 12.172 -0.777 10.656 1 96.25 156 PRO A CA 1
ATOM 1177 C C . PRO A 1 156 ? 11.336 -0.39 11.875 1 96.25 156 PRO A C 1
ATOM 1179 O O . PRO A 1 156 ? 10.32 -1.027 12.164 1 96.25 156 PRO A O 1
ATOM 1182 N N . PRO A 1 157 ? 11.844 0.656 12.586 1 97.56 157 PRO A N 1
ATOM 1183 C CA . PRO A 1 157 ? 10.984 1.137 13.672 1 97.56 157 PRO A CA 1
ATOM 1184 C C . PRO A 1 157 ? 9.633 1.638 13.18 1 97.56 157 PRO A C 1
ATOM 1186 O O . PRO A 1 157 ? 9.547 2.246 12.109 1 97.56 157 PRO A O 1
ATOM 1189 N N . ARG A 1 158 ? 8.625 1.361 13.984 1 98.25 158 ARG A N 1
ATOM 1190 C CA . ARG A 1 158 ? 7.285 1.814 13.617 1 98.25 158 ARG A CA 1
ATOM 1191 C C . ARG A 1 158 ? 7.234 3.334 13.492 1 98.25 158 ARG A C 1
ATOM 1193 O O . ARG A 1 158 ? 6.609 3.865 12.57 1 98.25 158 ARG A O 1
ATOM 1200 N N . TRP A 1 159 ? 7.824 3.949 14.484 1 98.81 159 TRP A N 1
ATOM 1201 C CA . TRP A 1 159 ? 7.855 5.406 14.539 1 98.81 159 TRP A CA 1
ATOM 1202 C C . TRP A 1 159 ? 9.242 5.938 14.188 1 98.81 159 TRP A C 1
ATOM 1204 O O . TRP A 1 159 ? 10.023 6.289 15.07 1 98.81 159 TRP A O 1
ATOM 1214 N N . ALA A 1 160 ? 9.461 6.105 12.875 1 98.62 160 ALA A N 1
ATOM 1215 C CA . ALA A 1 160 ? 10.773 6.43 12.328 1 98.62 160 ALA A CA 1
ATOM 1216 C C . ALA A 1 160 ? 11.039 7.93 12.391 1 98.62 160 ALA A C 1
ATOM 1218 O O . ALA A 1 160 ? 10.117 8.734 12.289 1 98.62 160 ALA A O 1
ATOM 1219 N N . ARG A 1 161 ? 12.281 8.344 12.469 1 98.31 161 ARG A N 1
ATOM 1220 C CA . ARG A 1 161 ? 12.68 9.742 12.602 1 98.31 161 ARG A CA 1
ATOM 1221 C C . ARG A 1 161 ? 13.555 10.18 11.438 1 98.31 161 ARG A C 1
ATOM 1223 O O . ARG A 1 161 ? 14.445 11.016 11.602 1 98.31 161 ARG A O 1
ATOM 1230 N N . ASN A 1 162 ? 13.414 9.641 10.336 1 97.56 162 ASN A N 1
ATOM 1231 C CA . ASN A 1 162 ? 13.883 10.086 9.023 1 97.56 162 ASN A CA 1
ATOM 1232 C C . ASN A 1 162 ? 13 9.547 7.902 1 97.56 162 ASN A C 1
ATOM 1234 O O . ASN A 1 162 ? 12.32 8.539 8.078 1 97.56 162 ASN A O 1
ATOM 1238 N N . THR A 1 163 ? 13.109 10.148 6.781 1 97.56 163 THR A N 1
ATOM 1239 C CA . THR A 1 163 ? 12.125 9.922 5.73 1 97.56 163 THR A CA 1
ATOM 1240 C C . THR A 1 163 ? 12.25 8.508 5.168 1 97.56 163 THR A C 1
ATOM 1242 O O . THR A 1 163 ? 11.242 7.809 5.004 1 97.56 163 THR A O 1
ATOM 1245 N N . GLY A 1 164 ? 13.477 8.055 4.871 1 97.56 164 GLY A N 1
ATOM 1246 C CA . GLY A 1 164 ? 13.68 6.723 4.336 1 97.56 164 GLY A CA 1
ATOM 1247 C C . GLY A 1 164 ? 13.148 5.629 5.246 1 97.56 164 GLY A C 1
ATOM 1248 O O . GLY A 1 164 ? 12.445 4.723 4.793 1 97.56 164 GLY A O 1
ATOM 1249 N N . ALA A 1 165 ? 13.453 5.742 6.504 1 97.88 165 ALA A N 1
ATOM 1250 C CA . ALA A 1 165 ? 12.984 4.77 7.488 1 97.88 165 ALA A CA 1
ATOM 1251 C C . ALA A 1 165 ? 11.469 4.844 7.652 1 97.88 165 ALA A C 1
ATOM 1253 O O . ALA A 1 165 ? 10.812 3.828 7.883 1 97.88 165 ALA A O 1
ATOM 1254 N N . ALA A 1 166 ? 10.914 6.031 7.578 1 98.56 166 ALA A N 1
ATOM 1255 C CA . ALA A 1 166 ? 9.469 6.207 7.691 1 98.56 166 ALA A CA 1
ATOM 1256 C C . ALA A 1 166 ? 8.742 5.504 6.551 1 98.56 166 ALA A C 1
ATOM 1258 O O . ALA A 1 166 ? 7.668 4.93 6.754 1 98.56 166 ALA A O 1
ATOM 1259 N N . ILE A 1 167 ? 9.328 5.621 5.379 1 98.56 167 ILE A N 1
ATOM 1260 C CA . ILE A 1 167 ? 8.75 4.953 4.219 1 98.56 167 ILE A CA 1
ATOM 1261 C C . ILE A 1 167 ? 8.812 3.439 4.41 1 98.56 167 ILE A C 1
ATOM 1263 O O . ILE A 1 167 ? 7.812 2.742 4.219 1 98.56 167 ILE A O 1
ATOM 1267 N N . ARG A 1 168 ? 9.969 2.912 4.805 1 98.19 168 ARG A N 1
ATOM 1268 C CA . ARG A 1 168 ? 10.102 1.481 5.055 1 98.19 168 ARG A CA 1
ATOM 1269 C C . ARG A 1 168 ? 9.148 1.028 6.156 1 98.19 168 ARG A C 1
ATOM 1271 O O . ARG A 1 168 ? 8.547 -0.046 6.062 1 98.19 168 ARG A O 1
ATOM 1278 N N . SER A 1 169 ? 8.992 1.83 7.188 1 98.56 169 SER A N 1
ATOM 1279 C CA . SER A 1 169 ? 8.078 1.549 8.289 1 98.56 169 SER A CA 1
ATOM 1280 C C . SER A 1 169 ? 6.641 1.438 7.805 1 98.56 169 SER A C 1
ATOM 1282 O O . SER A 1 169 ? 5.992 0.406 7.996 1 98.56 169 SER A O 1
ATOM 1284 N N . GLY A 1 170 ? 6.203 2.488 7.141 1 98.81 170 GLY A N 1
ATOM 1285 C CA . GLY A 1 170 ? 4.82 2.537 6.695 1 98.81 170 GLY A CA 1
ATOM 1286 C C . GLY A 1 170 ? 4.445 1.381 5.789 1 98.81 170 GLY A C 1
ATOM 1287 O O . GLY A 1 170 ? 3.416 0.733 5.996 1 98.81 170 GLY A O 1
ATOM 1288 N N . ILE A 1 171 ? 5.281 1.124 4.859 1 98.56 171 ILE A N 1
ATOM 1289 C CA . ILE A 1 171 ? 4.969 0.116 3.854 1 98.56 171 ILE A CA 1
ATOM 1290 C C . ILE A 1 171 ? 5.043 -1.275 4.477 1 98.56 171 ILE A C 1
ATOM 1292 O O . ILE A 1 171 ? 4.086 -2.051 4.395 1 98.56 171 ILE A O 1
ATOM 1296 N N . LEU A 1 172 ? 6.09 -1.591 5.152 1 98.19 172 LEU A N 1
ATOM 1297 C CA . LEU A 1 172 ? 6.312 -2.951 5.625 1 98.19 172 LEU A CA 1
ATOM 1298 C C . LEU A 1 172 ? 5.332 -3.305 6.738 1 98.19 172 LEU A C 1
ATOM 1300 O O . LEU A 1 172 ? 4.691 -4.355 6.695 1 98.19 172 LEU A O 1
ATOM 1304 N N . HIS A 1 173 ? 5.199 -2.418 7.75 1 98.5 173 HIS A N 1
ATOM 1305 C CA . HIS A 1 173 ? 4.297 -2.719 8.852 1 98.5 173 HIS A CA 1
ATOM 1306 C C . HIS A 1 173 ? 2.855 -2.848 8.367 1 98.5 173 HIS A C 1
ATOM 1308 O O . HIS A 1 173 ? 2.107 -3.703 8.852 1 98.5 173 HIS A O 1
ATOM 1314 N N . THR A 1 174 ? 2.494 -2.012 7.449 1 98.75 174 THR A N 1
ATOM 1315 C CA . THR A 1 174 ? 1.13 -2.062 6.938 1 98.75 174 THR A CA 1
ATOM 1316 C C . THR A 1 174 ? 0.897 -3.344 6.141 1 98.75 174 THR A C 1
ATOM 1318 O O . THR A 1 174 ? -0.116 -4.02 6.328 1 98.75 174 THR A O 1
ATOM 1321 N N . LEU A 1 175 ? 1.826 -3.664 5.266 1 98.31 175 LEU A N 1
ATOM 1322 C CA . LEU A 1 175 ? 1.693 -4.879 4.473 1 98.31 175 LEU A CA 1
ATOM 1323 C C . LEU A 1 175 ? 1.628 -6.113 5.367 1 98.31 175 LEU A C 1
ATOM 1325 O O . LEU A 1 175 ? 0.78 -6.984 5.168 1 98.31 175 LEU A O 1
ATOM 1329 N N . LEU A 1 176 ? 2.486 -6.211 6.34 1 97.81 176 LEU A N 1
ATOM 1330 C CA . LEU A 1 176 ? 2.5 -7.352 7.25 1 97.81 176 LEU A CA 1
ATOM 1331 C C . LEU A 1 176 ? 1.199 -7.434 8.039 1 97.81 176 LEU A C 1
ATOM 1333 O O . LEU A 1 176 ? 0.65 -8.523 8.227 1 97.81 176 LEU A O 1
ATOM 1337 N N . ALA A 1 177 ? 0.718 -6.289 8.516 1 98.5 177 ALA A N 1
ATOM 1338 C CA . ALA A 1 177 ? -0.56 -6.27 9.227 1 98.5 177 ALA A CA 1
ATOM 1339 C C . ALA A 1 177 ? -1.692 -6.754 8.328 1 98.5 177 ALA A C 1
ATOM 1341 O O . ALA A 1 177 ? -2.561 -7.512 8.758 1 98.5 177 ALA A O 1
ATOM 1342 N N . GLY A 1 178 ? -1.67 -6.254 7.113 1 98.56 178 GLY A N 1
ATOM 1343 C CA . GLY A 1 178 ? -2.666 -6.695 6.148 1 98.56 178 GLY A CA 1
ATOM 1344 C C . GLY A 1 178 ? -2.635 -8.188 5.898 1 98.56 178 GLY A C 1
ATOM 1345 O O . GLY A 1 178 ? -3.678 -8.844 5.887 1 98.56 178 GLY A O 1
ATOM 1346 N N . LEU A 1 179 ? -1.461 -8.727 5.668 1 98.38 179 LEU A N 1
ATOM 1347 C CA . LEU A 1 179 ? -1.312 -10.156 5.422 1 98.38 179 LEU A CA 1
ATOM 1348 C C . LEU A 1 179 ? -1.769 -10.969 6.629 1 98.38 179 LEU A C 1
ATOM 1350 O O . LEU A 1 179 ? -2.445 -11.984 6.477 1 98.38 179 LEU A O 1
ATOM 1354 N N . ARG A 1 180 ? -1.422 -10.539 7.828 1 98.12 180 ARG A N 1
ATOM 1355 C CA . ARG A 1 180 ? -1.894 -11.195 9.039 1 98.12 180 ARG A CA 1
ATOM 1356 C C . ARG A 1 180 ? -3.416 -11.219 9.094 1 98.12 180 ARG A C 1
ATOM 1358 O O . ARG A 1 180 ? -4.016 -12.227 9.477 1 98.12 180 ARG A O 1
ATOM 1365 N N . ASP A 1 181 ? -3.984 -10.117 8.781 1 98.19 181 ASP A N 1
ATOM 1366 C CA . ASP A 1 181 ? -5.438 -9.984 8.789 1 98.19 181 ASP A CA 1
ATOM 1367 C C . ASP A 1 181 ? -6.074 -10.953 7.793 1 98.19 181 ASP A C 1
ATOM 1369 O O . ASP A 1 181 ? -7.055 -11.633 8.117 1 98.19 181 ASP A O 1
ATOM 1373 N N . PHE A 1 182 ? -5.57 -11.016 6.574 1 98.69 182 PHE A N 1
ATOM 1374 C CA . PHE A 1 182 ? -6.07 -11.93 5.551 1 98.69 182 PHE A CA 1
ATOM 1375 C C . PHE A 1 182 ? -5.887 -13.383 5.984 1 98.69 182 PHE A C 1
ATOM 1377 O O . PHE A 1 182 ? -6.785 -14.203 5.805 1 98.69 182 PHE A O 1
ATOM 1384 N N . LEU A 1 183 ? -4.703 -13.711 6.492 1 98.19 183 LEU A N 1
ATOM 1385 C CA . LEU A 1 183 ? -4.414 -15.07 6.934 1 98.19 183 LEU A CA 1
ATOM 1386 C C . LEU A 1 183 ? -5.371 -15.5 8.039 1 98.19 183 LEU A C 1
ATOM 1388 O O . LEU A 1 183 ? -5.863 -16.625 8.039 1 98.19 183 LEU A O 1
ATOM 1392 N N . ALA A 1 184 ? -5.617 -14.594 8.953 1 97.88 184 ALA A N 1
ATOM 1393 C CA . ALA A 1 184 ? -6.547 -14.891 10.047 1 97.88 184 ALA A CA 1
ATOM 1394 C C . ALA A 1 184 ? -7.945 -15.188 9.508 1 97.88 184 ALA A C 1
ATOM 1396 O O . ALA A 1 184 ? -8.602 -16.141 9.945 1 97.88 184 ALA A O 1
ATOM 1397 N N . ASP A 1 185 ? -8.398 -14.414 8.641 1 98.5 185 ASP A N 1
ATOM 1398 C CA . ASP A 1 185 ? -9.719 -14.633 8.055 1 98.5 185 ASP A CA 1
ATOM 1399 C C . ASP A 1 185 ? -9.773 -15.961 7.305 1 98.5 185 ASP A C 1
ATOM 1401 O O . ASP A 1 185 ? -10.742 -16.719 7.434 1 98.5 185 ASP A O 1
ATOM 1405 N N . TRP A 1 186 ? -8.781 -16.219 6.504 1 98.5 186 TRP A N 1
ATOM 1406 C CA . TRP A 1 186 ? -8.719 -17.484 5.758 1 98.5 186 TRP A CA 1
ATOM 1407 C C . TRP A 1 186 ? -8.781 -18.672 6.695 1 98.5 186 TRP A C 1
ATOM 1409 O O . TRP A 1 186 ? -9.523 -19.625 6.445 1 98.5 186 TRP A O 1
ATOM 1419 N N . ARG A 1 187 ? -8.008 -18.641 7.746 1 98.25 187 ARG A N 1
ATOM 1420 C CA . ARG A 1 187 ? -7.941 -19.75 8.695 1 98.25 187 ARG A CA 1
ATOM 1421 C C . ARG A 1 187 ? -9.273 -19.953 9.398 1 98.25 187 ARG A C 1
ATOM 1423 O O . ARG A 1 187 ? -9.617 -21.062 9.797 1 98.25 187 ARG A O 1
ATOM 1430 N N . ARG A 1 188 ? -10.008 -18.906 9.594 1 97.94 188 ARG A N 1
ATOM 1431 C CA . ARG A 1 188 ? -11.352 -19.031 10.141 1 97.94 188 ARG A CA 1
ATOM 1432 C C . ARG A 1 188 ? -12.266 -19.781 9.18 1 97.94 188 ARG A C 1
ATOM 1434 O O . ARG A 1 188 ? -13.102 -20.578 9.602 1 97.94 188 ARG A O 1
ATOM 1441 N N . ARG A 1 189 ? -12.117 -19.562 7.918 1 97.5 189 ARG A N 1
ATOM 1442 C CA . ARG A 1 189 ? -12.938 -20.203 6.887 1 97.5 189 ARG A CA 1
ATOM 1443 C C . ARG A 1 189 ? -12.453 -21.609 6.582 1 97.5 189 ARG A C 1
ATOM 1445 O O . ARG A 1 189 ? -13.258 -22.5 6.328 1 97.5 189 ARG A O 1
ATOM 1452 N N . PHE A 1 190 ? -11.195 -21.719 6.566 1 98.12 190 PHE A N 1
ATOM 1453 C CA . PHE A 1 190 ? -10.523 -22.984 6.277 1 98.12 190 PHE A CA 1
ATOM 1454 C C . PHE A 1 190 ? -9.477 -23.297 7.336 1 98.12 190 PHE A C 1
ATOM 1456 O O . PHE A 1 190 ? -8.305 -22.953 7.18 1 98.12 190 PHE A O 1
ATOM 1463 N N . PRO A 1 191 ? -9.812 -24.047 8.312 1 97.19 191 PRO A N 1
ATOM 1464 C CA . PRO A 1 191 ? -8.969 -24.25 9.492 1 97.19 191 PRO A CA 1
ATOM 1465 C C . PRO A 1 191 ? -7.707 -25.047 9.18 1 97.19 191 PRO A C 1
ATOM 1467 O O . PRO A 1 191 ? -6.773 -25.062 9.984 1 97.19 191 PRO A O 1
ATOM 1470 N N . GLN A 1 192 ? -7.73 -25.734 8.078 1 95.56 192 GLN A N 1
ATOM 1471 C CA . GLN A 1 192 ? -6.566 -26.531 7.707 1 95.56 192 GLN A CA 1
ATOM 1472 C C . GLN A 1 192 ? -6.16 -26.281 6.258 1 95.56 192 GLN A C 1
ATOM 1474 O O . GLN A 1 192 ? -6.859 -25.578 5.527 1 95.56 192 GLN A O 1
ATOM 1479 N N . GLY A 1 193 ? -5.004 -26.859 5.938 1 96.75 193 GLY A N 1
ATOM 1480 C CA . GLY A 1 193 ? -4.531 -26.766 4.566 1 96.75 193 GLY A CA 1
ATOM 1481 C C . GLY A 1 193 ? -3.301 -25.891 4.418 1 96.75 193 GLY A C 1
ATOM 1482 O O . GLY A 1 193 ? -3 -25.078 5.297 1 96.75 193 GLY A O 1
ATOM 1483 N N . PRO A 1 194 ? -2.654 -26.031 3.316 1 97.94 194 PRO A N 1
ATOM 1484 C CA . PRO A 1 194 ? -1.386 -25.328 3.113 1 97.94 194 PRO A CA 1
ATOM 1485 C C . PRO A 1 194 ? -1.577 -23.859 2.766 1 97.94 194 PRO A C 1
ATOM 1487 O O . PRO A 1 194 ? -2.564 -23.5 2.123 1 97.94 194 PRO A O 1
ATOM 1490 N N . LEU A 1 195 ? -0.728 -23.078 3.209 1 98.31 195 LEU A N 1
ATOM 1491 C CA . LEU A 1 195 ? -0.53 -21.688 2.834 1 98.31 195 LEU A CA 1
ATOM 1492 C C . LEU A 1 195 ? 0.82 -21.484 2.15 1 98.31 195 LEU A C 1
ATOM 1494 O O . LEU A 1 195 ? 1.856 -21.875 2.691 1 98.31 195 LEU A O 1
ATOM 1498 N N . LEU A 1 196 ? 0.809 -20.953 0.989 1 98.5 196 LEU A N 1
ATOM 1499 C CA . LEU A 1 196 ? 2.049 -20.875 0.226 1 98.5 196 LEU A CA 1
ATOM 1500 C C . LEU A 1 196 ? 2.436 -19.422 -0.022 1 98.5 196 LEU A C 1
ATOM 1502 O O . LEU A 1 196 ? 1.589 -18.594 -0.385 1 98.5 196 LEU A O 1
ATOM 1506 N N . VAL A 1 197 ? 3.648 -19.078 0.225 1 98.31 197 VAL A N 1
ATOM 1507 C CA . VAL A 1 197 ? 4.234 -17.797 -0.152 1 98.31 197 VAL A CA 1
ATOM 1508 C C . VAL A 1 197 ? 5.168 -17.984 -1.344 1 98.31 197 VAL A C 1
ATOM 1510 O O . VAL A 1 197 ? 5.973 -18.922 -1.368 1 98.31 197 VAL A O 1
ATOM 1513 N N . THR A 1 198 ? 4.984 -17.203 -2.328 1 97.31 198 THR A N 1
ATOM 1514 C CA . THR A 1 198 ? 5.848 -17.172 -3.504 1 97.31 198 THR A CA 1
ATOM 1515 C C . THR A 1 198 ? 6.098 -15.742 -3.961 1 97.31 198 THR A C 1
ATOM 1517 O O . THR A 1 198 ? 5.844 -14.797 -3.215 1 97.31 198 THR A O 1
ATOM 1520 N N . GLY A 1 199 ? 6.77 -15.523 -5.055 1 94 199 GLY A N 1
ATOM 1521 C CA . GLY A 1 199 ? 7.027 -14.195 -5.586 1 94 199 GLY A CA 1
ATOM 1522 C C . GLY A 1 199 ? 8.367 -13.625 -5.152 1 94 199 GLY A C 1
ATOM 1523 O O . GLY A 1 199 ? 8.93 -14.055 -4.141 1 94 199 GLY A O 1
ATOM 1524 N N . GLY A 1 200 ? 8.82 -12.633 -5.832 1 89.5 200 GLY A N 1
ATOM 1525 C CA . GLY A 1 200 ? 10.133 -12.031 -5.617 1 89.5 200 GLY A CA 1
ATOM 1526 C C . GLY A 1 200 ? 10.289 -11.406 -4.246 1 89.5 200 GLY A C 1
ATOM 1527 O O . GLY A 1 200 ? 11.359 -11.477 -3.639 1 89.5 200 GLY A O 1
ATOM 1528 N N . ASP A 1 201 ? 9.227 -10.758 -3.744 1 91.31 201 ASP A N 1
ATOM 1529 C CA . ASP A 1 201 ? 9.258 -10.109 -2.438 1 91.31 201 ASP A CA 1
ATOM 1530 C C . ASP A 1 201 ? 8.953 -11.102 -1.321 1 91.31 201 ASP A C 1
ATOM 1532 O O . ASP A 1 201 ? 9.062 -10.773 -0.139 1 91.31 201 ASP A O 1
ATOM 1536 N N . GLY A 1 202 ? 8.531 -12.297 -1.745 1 93.75 202 GLY A N 1
ATOM 1537 C CA . GLY A 1 202 ? 8.148 -13.305 -0.766 1 93.75 202 GLY A CA 1
ATOM 1538 C C . GLY A 1 202 ? 9.281 -13.688 0.168 1 93.75 202 GLY A C 1
ATOM 1539 O O . GLY A 1 202 ? 9.047 -13.977 1.345 1 93.75 202 GLY A O 1
ATOM 1540 N N . GLU A 1 203 ? 10.492 -13.633 -0.419 1 90.62 203 GLU A N 1
ATOM 1541 C CA . GLU A 1 203 ? 11.656 -13.992 0.39 1 90.62 203 GLU A CA 1
ATOM 1542 C C . GLU A 1 203 ? 11.82 -13.039 1.57 1 90.62 203 GLU A C 1
ATOM 1544 O O . GLU A 1 203 ? 12.258 -13.445 2.648 1 90.62 203 GLU A O 1
ATOM 1549 N N . LEU A 1 204 ? 11.523 -11.82 1.409 1 93.56 204 LEU A N 1
ATOM 1550 C CA . LEU A 1 204 ? 11.617 -10.797 2.441 1 93.56 204 LEU A CA 1
ATOM 1551 C C . LEU A 1 204 ? 10.477 -10.914 3.441 1 93.56 204 LEU A C 1
ATOM 1553 O O . LEU A 1 204 ? 10.664 -10.711 4.641 1 93.56 204 LEU A O 1
ATOM 1557 N N . LEU A 1 205 ? 9.305 -11.297 2.965 1 95.69 205 LEU A N 1
ATOM 1558 C CA . LEU A 1 205 ? 8.102 -11.273 3.787 1 95.69 205 LEU A CA 1
ATOM 1559 C C . LEU A 1 205 ? 7.957 -12.57 4.57 1 95.69 205 LEU A C 1
ATOM 1561 O O . LEU A 1 205 ? 7.445 -12.57 5.691 1 95.69 205 LEU A O 1
ATOM 1565 N N . TYR A 1 206 ? 8.438 -13.688 4.059 1 96.25 206 TYR A N 1
ATOM 1566 C CA . TYR A 1 206 ? 8.18 -15.031 4.559 1 96.25 206 TYR A CA 1
ATOM 1567 C C . TYR A 1 206 ? 8.68 -15.188 5.992 1 96.25 206 TYR A C 1
ATOM 1569 O O . TYR A 1 206 ? 7.965 -15.695 6.855 1 96.25 206 TYR A O 1
ATOM 1577 N N . PRO A 1 207 ? 9.875 -14.719 6.328 1 94.56 207 PRO A N 1
ATOM 1578 C CA . PRO A 1 207 ? 10.367 -14.883 7.699 1 94.56 207 PRO A CA 1
ATOM 1579 C C . PRO A 1 207 ? 9.461 -14.211 8.734 1 94.56 207 PRO A C 1
ATOM 1581 O O . PRO A 1 207 ? 9.391 -14.664 9.883 1 94.56 207 PRO A O 1
ATOM 1584 N N . HIS A 1 208 ? 8.734 -13.18 8.344 1 93.81 208 HIS A N 1
ATOM 1585 C CA . HIS A 1 208 ? 7.879 -12.438 9.258 1 93.81 208 HIS A CA 1
ATOM 1586 C C . HIS A 1 208 ? 6.492 -13.062 9.344 1 93.81 208 HIS A C 1
ATOM 1588 O O . HIS A 1 208 ? 5.742 -12.797 10.289 1 93.81 208 HIS A O 1
ATOM 1594 N N . LEU A 1 209 ? 6.164 -13.867 8.336 1 95.31 209 LEU A N 1
ATOM 1595 C CA . LEU A 1 209 ? 4.836 -14.469 8.281 1 95.31 209 LEU A CA 1
ATOM 1596 C C . LEU A 1 209 ? 4.852 -15.891 8.828 1 95.31 209 LEU A C 1
ATOM 1598 O O . LEU A 1 209 ? 3.855 -16.359 9.383 1 95.31 209 LEU A O 1
ATOM 1602 N N . ARG A 1 210 ? 5.98 -16.531 8.727 1 95 210 ARG A N 1
ATOM 1603 C CA . ARG A 1 210 ? 6.129 -17.953 9.039 1 95 210 ARG A CA 1
ATOM 1604 C C . ARG A 1 210 ? 5.688 -18.234 10.469 1 95 210 ARG A C 1
ATOM 1606 O O . ARG A 1 210 ? 5.008 -19.234 10.727 1 95 210 ARG A O 1
ATOM 1613 N N . PRO A 1 211 ? 6 -17.359 11.453 1 94.12 211 PRO A N 1
ATOM 1614 C CA . PRO A 1 211 ? 5.621 -17.656 12.836 1 94.12 211 PRO A CA 1
ATOM 1615 C C . PRO A 1 211 ? 4.113 -17.609 13.055 1 94.12 211 PRO A C 1
ATOM 1617 O O . PRO A 1 211 ? 3.617 -18.094 14.078 1 94.12 211 PRO A O 1
ATOM 1620 N N . LEU A 1 212 ? 3.361 -17.109 12.133 1 91.88 212 LEU A N 1
ATOM 1621 C CA . LEU A 1 212 ? 1.932 -16.875 12.312 1 91.88 212 LEU A CA 1
ATOM 1622 C C . LEU A 1 212 ? 1.139 -18.156 12.062 1 91.88 212 LEU A C 1
ATOM 1624 O O . LEU A 1 212 ? -0.001 -18.281 12.516 1 91.88 212 LEU A O 1
ATOM 1628 N N . ASP A 1 213 ? 1.73 -19 11.273 1 94.69 213 ASP A N 1
ATOM 1629 C CA . ASP A 1 213 ? 0.993 -20.188 10.867 1 94.69 213 ASP A CA 1
ATOM 1630 C C . ASP A 1 213 ? 1.944 -21.328 10.508 1 94.69 213 ASP A C 1
ATOM 1632 O O . ASP A 1 213 ? 2.762 -21.203 9.594 1 94.69 213 ASP A O 1
ATOM 1636 N N . ALA A 1 214 ? 1.77 -22.453 11.125 1 93.12 214 ALA A N 1
ATOM 1637 C CA . ALA A 1 214 ? 2.67 -23.594 10.961 1 93.12 214 ALA A CA 1
ATOM 1638 C C . ALA A 1 214 ? 2.553 -24.172 9.562 1 93.12 214 ALA A C 1
ATOM 1640 O O . ALA A 1 214 ? 3.457 -24.875 9.102 1 93.12 214 ALA A O 1
ATOM 1641 N N . GLU A 1 215 ? 1.491 -23.922 8.898 1 95.88 215 GLU A N 1
ATOM 1642 C CA . GLU A 1 215 ? 1.261 -24.5 7.574 1 95.88 215 GLU A CA 1
ATOM 1643 C C . GLU A 1 215 ? 1.806 -23.594 6.473 1 95.88 215 GLU A C 1
ATOM 1645 O O . GLU A 1 215 ? 1.689 -23.906 5.289 1 95.88 215 GLU A O 1
ATOM 1650 N N . LEU A 1 216 ? 2.314 -22.438 6.848 1 97.12 216 LEU A N 1
ATOM 1651 C CA . LEU A 1 216 ? 2.893 -21.516 5.867 1 97.12 216 LEU A CA 1
ATOM 1652 C C . LEU A 1 216 ? 4.191 -22.078 5.301 1 97.12 216 LEU A C 1
ATOM 1654 O O . LEU A 1 216 ? 5.078 -22.5 6.055 1 97.12 216 LEU A O 1
ATOM 1658 N N . ARG A 1 217 ? 4.266 -22.141 4.004 1 96.69 217 ARG A N 1
ATOM 1659 C CA . ARG A 1 217 ? 5.418 -22.672 3.291 1 96.69 217 ARG A CA 1
ATOM 1660 C C . ARG A 1 217 ? 5.934 -21.688 2.254 1 96.69 217 ARG A C 1
ATOM 1662 O O . ARG A 1 217 ? 5.168 -20.891 1.713 1 96.69 217 ARG A O 1
ATOM 1669 N N . TRP A 1 218 ? 7.234 -21.797 2.062 1 96.88 218 TRP A N 1
ATOM 1670 C CA . TRP A 1 218 ? 7.902 -21 1.031 1 96.88 218 TRP A CA 1
ATOM 1671 C C . TRP A 1 218 ? 8.172 -21.844 -0.211 1 96.88 218 TRP A C 1
ATOM 1673 O O . TRP A 1 218 ? 8.82 -22.891 -0.132 1 96.88 218 TRP A O 1
ATOM 1683 N N . ASP A 1 219 ? 7.551 -21.5 -1.367 1 96.81 219 ASP A N 1
ATOM 1684 C CA . ASP A 1 219 ? 7.812 -22.125 -2.656 1 96.81 219 ASP A CA 1
ATOM 1685 C C . ASP A 1 219 ? 7.992 -21.078 -3.754 1 96.81 219 ASP A C 1
ATOM 1687 O O . ASP A 1 219 ? 7.016 -20.641 -4.371 1 96.81 219 ASP A O 1
ATOM 1691 N N . PRO A 1 220 ? 9.219 -20.734 -4.105 1 95.88 220 PRO A N 1
ATOM 1692 C CA . PRO A 1 220 ? 9.469 -19.625 -5.035 1 95.88 220 PRO A CA 1
ATOM 1693 C C . PRO A 1 220 ? 9.148 -20 -6.48 1 95.88 220 PRO A C 1
ATOM 1695 O O . PRO A 1 220 ? 9.219 -19.141 -7.367 1 95.88 220 PRO A O 1
ATOM 1698 N N . HIS A 1 221 ? 8.68 -21.234 -6.797 1 96.25 221 HIS A N 1
ATOM 1699 C CA . HIS A 1 221 ? 8.602 -21.656 -8.195 1 96.25 221 HIS A CA 1
ATOM 1700 C C . HIS A 1 221 ? 7.199 -22.141 -8.547 1 96.25 221 HIS A C 1
ATOM 1702 O O . HIS A 1 221 ? 7.027 -22.906 -9.5 1 96.25 221 HIS A O 1
ATOM 1708 N N . LEU A 1 222 ? 6.258 -21.688 -7.809 1 97.25 222 LEU A N 1
ATOM 1709 C CA . LEU A 1 222 ? 4.898 -22.188 -7.965 1 97.25 222 LEU A CA 1
ATOM 1710 C C . LEU A 1 222 ? 4.391 -21.969 -9.383 1 97.25 222 LEU A C 1
ATOM 1712 O O . LEU A 1 222 ? 3.787 -22.859 -9.984 1 97.25 222 LEU A O 1
ATOM 1716 N N . VAL A 1 223 ? 4.621 -20.781 -9.945 1 97.62 223 VAL A N 1
ATOM 1717 C CA . VAL A 1 223 ? 4.098 -20.469 -11.266 1 97.62 223 VAL A CA 1
ATOM 1718 C C . VAL A 1 223 ? 4.777 -21.359 -12.312 1 97.62 223 VAL A C 1
ATOM 1720 O O . VAL A 1 223 ? 4.121 -21.891 -13.211 1 97.62 223 VAL A O 1
ATOM 1723 N N . LEU A 1 224 ? 6.09 -21.562 -12.219 1 97.56 224 LEU A N 1
ATOM 1724 C CA . LEU A 1 224 ? 6.82 -22.438 -13.117 1 97.56 224 LEU A CA 1
ATOM 1725 C C . LEU A 1 224 ? 6.305 -23.875 -13.016 1 97.56 224 LEU A C 1
ATOM 1727 O O . LEU A 1 224 ? 6.148 -24.547 -14.031 1 97.56 224 LEU A O 1
ATOM 1731 N N . ARG A 1 225 ? 6.039 -24.281 -11.836 1 97.12 225 ARG A N 1
ATOM 1732 C CA . ARG A 1 225 ? 5.488 -25.609 -11.617 1 97.12 225 ARG A CA 1
ATOM 1733 C C . ARG A 1 225 ? 4.098 -25.734 -12.227 1 97.12 225 ARG A C 1
ATOM 1735 O O . ARG A 1 225 ? 3.719 -26.797 -12.711 1 97.12 225 ARG A O 1
ATOM 1742 N N . GLY A 1 226 ? 3.338 -24.656 -12.125 1 97.88 226 GLY A N 1
ATOM 1743 C CA . GLY A 1 226 ? 2.047 -24.625 -12.789 1 97.88 226 GLY A CA 1
ATOM 1744 C C . GLY A 1 226 ? 2.15 -24.812 -14.289 1 97.88 226 GLY A C 1
ATOM 1745 O O . GLY A 1 226 ? 1.36 -25.547 -14.891 1 97.88 226 GLY A O 1
ATOM 1746 N N . ILE A 1 227 ? 3.096 -24.141 -14.883 1 97.69 227 ILE A N 1
ATOM 1747 C CA . ILE A 1 227 ? 3.328 -24.266 -16.312 1 97.69 227 ILE A CA 1
ATOM 1748 C C . ILE A 1 227 ? 3.684 -25.719 -16.641 1 97.69 227 ILE A C 1
ATOM 1750 O O . ILE A 1 227 ? 3.152 -26.281 -17.609 1 97.69 227 ILE A O 1
ATOM 1754 N N . ALA A 1 228 ? 4.551 -26.312 -15.844 1 96.81 228 ALA A N 1
ATOM 1755 C CA . ALA A 1 228 ? 4.969 -27.688 -16.062 1 96.81 228 ALA A CA 1
ATOM 1756 C C . ALA A 1 228 ? 3.773 -28.641 -15.984 1 96.81 228 ALA A C 1
ATOM 1758 O O . ALA A 1 228 ? 3.658 -29.562 -16.781 1 96.81 228 ALA A O 1
ATOM 1759 N N . GLY A 1 229 ? 2.961 -28.391 -15.016 1 96.06 229 GLY A N 1
ATOM 1760 C CA . GLY A 1 229 ? 1.758 -29.203 -14.906 1 96.06 229 GLY A CA 1
ATOM 1761 C C . GLY A 1 229 ? 0.85 -29.094 -16.109 1 96.06 229 GLY A C 1
ATOM 1762 O O . GLY A 1 229 ? 0.329 -30.109 -16.594 1 96.06 229 GLY A O 1
ATOM 1763 N N . CYS A 1 230 ? 0.632 -27.906 -16.578 1 96.19 230 CYS A N 1
ATOM 1764 C CA . CYS A 1 230 ? -0.198 -27.688 -17.766 1 96.19 230 CYS A CA 1
ATOM 1765 C C . CYS A 1 230 ? 0.403 -28.359 -18.984 1 96.19 230 CYS A C 1
ATOM 1767 O O . CYS A 1 230 ? -0.32 -28.938 -19.797 1 96.19 230 CYS A O 1
ATOM 1769 N N . ARG A 1 231 ? 1.756 -28.234 -19.141 1 95.19 231 ARG A N 1
ATOM 1770 C CA . ARG A 1 231 ? 2.445 -28.906 -20.234 1 95.19 231 ARG A CA 1
ATOM 1771 C C . ARG A 1 231 ? 2.16 -30.406 -20.203 1 95.19 231 ARG A C 1
ATOM 1773 O O . ARG A 1 231 ? 1.887 -31.016 -21.25 1 95.19 231 ARG A O 1
ATOM 1780 N N . GLN A 1 232 ? 2.254 -30.984 -19.062 1 93.44 232 GLN A N 1
ATOM 1781 C CA . GLN A 1 232 ? 2.029 -32.406 -18.906 1 93.44 232 GLN A CA 1
ATOM 1782 C C . GLN A 1 232 ? 0.612 -32.812 -19.312 1 93.44 232 GLN A C 1
ATOM 1784 O O . GLN A 1 232 ? 0.407 -33.844 -19.953 1 93.44 232 GLN A O 1
ATOM 1789 N N . LEU A 1 233 ? -0.306 -32 -18.984 1 91.44 233 LEU A N 1
ATOM 1790 C CA . LEU A 1 233 ? -1.7 -32.281 -19.312 1 91.44 233 LEU A CA 1
ATOM 1791 C C . LEU A 1 233 ? -1.936 -32.125 -20.812 1 91.44 233 LEU A C 1
ATOM 1793 O O . LEU A 1 233 ? -2.758 -32.844 -21.391 1 91.44 233 LEU A O 1
ATOM 1797 N N . HIS A 1 234 ? -1.322 -31.188 -21.422 1 85.75 234 HIS A N 1
ATOM 1798 C CA . HIS A 1 234 ? -1.496 -30.938 -22.844 1 85.75 234 HIS A CA 1
ATOM 1799 C C . HIS A 1 234 ? -0.787 -32 -23.672 1 85.75 234 HIS A C 1
ATOM 1801 O O . HIS A 1 234 ? -1.222 -32.312 -24.781 1 85.75 234 HIS A O 1
ATOM 1807 N N . ARG A 1 235 ? 0.374 -32.438 -23.312 1 77.75 235 ARG A N 1
ATOM 1808 C CA . ARG A 1 235 ? 1.086 -33.5 -24.016 1 77.75 235 ARG A CA 1
ATOM 1809 C C . ARG A 1 235 ? 0.331 -34.812 -23.922 1 77.75 235 ARG A C 1
ATOM 1811 O O . ARG A 1 235 ? 0.324 -35.594 -24.875 1 77.75 235 ARG A O 1
ATOM 1818 N N . VAL A 1 236 ? -0.199 -35.094 -22.875 1 57.69 236 VAL A N 1
ATOM 1819 C CA . VAL A 1 236 ? -0.97 -36.312 -22.734 1 57.69 236 VAL A CA 1
ATOM 1820 C C . VAL A 1 236 ? -2.166 -36.281 -23.688 1 57.69 236 VAL A C 1
ATOM 1822 O O . VAL A 1 236 ? -2.506 -37.281 -24.297 1 57.69 236 VAL A O 1
ATOM 1825 N N . VAL A 1 237 ? -2.699 -35.094 -23.828 1 51.25 237 VAL A N 1
ATOM 1826 C CA . VAL A 1 237 ? -3.852 -35.031 -24.734 1 51.25 237 VAL A CA 1
ATOM 1827 C C . VAL A 1 237 ? -3.393 -35.156 -26.172 1 51.25 237 VAL A C 1
ATOM 1829 O O . VAL A 1 237 ? -4.133 -35.656 -27.031 1 51.25 237 VAL A O 1
ATOM 1832 N N . ARG A 1 238 ? -2.215 -34.75 -26.578 1 50.81 238 ARG A N 1
ATOM 1833 C CA . ARG A 1 238 ? -1.769 -34.844 -27.969 1 50.81 238 ARG A CA 1
ATOM 1834 C C . ARG A 1 238 ? -1.305 -36.25 -28.297 1 50.81 238 ARG A C 1
ATOM 1836 O O . ARG A 1 238 ? -1.036 -36.562 -29.453 1 50.81 238 ARG A O 1
ATOM 1843 N N . LYS A 1 239 ? -0.914 -37.219 -27.422 1 48.25 239 LYS A N 1
ATOM 1844 C CA . LYS A 1 239 ? -0.571 -38.531 -27.906 1 48.25 239 LYS A CA 1
ATOM 1845 C C . LYS A 1 239 ? -1.812 -39.281 -28.375 1 48.25 239 LYS A C 1
ATOM 1847 O O . LYS A 1 239 ? -2.723 -39.562 -27.594 1 48.25 239 LYS A O 1
ATOM 1852 N N . PRO A 1 240 ? -2.189 -39.281 -29.609 1 40.84 240 PRO A N 1
ATOM 1853 C CA . PRO A 1 240 ? -3.252 -40.125 -30.156 1 40.84 240 PRO A CA 1
ATOM 1854 C C . PRO A 1 240 ? -3.125 -41.562 -29.703 1 40.84 240 PRO A C 1
ATOM 1856 O O . PRO A 1 240 ? -2.023 -42.031 -29.375 1 40.84 240 PRO A O 1
ATOM 1859 N N . SER A 1 241 ? -4.301 -42.25 -29.047 1 39.44 241 SER A N 1
ATOM 1860 C CA . SER A 1 241 ? -4.453 -43.688 -28.969 1 39.44 241 SER A CA 1
ATOM 1861 C C . SER A 1 241 ? -3.869 -44.375 -30.203 1 39.44 241 SER A C 1
ATOM 1863 O O . SER A 1 241 ? -4.523 -44.438 -31.25 1 39.44 241 SER A O 1
ATOM 1865 N N . GLY A 1 242 ? -2.916 -43.969 -30.766 1 33.44 242 GLY A N 1
ATOM 1866 C CA . GLY A 1 242 ? -2.547 -44.75 -31.922 1 33.44 242 GLY A CA 1
ATOM 1867 C C . GLY A 1 242 ? -2.482 -46.25 -31.625 1 33.44 242 GLY A C 1
ATOM 1868 O O . GLY A 1 242 ? -2.643 -46.656 -30.469 1 33.44 242 GLY A O 1
ATOM 1869 N N . ALA A 1 243 ? -1.68 -47.125 -32.5 1 41.19 243 ALA A N 1
ATOM 1870 C CA . ALA A 1 243 ? -1.65 -48.406 -33.156 1 41.19 243 ALA A CA 1
ATOM 1871 C C . ALA A 1 243 ? -1.255 -49.531 -32.188 1 41.19 243 ALA A C 1
ATOM 1873 O O . ALA A 1 243 ? -0.082 -49.656 -31.828 1 41.19 243 ALA A O 1
ATOM 1874 N N . GLU A 1 244 ? -1.83 -49.625 -30.844 1 29.95 244 GLU A N 1
ATOM 1875 C CA . GLU A 1 244 ? -1.844 -51.094 -30.625 1 29.95 244 GLU A CA 1
ATOM 1876 C C . GLU A 1 244 ? -2.902 -51.75 -31.5 1 29.95 244 GLU A C 1
ATOM 1878 O O . GLU A 1 244 ? -4.012 -51.25 -31.641 1 29.95 244 GLU A O 1
ATOM 1883 N N . MET B 1 1 ? -17.828 50.188 15.219 1 33.59 1 MET B N 1
ATOM 1884 C CA . MET B 1 1 ? -17.188 49.938 13.93 1 33.59 1 MET B CA 1
ATOM 1885 C C . MET B 1 1 ? -16.625 48.531 13.859 1 33.59 1 MET B C 1
ATOM 1887 O O . MET B 1 1 ? -15.734 48.188 14.641 1 33.59 1 MET B O 1
ATOM 1891 N N . SER B 1 2 ? -17.375 47.531 13.609 1 42.06 2 SER B N 1
ATOM 1892 C CA . SER B 1 2 ? -17.078 46.094 13.617 1 42.06 2 SER B CA 1
ATOM 1893 C C . SER B 1 2 ? -15.766 45.781 12.914 1 42.06 2 SER B C 1
ATOM 1895 O O . SER B 1 2 ? -15.594 46.125 11.742 1 42.06 2 SER B O 1
ATOM 1897 N N . SER B 1 3 ? -14.609 45.938 13.438 1 46.62 3 SER B N 1
ATOM 1898 C CA . SER B 1 3 ? -13.258 45.75 12.906 1 46.62 3 SER B CA 1
ATOM 1899 C C . SER B 1 3 ? -13.195 44.594 11.914 1 46.62 3 SER B C 1
ATOM 1901 O O . SER B 1 3 ? -13.555 43.469 12.234 1 46.62 3 SER B O 1
ATOM 1903 N N . GLU B 1 4 ? -13.523 44.906 10.625 1 58.25 4 GLU B N 1
ATOM 1904 C CA . GLU B 1 4 ? -13.5 43.938 9.531 1 58.25 4 GLU B CA 1
ATOM 1905 C C . GLU B 1 4 ? -12.297 43 9.641 1 58.25 4 GLU B C 1
ATOM 1907 O O . GLU B 1 4 ? -11.148 43.469 9.656 1 58.25 4 GLU B O 1
ATOM 1912 N N . ALA B 1 5 ? -12.406 41.906 10.219 1 70.44 5 ALA B N 1
ATOM 1913 C CA . ALA B 1 5 ? -11.359 40.906 10.383 1 70.44 5 ALA B CA 1
ATOM 1914 C C . ALA B 1 5 ? -10.5 40.781 9.125 1 70.44 5 ALA B C 1
ATOM 1916 O O . ALA B 1 5 ? -11.023 40.781 8.008 1 70.44 5 ALA B O 1
ATOM 1917 N N . GLU B 1 6 ? -9.234 41 9.305 1 86.69 6 GLU B N 1
ATOM 1918 C CA . GLU B 1 6 ? -8.266 40.906 8.211 1 86.69 6 GLU B CA 1
ATOM 1919 C C . GLU B 1 6 ? -8.469 39.625 7.402 1 86.69 6 GLU B C 1
ATOM 1921 O O . GLU B 1 6 ? -8.555 38.531 7.965 1 86.69 6 GLU B O 1
ATOM 1926 N N . ARG B 1 7 ? -8.781 39.781 6.094 1 92.81 7 ARG B N 1
ATOM 1927 C CA . ARG B 1 7 ? -8.945 38.656 5.195 1 92.81 7 ARG B CA 1
ATOM 1928 C C . ARG B 1 7 ? -7.605 38.25 4.59 1 92.81 7 ARG B C 1
ATOM 1930 O O . ARG B 1 7 ? -6.785 39.094 4.242 1 92.81 7 ARG B O 1
ATOM 1937 N N . TRP B 1 8 ? -7.34 37 4.672 1 94.88 8 TRP B N 1
ATOM 1938 C CA . TRP B 1 8 ? -6.105 36.469 4.102 1 94.88 8 TRP B CA 1
ATOM 1939 C C . TRP B 1 8 ? -6.281 35 3.678 1 94.88 8 TRP B C 1
ATOM 1941 O O . TRP B 1 8 ? -7.348 34.438 3.881 1 94.88 8 TRP B O 1
ATOM 1951 N N . LEU B 1 9 ? -5.246 34.469 2.971 1 95.12 9 LEU B N 1
ATOM 1952 C CA . LEU B 1 9 ? -5.367 33.125 2.396 1 95.12 9 LEU B CA 1
ATOM 1953 C C . LEU B 1 9 ? -4.207 32.25 2.828 1 95.12 9 LEU B C 1
ATOM 1955 O O . LEU B 1 9 ? -3.076 32.719 2.975 1 95.12 9 LEU B O 1
ATOM 1959 N N . ALA B 1 10 ? -4.539 31.047 3.135 1 96 10 ALA B N 1
ATOM 1960 C CA . ALA B 1 10 ? -3.549 29.984 3.266 1 96 10 ALA B CA 1
ATOM 1961 C C . ALA B 1 10 ? -3.658 28.984 2.115 1 96 10 ALA B C 1
ATOM 1963 O O . ALA B 1 10 ? -4.754 28.719 1.618 1 96 10 ALA B O 1
ATOM 1964 N N . ALA B 1 11 ? -2.529 28.484 1.667 1 94.38 11 ALA B N 1
ATOM 1965 C CA . ALA B 1 11 ? -2.553 27.469 0.608 1 94.38 11 ALA B CA 1
ATOM 1966 C C . ALA B 1 11 ? -1.585 26.328 0.912 1 94.38 11 ALA B C 1
ATOM 1968 O O . ALA B 1 11 ? -0.445 26.562 1.318 1 94.38 11 ALA B O 1
ATOM 1969 N N . VAL B 1 12 ? -2.07 25.156 0.798 1 94.38 12 VAL B N 1
ATOM 1970 C CA . VAL B 1 12 ? -1.229 23.953 0.786 1 94.38 12 VAL B CA 1
ATOM 1971 C C . VAL B 1 12 ? -1.041 23.469 -0.649 1 94.38 12 VAL B C 1
ATOM 1973 O O . VAL B 1 12 ? -1.988 23 -1.279 1 94.38 12 VAL B O 1
ATOM 1976 N N . VAL B 1 13 ? 0.135 23.594 -1.15 1 92.69 13 VAL B N 1
ATOM 1977 C CA . VAL B 1 13 ? 0.43 23.188 -2.521 1 92.69 13 VAL B CA 1
ATOM 1978 C C . VAL B 1 13 ? 0.989 21.766 -2.533 1 92.69 13 VAL B C 1
ATOM 1980 O O . VAL B 1 13 ? 2.197 21.562 -2.387 1 92.69 13 VAL B O 1
ATOM 1983 N N . GLY B 1 14 ? 0.085 20.875 -2.803 1 90.75 14 GLY B N 1
ATOM 1984 C CA . GLY B 1 14 ? 0.453 19.469 -2.746 1 90.75 14 GLY B CA 1
ATOM 1985 C C . GLY B 1 14 ? 0.884 18.922 -4.086 1 90.75 14 GLY B C 1
ATOM 1986 O O . GLY B 1 14 ? 1.189 19.672 -5.012 1 90.75 14 GLY B O 1
ATOM 1987 N N . ASN B 1 15 ? 1.018 17.547 -4.188 1 87.12 15 ASN B N 1
ATOM 1988 C CA . ASN B 1 15 ? 1.44 16.859 -5.402 1 87.12 15 ASN B CA 1
ATOM 1989 C C . ASN B 1 15 ? 0.294 16.734 -6.402 1 87.12 15 ASN B C 1
ATOM 1991 O O . ASN B 1 15 ? 0.509 16.812 -7.613 1 87.12 15 ASN B O 1
ATOM 1995 N N . THR B 1 16 ? -0.864 16.5 -5.781 1 86.81 16 THR B N 1
ATOM 1996 C CA . THR B 1 16 ? -2.02 16.219 -6.625 1 86.81 16 THR B CA 1
ATOM 1997 C C . THR B 1 16 ? -2.975 17.406 -6.656 1 86.81 16 THR B C 1
ATOM 1999 O O . THR B 1 16 ? -3.551 17.719 -7.699 1 86.81 16 THR B O 1
ATOM 2002 N N . HIS B 1 17 ? -3.051 18.047 -5.441 1 89.38 17 HIS B N 1
ATOM 2003 C CA . HIS B 1 17 ? -4.023 19.125 -5.32 1 89.38 17 HIS B CA 1
ATOM 2004 C C . HIS B 1 17 ? -3.443 20.312 -4.543 1 89.38 17 HIS B C 1
ATOM 2006 O O . HIS B 1 17 ? -2.494 20.141 -3.771 1 89.38 17 HIS B O 1
ATOM 2012 N N . VAL B 1 18 ? -4.02 21.422 -4.844 1 91.56 18 VAL B N 1
ATOM 2013 C CA . VAL B 1 18 ? -3.832 22.594 -4.008 1 91.56 18 VAL B CA 1
ATOM 2014 C C . VAL B 1 18 ? -5.082 22.844 -3.164 1 91.56 18 VAL B C 1
ATOM 2016 O O . VAL B 1 18 ? -6.203 22.766 -3.672 1 91.56 18 VAL B O 1
ATOM 2019 N N . ARG B 1 19 ? -4.875 23.062 -1.897 1 93.25 19 ARG B N 1
ATOM 2020 C CA . ARG B 1 19 ? -5.977 23.391 -1.001 1 93.25 19 ARG B CA 1
ATOM 2021 C C . ARG B 1 19 ? -5.867 24.828 -0.506 1 93.25 19 ARG B C 1
ATOM 2023 O O . ARG B 1 19 ? -4.867 25.203 0.11 1 93.25 19 ARG B O 1
ATOM 2030 N N . TRP B 1 20 ? -6.965 25.562 -0.765 1 92.81 20 TRP B N 1
ATOM 2031 C CA . TRP B 1 20 ? -7.027 26.953 -0.344 1 92.81 20 TRP B CA 1
ATOM 2032 C C . TRP B 1 20 ? -7.93 27.109 0.875 1 92.81 20 TRP B C 1
ATOM 2034 O O . TRP B 1 20 ? -9.023 26.547 0.92 1 92.81 20 TRP B O 1
ATOM 2044 N N . GLY B 1 21 ? -7.367 27.812 1.846 1 95.81 21 GLY B N 1
ATOM 2045 C CA . GLY B 1 21 ? -8.18 28.219 2.977 1 95.81 21 GLY B CA 1
ATOM 2046 C C . GLY B 1 21 ? -8.344 29.734 3.072 1 95.81 21 GLY B C 1
ATOM 2047 O O . GLY B 1 21 ? -7.355 30.453 3.168 1 95.81 21 GLY B O 1
ATOM 2048 N N . TRP B 1 22 ? -9.57 30.188 2.969 1 94.75 22 TRP B N 1
ATOM 2049 C CA . TRP B 1 22 ? -9.891 31.594 3.178 1 94.75 22 TRP B CA 1
ATOM 2050 C C . TRP B 1 22 ? -10.133 31.875 4.656 1 94.75 22 TRP B C 1
ATOM 2052 O O . TRP B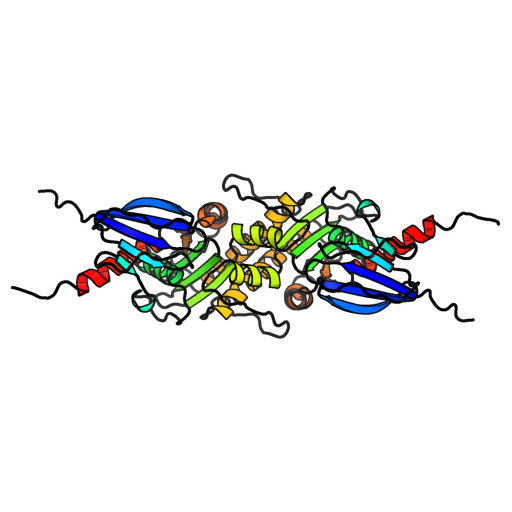 1 22 ? -10.961 31.234 5.293 1 94.75 22 TRP B O 1
ATOM 2062 N N . PHE B 1 23 ? -9.352 32.844 5.145 1 96.06 23 PHE B N 1
ATOM 2063 C CA . PHE B 1 23 ? -9.445 33.156 6.566 1 96.06 23 PHE B CA 1
ATOM 2064 C C . PHE B 1 23 ? -9.953 34.594 6.77 1 96.06 23 PHE B C 1
ATOM 2066 O O . PHE B 1 23 ? -9.617 35.5 6.004 1 96.06 23 PHE B O 1
ATOM 2073 N N . ALA B 1 24 ? -10.867 34.75 7.742 1 95.12 24 ALA B N 1
ATOM 2074 C CA . ALA B 1 24 ? -11.203 36.031 8.352 1 95.12 24 ALA B CA 1
ATOM 2075 C C . ALA B 1 24 ? -10.703 36.094 9.797 1 95.12 24 ALA B C 1
ATOM 2077 O O . ALA B 1 24 ? -11.305 35.5 10.695 1 95.12 24 ALA B O 1
ATOM 2078 N N . GLY B 1 25 ? -9.633 36.844 9.992 1 91.44 25 GLY B N 1
ATOM 2079 C CA . GLY B 1 25 ? -8.945 36.719 11.266 1 91.44 25 GLY B CA 1
ATOM 2080 C C . GLY B 1 25 ? -8.367 35.344 11.477 1 91.44 25 GLY B C 1
ATOM 2081 O O . GLY B 1 25 ? -7.613 34.844 10.633 1 91.44 25 GLY B O 1
ATOM 2082 N N . GLU B 1 26 ? -8.805 34.719 12.484 1 89.69 26 GLU B N 1
ATOM 2083 C CA . GLU B 1 26 ? -8.297 33.406 12.797 1 89.69 26 GLU B CA 1
ATOM 2084 C C . GLU B 1 26 ? -9.289 32.312 12.398 1 89.69 26 GLU B C 1
ATOM 2086 O O . GLU B 1 26 ? -9.008 31.125 12.547 1 89.69 26 GLU B O 1
ATOM 2091 N N . SER B 1 27 ? -10.312 32.75 11.766 1 94.25 27 SER B N 1
ATOM 2092 C CA . SER B 1 27 ? -11.383 31.797 11.438 1 94.25 27 SER B CA 1
ATOM 2093 C C . SER B 1 27 ? -11.297 31.344 9.984 1 94.25 27 SER B C 1
ATOM 2095 O O . SER B 1 27 ? -11.18 32.188 9.07 1 94.25 27 SER B O 1
ATOM 2097 N N . LEU B 1 28 ? -11.297 30.094 9.812 1 96.06 28 LEU B N 1
ATOM 2098 C CA . LEU B 1 28 ? -11.375 29.531 8.461 1 96.06 28 LEU B CA 1
ATOM 2099 C C . LEU B 1 28 ? -12.789 29.656 7.91 1 96.06 28 LEU B C 1
ATOM 2101 O O . LEU B 1 28 ? -13.727 29.047 8.438 1 96.06 28 LEU B O 1
ATOM 2105 N N . VAL B 1 29 ? -12.969 30.344 6.789 1 95.88 29 VAL B N 1
ATOM 2106 C CA . VAL B 1 29 ? -14.289 30.719 6.289 1 95.88 29 VAL B CA 1
ATOM 2107 C C . VAL B 1 29 ? -14.68 29.797 5.133 1 95.88 29 VAL B C 1
ATOM 2109 O O . VAL B 1 29 ? -15.859 29.453 4.977 1 95.88 29 VAL B O 1
ATOM 2112 N N . LYS B 1 30 ? -13.758 29.516 4.336 1 95.5 30 LYS B N 1
ATOM 2113 C CA . LYS B 1 30 ? -14.016 28.734 3.135 1 95.5 30 LYS B CA 1
ATOM 2114 C C . LYS B 1 30 ? -12.773 27.953 2.717 1 95.5 30 LYS B C 1
ATOM 2116 O O . LYS B 1 30 ? -11.648 28.422 2.881 1 95.5 30 LYS B O 1
ATOM 2121 N N . VAL B 1 31 ? -13.016 26.75 2.32 1 95.62 31 VAL B N 1
ATOM 2122 C CA . VAL B 1 31 ? -11.922 25.938 1.791 1 95.62 31 VAL B CA 1
ATOM 2123 C C . VAL B 1 31 ? -12.242 25.516 0.358 1 95.62 31 VAL B C 1
ATOM 2125 O O . VAL B 1 31 ? -13.383 25.172 0.047 1 95.62 31 VAL B O 1
ATOM 2128 N N . GLU B 1 32 ? -11.281 25.594 -0.551 1 93.19 32 GLU B N 1
ATOM 2129 C CA . GLU B 1 32 ? -11.398 25.172 -1.944 1 93.19 32 GLU B CA 1
ATOM 2130 C C . GLU B 1 32 ? -10.219 24.297 -2.363 1 93.19 32 GLU B C 1
ATOM 2132 O O . GLU B 1 32 ? -9.133 24.406 -1.792 1 93.19 32 GLU B O 1
ATOM 2137 N N . GLN B 1 33 ? -10.492 23.469 -3.227 1 91.62 33 GLN B N 1
ATOM 2138 C CA . GLN B 1 33 ? -9.461 22.562 -3.73 1 91.62 33 GLN B CA 1
ATOM 2139 C C . GLN B 1 33 ? -9.359 22.641 -5.254 1 91.62 33 GLN B C 1
ATOM 2141 O O . GLN B 1 33 ? -10.383 22.719 -5.941 1 91.62 33 GLN B O 1
ATOM 2146 N N . PHE B 1 34 ? -8.109 22.656 -5.766 1 89.12 34 PHE B N 1
ATOM 2147 C CA . PHE B 1 34 ? -7.828 22.703 -7.195 1 89.12 34 PHE B CA 1
ATOM 2148 C C . PHE B 1 34 ? -6.727 21.703 -7.559 1 89.12 34 PHE B C 1
ATOM 2150 O O . PHE B 1 34 ? -5.914 21.328 -6.707 1 89.12 34 PHE B O 1
ATOM 2157 N N . PRO B 1 35 ? -6.703 21.25 -8.867 1 89.31 35 PRO B N 1
ATOM 2158 C CA . PRO B 1 35 ? -5.566 20.422 -9.281 1 89.31 35 PRO B CA 1
ATOM 2159 C C . PRO B 1 35 ? -4.234 21.172 -9.195 1 89.31 35 PRO B C 1
ATOM 2161 O O . PRO B 1 35 ? -4.168 22.359 -9.484 1 89.31 35 PRO B O 1
ATOM 2164 N N . ALA B 1 36 ? -3.225 20.453 -8.766 1 85.69 36 ALA B N 1
ATOM 2165 C CA . ALA B 1 36 ? -1.92 21.047 -8.492 1 85.69 36 ALA B CA 1
ATOM 2166 C C . ALA B 1 36 ? -1.306 21.625 -9.758 1 85.69 36 ALA B C 1
ATOM 2168 O O . ALA B 1 36 ? -0.482 22.547 -9.695 1 85.69 36 ALA B O 1
ATOM 2169 N N . HIS B 1 37 ? -1.643 21.141 -10.883 1 82.69 37 HIS B N 1
ATOM 2170 C CA . HIS B 1 37 ? -0.997 21.578 -12.117 1 82.69 37 HIS B CA 1
ATOM 2171 C C . HIS B 1 37 ? -1.56 22.922 -12.578 1 82.69 37 HIS B C 1
ATOM 2173 O O . HIS B 1 37 ? -0.986 23.562 -13.461 1 82.69 37 HIS B O 1
ATOM 2179 N N . GLN B 1 38 ? -2.611 23.391 -11.961 1 79.88 38 GLN B N 1
ATOM 2180 C CA . GLN B 1 38 ? -3.191 24.688 -12.328 1 79.88 38 GLN B CA 1
ATOM 2181 C C . GLN B 1 38 ? -2.438 25.828 -11.664 1 79.88 38 GLN B C 1
ATOM 2183 O O . GLN B 1 38 ? -2.008 25.719 -10.516 1 79.88 38 GLN B O 1
ATOM 2188 N N . PRO B 1 39 ? -2.248 26.906 -12.445 1 76.06 39 PRO B N 1
ATOM 2189 C CA . PRO B 1 39 ? -1.598 28.078 -11.836 1 76.06 39 PRO B CA 1
ATOM 2190 C C . PRO B 1 39 ? -2.398 28.656 -10.672 1 76.06 39 PRO B C 1
ATOM 2192 O O . PRO B 1 39 ? -3.631 28.672 -10.719 1 76.06 39 PRO B O 1
ATOM 2195 N N . LEU B 1 40 ? -1.584 29.016 -9.672 1 76.38 40 LEU B N 1
ATOM 2196 C CA . LEU B 1 40 ? -2.234 29.641 -8.523 1 76.38 40 LEU B CA 1
ATOM 2197 C C . LEU B 1 40 ? -2.73 31.047 -8.875 1 76.38 40 LEU B C 1
ATOM 2199 O O . LEU B 1 40 ? -2.016 31.812 -9.508 1 76.38 40 LEU B O 1
ATOM 2203 N N . SER B 1 41 ? -4.004 31.266 -8.68 1 76.94 41 SER B N 1
ATOM 2204 C CA . SER B 1 41 ? -4.578 32.594 -8.867 1 76.94 41 SER B CA 1
ATOM 2205 C C . SER B 1 41 ? -5.391 33 -7.648 1 76.94 41 SER B C 1
ATOM 2207 O O . SER B 1 41 ? -6.184 32.219 -7.121 1 76.94 41 SER B O 1
ATOM 2209 N N . TRP B 1 42 ? -4.945 34.188 -7.07 1 76.69 42 TRP B N 1
ATOM 2210 C CA . TRP B 1 42 ? -5.676 34.719 -5.918 1 76.69 42 TRP B CA 1
ATOM 2211 C C . TRP B 1 42 ? -5.801 36.25 -5.996 1 76.69 42 TRP B C 1
ATOM 2213 O O . TRP B 1 42 ? -5.109 36.875 -6.785 1 76.69 42 TRP B O 1
ATOM 2223 N N . PRO B 1 43 ? -6.824 36.781 -5.289 1 78.06 43 PRO B N 1
ATOM 2224 C CA . PRO B 1 43 ? -7.043 38.25 -5.383 1 78.06 43 PRO B CA 1
ATOM 2225 C C . PRO B 1 43 ? -5.781 39.031 -5.09 1 78.06 43 PRO B C 1
ATOM 2227 O O . PRO B 1 43 ? -5.051 38.719 -4.145 1 78.06 43 PRO B O 1
ATOM 2230 N N . GLU B 1 44 ? -5.664 40.062 -5.879 1 76.88 44 GLU B N 1
ATOM 2231 C CA . GLU B 1 44 ? -4.5 40.938 -5.738 1 76.88 44 GLU B CA 1
ATOM 2232 C C . GLU B 1 44 ? -4.438 41.562 -4.344 1 76.88 44 GLU B C 1
ATOM 2234 O O . GLU B 1 44 ? -5.473 41.812 -3.717 1 76.88 44 GLU B O 1
ATOM 2239 N N . GLU B 1 45 ? -3.275 41.688 -3.773 1 79.94 45 GLU B N 1
ATOM 2240 C CA . GLU B 1 45 ? -2.996 42.375 -2.514 1 79.94 45 GLU B CA 1
ATOM 2241 C C . GLU B 1 45 ? -3.561 41.594 -1.327 1 79.94 45 GLU B C 1
ATOM 2243 O O . GLU B 1 45 ? -3.77 42.156 -0.252 1 79.94 45 GLU B O 1
ATOM 2248 N N . THR B 1 46 ? -3.938 40.438 -1.548 1 88.62 46 THR B N 1
ATOM 2249 C CA . THR B 1 46 ? -4.344 39.594 -0.431 1 88.62 46 THR B CA 1
ATOM 2250 C C . THR B 1 46 ? -3.156 38.781 0.103 1 88.62 46 THR B C 1
ATOM 2252 O O . THR B 1 46 ? -2.414 38.188 -0.669 1 88.62 46 THR B O 1
ATOM 2255 N N . GLU B 1 47 ? -2.99 38.938 1.406 1 93.12 47 GLU B N 1
ATOM 2256 C CA . GLU B 1 47 ? -1.905 38.188 2.045 1 93.12 47 GLU B CA 1
ATOM 2257 C C . GLU B 1 47 ? -2.08 36.688 1.858 1 93.12 47 GLU B C 1
ATOM 2259 O O . GLU B 1 47 ? -3.172 36.156 2.059 1 93.12 47 GLU B O 1
ATOM 2264 N N . LEU B 1 48 ? -0.994 36.031 1.325 1 93.75 48 LEU B N 1
ATOM 2265 C CA . LEU B 1 48 ? -1.018 34.594 1.064 1 93.75 48 LEU B CA 1
ATOM 2266 C C . LEU B 1 48 ? 0.11 33.906 1.81 1 93.75 48 LEU B C 1
ATOM 2268 O O . LEU B 1 48 ? 1.276 34.281 1.685 1 93.75 48 LEU B O 1
ATOM 2272 N N . TRP B 1 49 ? -0.261 33 2.656 1 94.81 49 TRP B N 1
ATOM 2273 C CA . TRP B 1 49 ? 0.698 32.094 3.291 1 94.81 49 TRP B CA 1
ATOM 2274 C C . TRP B 1 49 ? 0.645 30.703 2.66 1 94.81 49 TRP B C 1
ATOM 2276 O O . TRP B 1 49 ? -0.425 30.094 2.576 1 94.81 49 TRP B O 1
ATOM 2286 N N . LEU B 1 50 ? 1.822 30.219 2.227 1 93.81 50 LEU B N 1
ATOM 2287 C CA . LEU B 1 50 ? 1.848 28.984 1.453 1 93.81 50 LEU B CA 1
ATOM 2288 C C . LEU B 1 50 ? 2.725 27.938 2.131 1 93.81 50 LEU B C 1
ATOM 2290 O O . LEU B 1 50 ? 3.777 28.266 2.682 1 93.81 50 LEU B O 1
ATOM 2294 N N . ALA B 1 51 ? 2.252 26.734 2.145 1 95.06 51 ALA B N 1
ATOM 2295 C CA . ALA B 1 51 ? 3.062 25.547 2.4 1 95.06 51 ALA B CA 1
ATOM 2296 C C . ALA B 1 51 ? 3.203 24.703 1.14 1 95.06 51 ALA B C 1
ATOM 2298 O O . ALA B 1 51 ? 2.244 24.062 0.709 1 95.06 51 ALA B O 1
ATOM 2299 N N . ALA B 1 52 ? 4.375 24.75 0.547 1 91.88 52 ALA B N 1
ATOM 2300 C CA . ALA B 1 52 ? 4.656 24 -0.665 1 91.88 52 ALA B CA 1
ATOM 2301 C C . ALA B 1 52 ? 5.199 22.609 -0.325 1 91.88 52 ALA B C 1
ATOM 2303 O O . ALA B 1 52 ? 6.32 22.469 0.167 1 91.88 52 ALA B O 1
ATOM 2304 N N . VAL B 1 53 ? 4.41 21.594 -0.562 1 87.88 53 VAL B N 1
ATOM 2305 C CA . VAL B 1 53 ? 4.797 20.234 -0.197 1 87.88 53 VAL B CA 1
ATOM 2306 C C . VAL B 1 53 ? 4.91 19.375 -1.454 1 87.88 53 VAL B C 1
ATOM 2308 O O . VAL B 1 53 ? 5.266 18.203 -1.378 1 87.88 53 VAL B O 1
ATOM 2311 N N . GLY B 1 54 ? 4.516 19.891 -2.555 1 86.88 54 GLY B N 1
ATOM 2312 C CA . GLY B 1 54 ? 4.637 19.25 -3.854 1 86.88 54 GLY B CA 1
ATOM 2313 C C . GLY B 1 54 ? 5.555 19.984 -4.805 1 86.88 54 GLY B C 1
ATOM 2314 O O . GLY B 1 54 ? 6.461 20.703 -4.367 1 86.88 54 GLY B O 1
ATOM 2315 N N . SER B 1 55 ? 5.391 19.625 -6.113 1 79.19 55 SER B N 1
ATOM 2316 C CA . SER B 1 55 ? 6.324 20.188 -7.09 1 79.19 55 SER B CA 1
ATOM 2317 C C . SER B 1 55 ? 5.656 21.25 -7.945 1 79.19 55 SER B C 1
ATOM 2319 O O . SER B 1 55 ? 6.234 21.719 -8.922 1 79.19 55 SER B O 1
ATOM 2321 N N . ALA B 1 56 ? 4.465 21.594 -7.543 1 78.62 56 ALA B N 1
ATOM 2322 C CA . ALA B 1 56 ? 3.76 22.609 -8.328 1 78.62 56 ALA B CA 1
ATOM 2323 C C . ALA B 1 56 ? 4.496 23.938 -8.297 1 78.62 56 ALA B C 1
ATOM 2325 O O . ALA B 1 56 ? 5.145 24.281 -7.305 1 78.62 56 ALA B O 1
ATOM 2326 N N . PRO B 1 57 ? 4.395 24.703 -9.391 1 78.5 57 PRO B N 1
ATOM 2327 C CA . PRO B 1 57 ? 5.055 26.016 -9.406 1 78.5 57 PRO B CA 1
ATOM 2328 C C . PRO B 1 57 ? 4.508 26.969 -8.344 1 78.5 57 PRO B C 1
ATOM 2330 O O . PRO B 1 57 ? 3.307 26.969 -8.07 1 78.5 57 PRO B O 1
ATOM 2333 N N . LEU B 1 58 ? 5.41 27.641 -7.73 1 81.44 58 LEU B N 1
ATOM 2334 C CA . LEU B 1 58 ? 5.039 28.609 -6.711 1 81.44 58 LEU B CA 1
ATOM 2335 C C . LEU B 1 58 ? 4.891 30 -7.316 1 81.44 58 LEU B C 1
ATOM 2337 O O . LEU B 1 58 ? 5.496 30.312 -8.344 1 81.44 58 LEU B O 1
ATOM 2341 N N . PRO B 1 59 ? 4.02 30.703 -6.742 1 79.62 59 PRO B N 1
ATOM 2342 C CA . PRO B 1 59 ? 3.887 32.094 -7.23 1 79.62 59 PRO B CA 1
ATOM 2343 C C . PRO B 1 59 ? 5.164 32.906 -7.062 1 79.62 59 PRO B C 1
ATOM 2345 O O . PRO B 1 59 ? 6.023 32.531 -6.246 1 79.62 59 PRO B O 1
ATOM 2348 N N . PRO B 1 60 ? 5.25 33.938 -7.969 1 79.06 60 PRO B N 1
ATOM 2349 C CA . PRO B 1 60 ? 6.418 34.812 -7.836 1 79.06 60 PRO B CA 1
ATOM 2350 C C . PRO B 1 60 ? 6.523 35.469 -6.453 1 79.06 60 PRO B C 1
ATOM 2352 O O . PRO B 1 60 ? 5.512 35.625 -5.766 1 79.06 60 PRO B O 1
ATOM 2355 N N . ARG B 1 61 ? 7.727 35.812 -6.125 1 78.69 61 ARG B N 1
ATOM 2356 C CA . ARG B 1 61 ? 7.961 36.469 -4.848 1 78.69 61 ARG B CA 1
ATOM 2357 C C . ARG B 1 61 ? 7.215 37.812 -4.777 1 78.69 61 ARG B C 1
ATOM 2359 O O . ARG B 1 61 ? 7.145 38.531 -5.77 1 78.69 61 ARG B O 1
ATOM 2366 N N . SER 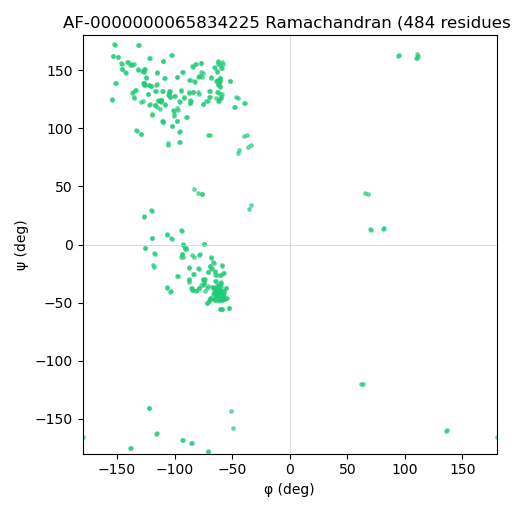B 1 62 ? 6.449 38 -3.832 1 84.5 62 SER B N 1
ATOM 2367 C CA . SER B 1 62 ? 5.699 39.188 -3.539 1 84.5 62 SER B CA 1
ATOM 2368 C C . SER B 1 62 ? 5.637 39.469 -2.037 1 84.5 62 SER B C 1
ATOM 2370 O O . SER B 1 62 ? 5.703 38.531 -1.235 1 84.5 62 SER B O 1
ATOM 2372 N N . PRO B 1 63 ? 5.594 40.781 -1.634 1 86.88 63 PRO B N 1
ATOM 2373 C CA . PRO B 1 63 ? 5.48 41.094 -0.206 1 86.88 63 PRO B CA 1
ATOM 2374 C C . PRO B 1 63 ? 4.227 40.5 0.429 1 86.88 63 PRO B C 1
ATOM 2376 O O . PRO B 1 63 ? 4.141 40.406 1.655 1 86.88 63 PRO B O 1
ATOM 2379 N N . TRP B 1 64 ? 3.314 40.156 -0.378 1 88.88 64 TRP B N 1
ATOM 2380 C CA . TRP B 1 64 ? 2.051 39.625 0.126 1 88.88 64 TRP B CA 1
ATOM 2381 C C . TRP B 1 64 ? 2.088 38.094 0.203 1 88.88 64 TRP B C 1
ATOM 2383 O O . TRP B 1 64 ? 1.167 37.469 0.737 1 88.88 64 TRP B O 1
ATOM 2393 N N . VAL B 1 65 ? 3.137 37.469 -0.402 1 91.25 65 VAL B N 1
ATOM 2394 C CA . VAL B 1 65 ? 3.215 36.031 -0.472 1 91.25 65 VAL B CA 1
ATOM 2395 C C . VAL B 1 65 ? 4.316 35.5 0.46 1 91.25 65 VAL B C 1
ATOM 2397 O O . VAL B 1 65 ? 5.473 35.906 0.336 1 91.25 65 VAL B O 1
ATOM 2400 N N . HIS B 1 66 ? 3.955 34.688 1.387 1 92.88 66 HIS B N 1
ATOM 2401 C CA . HIS B 1 66 ? 4.879 34.094 2.357 1 92.88 66 HIS B CA 1
ATOM 2402 C C . HIS B 1 66 ? 4.941 32.594 2.221 1 92.88 66 HIS B C 1
ATOM 2404 O O . HIS B 1 66 ? 3.938 31.906 2.402 1 92.88 66 HIS B O 1
ATOM 2410 N N . CYS B 1 67 ? 6.094 32.094 1.943 1 93.31 67 CYS B N 1
ATOM 2411 C CA . CYS B 1 67 ? 6.309 30.672 1.835 1 93.31 67 CYS B CA 1
ATOM 2412 C C . CYS B 1 67 ? 6.875 30.094 3.131 1 93.31 67 CYS B C 1
ATOM 2414 O O . CYS B 1 67 ? 7.996 30.438 3.52 1 93.31 67 CYS B O 1
ATOM 2416 N N . LEU B 1 68 ? 6.141 29.266 3.723 1 95.06 68 LEU B N 1
ATOM 2417 C CA . LEU B 1 68 ? 6.562 28.688 4.992 1 95.06 68 LEU B CA 1
ATOM 2418 C C . LEU B 1 68 ? 7.641 27.625 4.77 1 95.06 68 LEU B C 1
ATOM 2420 O O . LEU B 1 68 ? 7.629 26.922 3.758 1 95.06 68 LEU B O 1
ATOM 2424 N N . GLU B 1 69 ? 8.5 27.562 5.746 1 95.06 69 GLU B N 1
ATOM 2425 C CA . GLU B 1 69 ? 9.516 26.531 5.824 1 95.06 69 GLU B CA 1
ATOM 2426 C C . GLU B 1 69 ? 9.383 25.719 7.113 1 95.06 69 GLU B C 1
ATOM 2428 O O . GLU B 1 69 ? 8.773 26.172 8.078 1 95.06 69 GLU B O 1
ATOM 2433 N N . LEU B 1 70 ? 10 24.516 7.062 1 96.56 70 LEU B N 1
ATOM 2434 C CA . LEU B 1 70 ? 9.922 23.625 8.211 1 96.56 70 LEU B CA 1
ATOM 2435 C C . LEU B 1 70 ? 10.422 24.312 9.477 1 96.56 70 LEU B C 1
ATOM 2437 O O . LEU B 1 70 ? 9.844 24.141 10.547 1 96.56 70 LEU B O 1
ATOM 2441 N N . SER B 1 71 ? 11.438 25.125 9.375 1 95.62 71 SER B N 1
ATOM 2442 C CA . SER B 1 71 ? 12.07 25.781 10.516 1 95.62 71 SER B CA 1
ATOM 2443 C C . SER B 1 71 ? 11.117 26.781 11.172 1 95.62 71 SER B C 1
ATOM 2445 O O . SER B 1 71 ? 11.352 27.219 12.305 1 95.62 71 SER B O 1
ATOM 2447 N N . GLN B 1 72 ? 10.062 27.156 10.523 1 95.75 72 GLN B N 1
ATOM 2448 C CA . GLN B 1 72 ? 9.125 28.156 11.031 1 95.75 72 GLN B CA 1
ATOM 2449 C C . GLN B 1 72 ? 7.973 27.5 11.781 1 95.75 72 GLN B C 1
ATOM 2451 O O . GLN B 1 72 ? 7.129 28.188 12.359 1 95.75 72 GLN B O 1
ATOM 2456 N N . VAL B 1 73 ? 7.898 26.188 11.727 1 97.25 73 VAL B N 1
ATOM 2457 C CA . VAL B 1 73 ? 6.898 25.438 12.477 1 97.25 73 VAL B CA 1
ATOM 2458 C C . VAL B 1 73 ? 7.426 25.141 13.883 1 97.25 73 VAL B C 1
ATOM 2460 O O . VAL B 1 73 ? 8.492 24.547 14.039 1 97.25 73 VAL B O 1
ATOM 2463 N N . PRO B 1 74 ? 6.73 25.578 14.953 1 96.5 74 PRO B N 1
ATOM 2464 C CA . PRO B 1 74 ? 7.227 25.406 16.328 1 96.5 74 PRO B CA 1
ATOM 2465 C C . PRO B 1 74 ? 7.051 23.969 16.828 1 96.5 74 PRO B C 1
ATOM 2467 O O . PRO B 1 74 ? 6.492 23.75 17.906 1 96.5 74 PRO B O 1
ATOM 2470 N N . LEU B 1 75 ? 7.34 23 16.047 1 96.94 75 LEU B N 1
ATOM 2471 C CA . LEU B 1 75 ? 7.379 21.609 16.453 1 96.94 75 LEU B CA 1
ATOM 2472 C C . LEU B 1 75 ? 8.727 21.25 17.078 1 96.94 75 LEU B C 1
ATOM 2474 O O . LEU B 1 75 ? 9.773 21.609 16.531 1 96.94 75 LEU B O 1
ATOM 2478 N N . ARG B 1 76 ? 8.664 20.609 18.234 1 97.56 76 ARG B N 1
ATOM 2479 C CA . ARG B 1 76 ? 9.898 20.266 18.922 1 97.56 76 ARG B CA 1
ATOM 2480 C C . ARG B 1 76 ? 10.547 19.031 18.312 1 97.56 76 ARG B C 1
ATOM 2482 O O . ARG B 1 76 ? 9.875 18.016 18.094 1 97.56 76 ARG B O 1
ATOM 2489 N N . ASP B 1 77 ? 11.805 19.047 17.984 1 97.5 77 ASP B N 1
ATOM 2490 C CA . ASP B 1 77 ? 12.719 17.969 17.609 1 97.5 77 ASP B CA 1
ATOM 2491 C C . ASP B 1 77 ? 12.32 17.375 16.25 1 97.5 77 ASP B C 1
ATOM 2493 O O . ASP B 1 77 ? 12.266 16.156 16.109 1 97.5 77 ASP B O 1
ATOM 2497 N N . PRO B 1 78 ? 12 18.219 15.328 1 97.88 78 PRO B N 1
ATOM 2498 C CA . PRO B 1 78 ? 11.805 17.672 13.992 1 97.88 78 PRO B CA 1
ATOM 2499 C C . PRO B 1 78 ? 13.102 17.172 13.359 1 97.88 78 PRO B C 1
ATOM 2501 O O . PRO B 1 78 ? 14.18 17.688 13.656 1 97.88 78 PRO B O 1
ATOM 2504 N N . TYR B 1 79 ? 13.07 16.078 12.602 1 97.69 79 TYR B N 1
ATOM 2505 C CA . TYR B 1 79 ? 14.242 15.719 11.812 1 97.69 79 TYR B CA 1
ATOM 2506 C C . TYR B 1 79 ? 14.289 16.516 10.508 1 97.69 79 TYR B C 1
ATOM 2508 O O . TYR B 1 79 ? 13.25 16.938 10 1 97.69 79 TYR B O 1
ATOM 2516 N N . PRO B 1 80 ? 15.383 16.75 9.875 1 95.31 80 PRO B N 1
ATOM 2517 C CA . PRO B 1 80 ? 15.57 17.719 8.789 1 95.31 80 PRO B CA 1
ATOM 2518 C C . PRO B 1 80 ? 14.688 17.406 7.578 1 95.31 80 PRO B C 1
ATOM 2520 O O . PRO B 1 80 ? 14.203 18.328 6.918 1 95.31 80 PRO B O 1
ATOM 2523 N N . SER B 1 81 ? 14.453 16.156 7.277 1 94.88 81 SER B N 1
ATOM 2524 C CA . SER B 1 81 ? 13.719 15.812 6.062 1 94.88 81 SER B CA 1
ATOM 2525 C C . SER B 1 81 ? 12.234 15.625 6.348 1 94.88 81 SER B C 1
ATOM 2527 O O . SER B 1 81 ? 11.492 15.133 5.5 1 94.88 81 SER B O 1
ATOM 2529 N N . LEU B 1 82 ? 11.797 16.062 7.574 1 97.44 82 LEU B N 1
ATOM 2530 C CA . LEU B 1 82 ? 10.375 15.961 7.895 1 97.44 82 LEU B CA 1
ATOM 2531 C C . LEU B 1 82 ? 9.539 16.828 6.953 1 97.44 82 LEU B C 1
ATOM 2533 O O . LEU B 1 82 ? 9.867 17.984 6.711 1 97.44 82 LEU B O 1
ATOM 2537 N N . GLY B 1 83 ? 8.508 16.266 6.41 1 96.25 83 GLY B N 1
ATOM 2538 C CA . GLY B 1 83 ? 7.629 17.016 5.535 1 96.25 83 GLY B CA 1
ATOM 2539 C C . GLY B 1 83 ? 6.969 18.203 6.223 1 96.25 83 GLY B C 1
ATOM 2540 O O . GLY B 1 83 ? 6.492 18.078 7.352 1 96.25 83 GLY B O 1
ATOM 2541 N N . LEU B 1 84 ? 6.961 19.297 5.551 1 96.88 84 LEU B N 1
ATOM 2542 C CA . LEU B 1 84 ? 6.355 20.516 6.078 1 96.88 84 LEU B CA 1
ATOM 2543 C C . LEU B 1 84 ? 4.887 20.281 6.422 1 96.88 84 LEU B C 1
ATOM 2545 O O . LEU B 1 84 ? 4.414 20.75 7.465 1 96.88 84 LEU B O 1
ATOM 2549 N N . ASP B 1 85 ? 4.191 19.594 5.594 1 96.44 85 ASP B N 1
ATOM 2550 C CA . ASP B 1 85 ? 2.773 19.312 5.824 1 96.44 85 ASP B CA 1
ATOM 2551 C C . ASP B 1 85 ? 2.576 18.453 7.07 1 96.44 85 ASP B C 1
ATOM 2553 O O . ASP B 1 85 ? 1.637 18.672 7.84 1 96.44 85 ASP B O 1
ATOM 2557 N N . ARG B 1 86 ? 3.434 17.469 7.266 1 97.88 86 ARG B N 1
ATOM 2558 C CA . ARG B 1 86 ? 3.375 16.625 8.461 1 97.88 86 ARG B CA 1
ATOM 2559 C C . ARG B 1 86 ? 3.594 17.453 9.719 1 97.88 86 ARG B C 1
ATOM 2561 O O . ARG B 1 86 ? 2.861 17.312 10.703 1 97.88 86 ARG B O 1
ATOM 2568 N N . ALA B 1 87 ? 4.605 18.344 9.648 1 98.5 87 ALA B N 1
ATOM 2569 C CA . ALA B 1 87 ? 4.914 19.203 10.797 1 98.5 87 ALA B CA 1
ATOM 2570 C C . ALA B 1 87 ? 3.746 20.125 11.109 1 98.5 87 ALA B C 1
ATOM 2572 O O . ALA B 1 87 ? 3.346 20.266 12.266 1 98.5 87 ALA B O 1
ATOM 2573 N N . LEU B 1 88 ? 3.217 20.75 10.109 1 98.38 88 LEU B N 1
ATOM 2574 C CA . LEU B 1 88 ? 2.115 21.703 10.273 1 98.38 88 LEU B CA 1
ATOM 2575 C C . LEU B 1 88 ? 0.887 21 10.852 1 98.38 88 LEU B C 1
ATOM 2577 O O . LEU B 1 88 ? 0.265 21.516 11.789 1 98.38 88 LEU B O 1
ATOM 2581 N N . ALA B 1 89 ? 0.551 19.844 10.312 1 98.56 89 ALA B N 1
ATOM 2582 C CA . ALA B 1 89 ? -0.62 19.109 10.773 1 98.56 89 ALA B CA 1
ATOM 2583 C C . ALA B 1 89 ? -0.458 18.672 12.227 1 98.56 89 ALA B C 1
ATOM 2585 O O . ALA B 1 89 ? -1.377 18.844 13.039 1 98.56 89 ALA B O 1
ATOM 2586 N N . LEU B 1 90 ? 0.7 18.172 12.523 1 98.81 90 LEU B N 1
ATOM 2587 C CA . LEU B 1 90 ? 0.952 17.688 13.875 1 98.81 90 LEU B CA 1
ATOM 2588 C C . LEU B 1 90 ? 0.926 18.828 14.875 1 98.81 90 LEU B C 1
ATOM 2590 O O . LEU B 1 90 ? 0.312 18.719 15.945 1 98.81 90 LEU B O 1
ATOM 2594 N N . TRP B 1 91 ? 1.589 19.875 14.555 1 98.38 91 TRP B N 1
ATOM 2595 C CA . TRP B 1 91 ? 1.632 21.031 15.445 1 98.38 91 TRP B CA 1
ATOM 2596 C C . TRP B 1 91 ? 0.234 21.594 15.672 1 98.38 91 TRP B C 1
ATOM 2598 O O . TRP B 1 91 ? -0.157 21.859 16.812 1 98.38 91 TRP B O 1
ATOM 2608 N N . ALA B 1 92 ? -0.508 21.75 14.57 1 98.06 92 ALA B N 1
ATOM 2609 C CA . ALA B 1 92 ? -1.883 22.234 14.68 1 98.06 92 ALA B CA 1
ATOM 2610 C C . ALA B 1 92 ? -2.715 21.328 15.578 1 98.06 92 ALA B C 1
ATOM 2612 O O . ALA B 1 92 ? -3.508 21.797 16.391 1 98.06 92 ALA B O 1
ATOM 2613 N N . ALA B 1 93 ? -2.557 20.016 15.406 1 98.44 93 ALA B N 1
ATOM 2614 C CA . ALA B 1 93 ? -3.277 19.047 16.234 1 98.44 93 ALA B CA 1
ATOM 2615 C C . ALA B 1 93 ? -2.928 19.219 17.703 1 98.44 93 ALA B C 1
ATOM 2617 O O . ALA B 1 93 ? -3.814 19.234 18.562 1 98.44 93 ALA B O 1
ATOM 2618 N N . GLY B 1 94 ? -1.684 19.359 18 1 97.88 94 GLY B N 1
ATOM 2619 C CA . GLY B 1 94 ? -1.223 19.516 19.375 1 97.88 94 GLY B CA 1
ATOM 2620 C C . GLY B 1 94 ? -1.765 20.766 20.047 1 97.88 94 GLY B C 1
ATOM 2621 O O . GLY B 1 94 ? -2.23 20.703 21.188 1 97.88 94 GLY B O 1
ATOM 2622 N N . ILE B 1 95 ? -1.721 21.844 19.344 1 95.56 95 ILE B N 1
ATOM 2623 C CA . ILE B 1 95 ? -2.121 23.109 19.953 1 95.56 95 ILE B CA 1
ATOM 2624 C C . ILE B 1 95 ? -3.643 23.156 20.094 1 95.56 95 ILE B C 1
ATOM 2626 O O . ILE B 1 95 ? -4.168 23.75 21.031 1 95.56 95 ILE B O 1
ATOM 2630 N N . ARG B 1 96 ? -4.348 22.578 19.188 1 96.38 96 ARG B N 1
ATOM 2631 C CA . ARG B 1 96 ? -5.805 22.672 19.172 1 96.38 96 ARG B CA 1
ATOM 2632 C C . ARG B 1 96 ? -6.434 21.609 20.078 1 96.38 96 ARG B C 1
ATOM 2634 O O . ARG B 1 96 ? -7.441 21.875 20.734 1 96.38 96 ARG B O 1
ATOM 2641 N N . TYR B 1 97 ? -5.852 20.391 20.109 1 97.75 97 TYR B N 1
ATOM 2642 C CA . TYR B 1 97 ? -6.539 19.281 20.766 1 97.75 97 TYR B CA 1
ATOM 2643 C C . TYR B 1 97 ? -5.723 18.766 21.938 1 97.75 97 TYR B C 1
ATOM 2645 O O . TYR B 1 97 ? -6.242 18.031 22.781 1 97.75 97 TYR B O 1
ATOM 2653 N N . GLY B 1 98 ? -4.41 19.094 21.938 1 97.88 98 GLY B N 1
ATOM 2654 C CA . GLY B 1 98 ? -3.588 18.719 23.078 1 97.88 98 GLY B CA 1
ATOM 2655 C C . GLY B 1 98 ? -2.578 17.625 22.75 1 97.88 98 GLY B C 1
ATOM 2656 O O . GLY B 1 98 ? -2.721 16.922 21.75 1 97.88 98 GLY B O 1
ATOM 2657 N N . TRP B 1 99 ? -1.559 17.531 23.594 1 98 99 TRP B N 1
ATOM 2658 C CA . TRP B 1 99 ? -0.52 16.5 23.5 1 98 99 TRP B CA 1
ATOM 2659 C C . TRP B 1 99 ? -0.745 15.398 24.516 1 98 99 TRP B C 1
ATOM 2661 O O . TRP B 1 99 ? -1.361 15.633 25.562 1 98 99 TRP B O 1
ATOM 2671 N N . PRO B 1 100 ? -0.121 14.203 24.391 1 98.5 100 PRO B N 1
ATOM 2672 C CA . PRO B 1 100 ? 0.41 13.641 23.141 1 98.5 100 PRO B CA 1
ATOM 2673 C C . PRO B 1 100 ? -0.661 13.461 22.062 1 98.5 100 PRO B C 1
ATOM 2675 O O . PRO B 1 100 ? -1.846 13.336 22.391 1 98.5 100 PRO B O 1
ATOM 2678 N N . CYS B 1 101 ? -0.318 13.516 20.781 1 98.5 101 CYS B N 1
ATOM 2679 C CA . CYS B 1 101 ? -1.312 13.289 19.75 1 98.5 101 CYS B CA 1
ATOM 2680 C C . CYS B 1 101 ? -0.69 12.594 18.547 1 98.5 101 CYS B C 1
ATOM 2682 O O . CYS B 1 101 ? 0.532 12.586 18.391 1 98.5 101 CYS B O 1
ATOM 2684 N N . LEU B 1 102 ? -1.454 11.938 17.812 1 98.88 102 LEU B N 1
ATOM 2685 C CA . LEU B 1 102 ? -1.118 11.25 16.562 1 98.88 102 LEU B CA 1
ATOM 2686 C C . LEU B 1 102 ? -1.993 11.75 15.422 1 98.88 102 LEU B C 1
ATOM 2688 O O . LEU B 1 102 ? -3.213 11.859 15.57 1 98.88 102 LEU B O 1
ATOM 2692 N N . VAL B 1 103 ? -1.347 12.109 14.336 1 98.88 103 VAL B N 1
ATOM 2693 C CA . VAL B 1 103 ? -2.076 12.562 13.156 1 98.88 103 VAL B CA 1
ATOM 2694 C C . VAL B 1 103 ? -1.938 11.539 12.031 1 98.88 103 VAL B C 1
ATOM 2696 O O . VAL B 1 103 ? -0.826 11.133 11.688 1 98.88 103 VAL B O 1
ATOM 2699 N N . ILE B 1 104 ? -3.008 11.062 11.555 1 98.75 104 ILE B N 1
ATOM 2700 C CA . ILE B 1 104 ? -3.104 10.273 10.336 1 98.75 104 ILE B CA 1
ATOM 2701 C C . ILE B 1 104 ? -3.537 11.172 9.172 1 98.75 104 ILE B C 1
ATOM 2703 O O . ILE B 1 104 ? -4.676 11.648 9.141 1 98.75 104 ILE B O 1
ATOM 2707 N N . ASP B 1 105 ? -2.643 11.477 8.305 1 98.12 105 ASP B N 1
ATOM 2708 C CA . ASP B 1 105 ? -2.939 12.273 7.121 1 98.12 105 ASP B CA 1
ATOM 2709 C C . ASP B 1 105 ? -3.053 11.391 5.879 1 98.12 105 ASP B C 1
ATOM 2711 O O . ASP B 1 105 ? -2.039 10.977 5.309 1 98.12 105 ASP B O 1
ATOM 2715 N N . ALA B 1 106 ? -4.289 11.125 5.473 1 96.88 106 ALA B N 1
ATOM 2716 C CA . ALA B 1 106 ? -4.555 10.219 4.359 1 96.88 106 ALA B CA 1
ATOM 2717 C C . ALA B 1 106 ? -4.73 10.984 3.053 1 96.88 106 ALA B C 1
ATOM 2719 O O . ALA B 1 106 ? -5.855 11.281 2.645 1 96.88 106 ALA B O 1
ATOM 2720 N N . GLY B 1 107 ? -3.705 11.227 2.367 1 93.12 107 GLY B N 1
ATOM 2721 C CA . GLY B 1 107 ? -3.713 11.859 1.057 1 93.12 107 GLY B CA 1
ATOM 2722 C C . GLY B 1 107 ? -3.057 11.008 -0.018 1 93.12 107 GLY B C 1
ATOM 2723 O O . GLY B 1 107 ? -3.281 9.797 -0.085 1 93.12 107 GLY B O 1
ATOM 2724 N N . THR B 1 108 ? -2.252 11.758 -0.957 1 93.38 108 THR B N 1
ATOM 2725 C CA . THR B 1 108 ? -1.456 11.023 -1.933 1 93.38 108 THR B CA 1
ATOM 2726 C C . THR B 1 108 ? -0.576 9.984 -1.241 1 93.38 108 THR B C 1
ATOM 2728 O O . THR B 1 108 ? -0.584 8.805 -1.611 1 93.38 108 THR B O 1
ATOM 2731 N N . ALA B 1 109 ? 0.13 10.469 -0.362 1 96.38 109 ALA B N 1
ATOM 2732 C CA . ALA B 1 109 ? 0.749 9.578 0.613 1 96.38 109 ALA B CA 1
ATOM 2733 C C . ALA B 1 109 ? -0.063 9.523 1.903 1 96.38 109 ALA B C 1
ATOM 2735 O O . ALA B 1 109 ? -0.771 10.477 2.236 1 96.38 109 ALA B O 1
ATOM 2736 N N . LEU B 1 110 ? -0.123 8.43 2.508 1 98.12 110 LEU B N 1
ATOM 2737 C CA . LEU B 1 110 ? -0.674 8.297 3.852 1 98.12 110 LEU B CA 1
ATOM 2738 C C . LEU B 1 110 ? 0.433 8.336 4.898 1 98.12 110 LEU B C 1
ATOM 2740 O O . LEU B 1 110 ? 1.4 7.574 4.812 1 98.12 110 LEU B O 1
ATOM 2744 N N . THR B 1 111 ? 0.337 9.266 5.836 1 98.5 111 THR B N 1
ATOM 2745 C CA . THR B 1 111 ? 1.388 9.422 6.836 1 98.5 111 THR B CA 1
ATOM 2746 C C . THR B 1 111 ? 0.811 9.328 8.242 1 98.5 111 THR B C 1
ATOM 2748 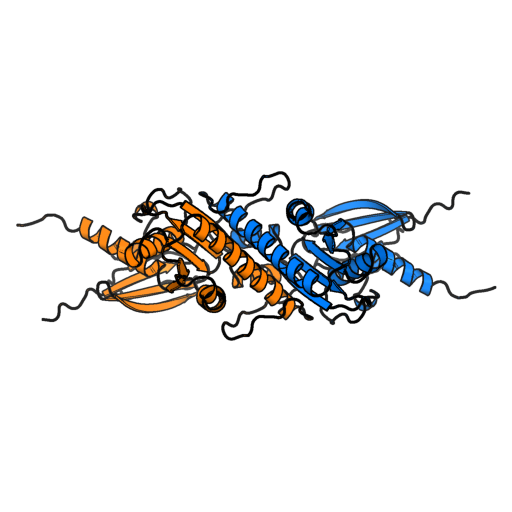O O . THR B 1 111 ? -0.343 9.695 8.477 1 98.5 111 THR B O 1
ATOM 2751 N N . LEU B 1 112 ? 1.521 8.758 9.094 1 98.88 112 LEU B N 1
ATOM 2752 C CA . LEU B 1 112 ? 1.319 8.812 10.539 1 98.88 112 LEU B CA 1
ATOM 2753 C C . LEU B 1 112 ? 2.436 9.594 11.219 1 98.88 112 LEU B C 1
ATOM 2755 O O . LEU B 1 112 ? 3.617 9.336 10.977 1 98.88 112 LEU B O 1
ATOM 2759 N N . THR B 1 113 ? 2.098 10.578 11.938 1 98.88 113 THR B N 1
ATOM 2760 C CA . THR B 1 113 ? 3.064 11.414 12.648 1 98.88 113 THR B CA 1
ATOM 2761 C C . THR B 1 113 ? 2.607 11.68 14.078 1 98.88 113 THR B C 1
ATOM 2763 O O . THR B 1 113 ? 1.485 12.141 14.305 1 98.88 113 THR B O 1
ATOM 2766 N N . GLY B 1 114 ? 3.475 11.383 15.023 1 98.81 114 GLY B N 1
ATOM 2767 C CA . GLY B 1 114 ? 3.084 11.516 16.422 1 98.81 114 GLY B CA 1
ATOM 2768 C C . GLY B 1 114 ? 4.055 12.344 17.234 1 98.81 114 GLY B C 1
ATOM 2769 O O . GLY B 1 114 ? 5.246 12.398 16.922 1 98.81 114 GLY B O 1
ATOM 2770 N N . ALA B 1 115 ? 3.523 13.008 18.219 1 98.81 115 ALA B N 1
ATOM 2771 C CA . ALA B 1 115 ? 4.316 13.75 19.188 1 98.81 115 ALA B CA 1
ATOM 2772 C C . ALA B 1 115 ? 3.973 13.32 20.625 1 98.81 115 ALA B C 1
ATOM 2774 O O . ALA B 1 115 ? 2.838 12.93 20.891 1 98.81 115 ALA B O 1
ATOM 2775 N N . ASP B 1 116 ? 4.918 13.422 21.484 1 98.56 116 ASP B N 1
ATOM 2776 C CA . ASP B 1 116 ? 4.723 12.984 22.859 1 98.56 116 ASP B CA 1
ATOM 2777 C C . ASP B 1 116 ? 4.062 14.086 23.703 1 98.56 116 ASP B C 1
ATOM 2779 O O . ASP B 1 116 ? 3.561 15.07 23.156 1 98.56 116 ASP B O 1
ATOM 2783 N N . ALA B 1 117 ? 3.996 13.891 25.016 1 97.56 117 ALA B N 1
ATOM 2784 C CA . ALA B 1 117 ? 3.273 14.766 25.938 1 97.56 117 ALA B CA 1
ATOM 2785 C C . ALA B 1 117 ? 3.9 16.156 25.984 1 97.56 117 ALA B C 1
ATOM 2787 O O . ALA B 1 117 ? 3.232 17.125 26.328 1 97.56 117 ALA B O 1
ATOM 2788 N N . GLU B 1 118 ? 5.133 16.25 25.641 1 96.94 118 GLU B N 1
ATOM 2789 C CA . GLU B 1 118 ? 5.848 17.531 25.656 1 96.94 118 GLU B CA 1
ATOM 2790 C C . GLU B 1 118 ? 5.777 18.219 24.297 1 96.94 118 GLU B C 1
ATOM 2792 O O . GLU B 1 118 ? 6.336 19.297 24.109 1 96.94 118 GLU B O 1
ATOM 2797 N N . GLY B 1 119 ? 5.113 17.625 23.344 1 97.38 119 GLY B N 1
ATOM 2798 C CA . GLY B 1 119 ? 5.02 18.172 22 1 97.38 119 GLY B CA 1
ATOM 2799 C C . GLY B 1 119 ? 6.238 17.875 21.141 1 97.38 119 GLY B C 1
ATOM 2800 O O . GLY B 1 119 ? 6.469 18.547 20.125 1 97.38 119 GLY B O 1
ATOM 2801 N N . SER B 1 120 ? 7.062 16.953 21.609 1 98.25 120 SER B N 1
ATOM 2802 C CA . SER B 1 120 ? 8.234 16.531 20.844 1 98.25 120 SER B CA 1
ATOM 2803 C C . SER B 1 120 ? 7.883 15.422 19.859 1 98.25 120 SER B C 1
ATOM 2805 O O . SER B 1 120 ? 7.137 14.5 20.203 1 98.25 120 SER B O 1
ATOM 2807 N N . LEU B 1 121 ? 8.5 15.523 18.688 1 98.81 121 LEU B N 1
ATOM 2808 C CA . LEU B 1 121 ? 8.242 14.531 17.656 1 98.81 121 LEU B CA 1
ATOM 2809 C C . LEU B 1 121 ? 8.68 13.141 18.109 1 98.81 121 LEU B C 1
ATOM 2811 O O . LEU B 1 121 ? 9.828 12.953 18.516 1 98.81 121 LEU B O 1
ATOM 2815 N N . VAL B 1 122 ? 7.793 12.203 18.094 1 98.75 122 VAL B N 1
ATOM 2816 C CA . VAL B 1 122 ? 8.086 10.805 18.359 1 98.75 122 VAL B CA 1
ATOM 2817 C C . VAL B 1 122 ? 8.578 10.125 17.078 1 98.75 122 VAL B C 1
ATOM 2819 O O . VAL B 1 122 ? 9.5 9.297 17.125 1 98.75 122 VAL B O 1
ATOM 2822 N N . GLY B 1 123 ? 7.984 10.461 15.953 1 98.69 123 GLY B N 1
ATOM 2823 C CA . GLY B 1 123 ? 8.273 9.875 14.656 1 98.69 123 GLY B CA 1
ATOM 2824 C C . GLY B 1 123 ? 7.027 9.555 13.859 1 98.69 123 GLY B C 1
ATOM 2825 O O . GLY B 1 123 ? 5.965 10.141 14.094 1 98.69 123 GLY B O 1
ATOM 2826 N N . GLY B 1 124 ? 7.297 8.641 12.867 1 98.62 124 GLY B N 1
ATOM 2827 C CA . GLY B 1 124 ? 6.129 8.336 12.062 1 98.62 124 GLY B CA 1
ATOM 2828 C C . GLY B 1 124 ? 6.402 7.32 10.969 1 98.62 124 GLY B C 1
ATOM 2829 O O . GLY B 1 124 ? 7.363 6.559 11.055 1 98.62 124 GLY B O 1
ATOM 2830 N N . ALA B 1 125 ? 5.484 7.258 10.086 1 98.88 125 ALA B N 1
ATOM 2831 C CA . ALA B 1 125 ? 5.48 6.309 8.977 1 98.88 125 ALA B CA 1
ATOM 2832 C C . ALA B 1 125 ? 4.867 6.93 7.723 1 98.88 125 ALA B C 1
ATOM 2834 O O . ALA B 1 125 ? 4.055 7.852 7.812 1 98.88 125 ALA B O 1
ATOM 2835 N N . ILE B 1 126 ? 5.301 6.477 6.559 1 98.69 126 ILE B N 1
ATOM 2836 C CA . ILE B 1 126 ? 4.82 6.969 5.273 1 98.69 126 ILE B CA 1
ATOM 2837 C C . ILE B 1 126 ? 4.512 5.793 4.352 1 98.69 126 ILE B C 1
ATOM 2839 O O . ILE B 1 126 ? 5.301 4.852 4.25 1 98.69 126 ILE B O 1
ATOM 2843 N N . LEU B 1 127 ? 3.463 5.754 3.727 1 98.75 127 LEU B N 1
ATOM 2844 C CA . LEU B 1 127 ? 3.105 4.77 2.707 1 98.75 127 LEU B CA 1
ATOM 2845 C C . LEU B 1 127 ? 2.176 5.383 1.665 1 98.75 127 LEU B C 1
ATOM 2847 O O . LEU B 1 127 ? 1.626 6.465 1.877 1 98.75 127 LEU B O 1
ATOM 2851 N N . PRO B 1 128 ? 2.066 4.766 0.504 1 98.25 128 PRO B N 1
ATOM 2852 C CA . PRO B 1 128 ? 1.145 5.332 -0.484 1 98.25 128 PRO B CA 1
ATOM 2853 C C . PRO B 1 128 ? -0.309 5.309 -0.016 1 98.25 128 PRO B C 1
ATOM 2855 O O . PRO B 1 128 ? -0.733 4.355 0.645 1 98.25 128 PRO B O 1
ATOM 2858 N N . GLY B 1 129 ? -1.026 6.316 -0.297 1 97.12 129 GLY B N 1
ATOM 2859 C CA . GLY B 1 129 ? -2.447 6.371 0.005 1 97.12 129 GLY B CA 1
ATOM 2860 C C . GLY B 1 129 ? -3.279 5.461 -0.878 1 97.12 129 GLY B C 1
ATOM 2861 O O . GLY B 1 129 ? -2.742 4.762 -1.739 1 97.12 129 GLY B O 1
ATOM 2862 N N . LEU B 1 130 ? -4.609 5.508 -0.661 1 96.5 130 LEU B N 1
ATOM 2863 C CA . LEU B 1 130 ? -5.547 4.652 -1.38 1 96.5 130 LEU B CA 1
ATOM 2864 C C . LEU B 1 130 ? -5.445 4.883 -2.885 1 96.5 130 LEU B C 1
ATOM 2866 O O . LEU B 1 130 ? -5.254 3.932 -3.648 1 96.5 130 LEU B O 1
ATOM 2870 N N . GLY B 1 131 ? -5.609 6.113 -3.232 1 94.94 131 GLY B N 1
ATOM 2871 C CA . GLY B 1 131 ? -5.586 6.449 -4.648 1 94.94 131 GLY B CA 1
ATOM 2872 C C . GLY B 1 131 ? -4.266 6.125 -5.316 1 94.94 131 GLY B C 1
ATOM 2873 O O . GLY B 1 131 ? -4.242 5.59 -6.426 1 94.94 131 GLY B O 1
ATOM 2874 N N . LEU B 1 132 ? -3.213 6.465 -4.648 1 96.38 132 LEU B N 1
ATOM 2875 C CA . LEU B 1 132 ? -1.884 6.262 -5.215 1 96.38 132 LEU B CA 1
ATOM 2876 C C . LEU B 1 132 ? -1.59 4.773 -5.391 1 96.38 132 LEU B C 1
ATOM 2878 O O . LEU B 1 132 ? -0.932 4.375 -6.352 1 96.38 132 LEU B O 1
ATOM 2882 N N . GLN B 1 133 ? -2.008 3.938 -4.449 1 97.88 133 GLN B N 1
ATOM 2883 C CA . GLN B 1 133 ? -1.811 2.498 -4.59 1 97.88 133 GLN B CA 1
ATOM 2884 C C . GLN B 1 133 ? -2.559 1.957 -5.805 1 97.88 133 GLN B C 1
ATOM 2886 O O . GLN B 1 133 ? -2.008 1.176 -6.582 1 97.88 133 GLN B O 1
ATOM 2891 N N . ALA B 1 134 ? -3.801 2.371 -5.957 1 97.5 134 ALA B N 1
ATOM 2892 C CA . ALA B 1 134 ? -4.574 1.949 -7.121 1 97.5 134 ALA B CA 1
ATOM 2893 C C . ALA B 1 134 ? -3.914 2.416 -8.414 1 97.5 134 ALA B C 1
A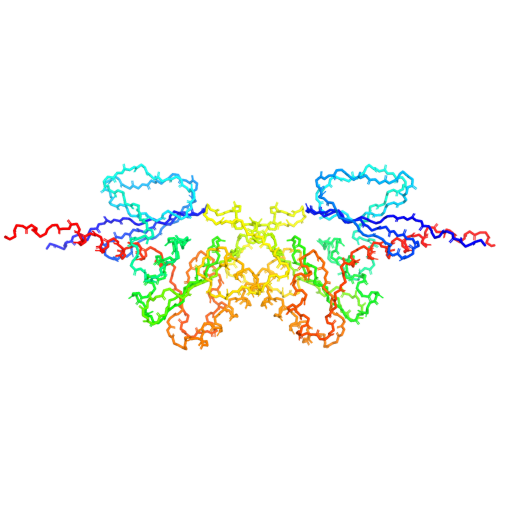TOM 2895 O O . ALA B 1 134 ? -3.814 1.653 -9.383 1 97.5 134 ALA B O 1
ATOM 2896 N N . GLN B 1 135 ? -3.488 3.65 -8.383 1 96.12 135 GLN B N 1
ATOM 2897 C CA . GLN B 1 135 ? -2.826 4.219 -9.555 1 96.12 135 GLN B CA 1
ATOM 2898 C C . GLN B 1 135 ? -1.539 3.465 -9.883 1 96.12 135 GLN B C 1
ATOM 2900 O O . GLN B 1 135 ? -1.229 3.234 -11.047 1 96.12 135 GLN B O 1
ATOM 2905 N N . ALA B 1 136 ? -0.774 3.131 -8.898 1 96.75 136 ALA B N 1
ATOM 2906 C CA . ALA B 1 136 ? 0.485 2.414 -9.086 1 96.75 136 ALA B CA 1
ATOM 2907 C C . ALA B 1 136 ? 0.259 1.08 -9.789 1 96.75 136 ALA B C 1
ATOM 2909 O O . ALA B 1 136 ? 1.026 0.703 -10.672 1 96.75 136 ALA B O 1
ATOM 2910 N N . LEU B 1 137 ? -0.771 0.341 -9.375 1 97.12 137 LEU B N 1
ATOM 2911 C CA . LEU B 1 137 ? -1.105 -0.923 -10.023 1 97.12 137 LEU B CA 1
ATOM 2912 C C . LEU B 1 137 ? -1.426 -0.709 -11.5 1 97.12 137 LEU B C 1
ATOM 2914 O O . LEU B 1 137 ? -0.909 -1.424 -12.359 1 97.12 137 LEU B O 1
ATOM 2918 N N . ALA B 1 138 ? -2.236 0.263 -11.766 1 95.44 138 ALA B N 1
ATOM 2919 C CA . ALA B 1 138 ? -2.643 0.546 -13.141 1 95.44 138 ALA B CA 1
ATOM 2920 C C . ALA B 1 138 ? -1.447 0.969 -13.984 1 95.44 138 ALA B C 1
ATOM 2922 O O . ALA B 1 138 ? -1.331 0.57 -15.148 1 95.44 138 ALA B O 1
ATOM 2923 N N . ASP B 1 139 ? -0.563 1.73 -13.406 1 93.44 139 ASP B N 1
ATOM 2924 C CA . ASP B 1 139 ? 0.565 2.309 -14.125 1 93.44 139 ASP B CA 1
ATOM 2925 C C . ASP B 1 139 ? 1.635 1.257 -14.414 1 93.44 139 ASP B C 1
ATOM 2927 O O . ASP B 1 139 ? 2.34 1.335 -15.422 1 93.44 139 ASP B O 1
ATOM 2931 N N . HIS B 1 140 ? 1.761 0.266 -13.539 1 91 140 HIS B N 1
ATOM 2932 C CA . HIS B 1 140 ? 2.971 -0.547 -13.594 1 91 140 HIS B CA 1
ATOM 2933 C C . HIS B 1 140 ? 2.641 -2.01 -13.867 1 91 140 HIS B C 1
ATOM 2935 O O . HIS B 1 140 ? 3.516 -2.873 -13.789 1 91 140 HIS B O 1
ATOM 2941 N N . THR B 1 141 ? 1.408 -2.277 -14.109 1 88.44 141 THR B N 1
ATOM 2942 C CA . THR B 1 141 ? 1.008 -3.619 -14.523 1 88.44 141 THR B CA 1
ATOM 2943 C C . THR B 1 141 ? 0.207 -3.57 -15.82 1 88.44 141 THR B C 1
ATOM 2945 O O . THR B 1 141 ? -0.57 -2.639 -16.047 1 88.44 141 THR B O 1
ATOM 2948 N N . ALA B 1 142 ? 0.459 -4.488 -16.734 1 81.25 142 ALA B N 1
ATOM 2949 C CA . ALA B 1 142 ? -0.109 -4.492 -18.094 1 81.25 142 ALA B CA 1
ATOM 2950 C C . ALA B 1 142 ? -1.597 -4.832 -18.047 1 81.25 142 ALA B C 1
ATOM 2952 O O . ALA B 1 142 ? -2.359 -4.391 -18.922 1 81.25 142 ALA B O 1
ATOM 2953 N N . ARG B 1 143 ? -2.107 -5.477 -17.094 1 82.31 143 ARG B N 1
ATOM 2954 C CA . ARG B 1 143 ? -3.418 -6.102 -17.25 1 82.31 143 ARG B CA 1
ATOM 2955 C C . ARG B 1 143 ? -4.367 -5.652 -16.141 1 82.31 143 ARG B C 1
ATOM 2957 O O . ARG B 1 143 ? -5.539 -6.031 -16.125 1 82.31 143 ARG B O 1
ATOM 2964 N N . LEU B 1 144 ? -3.879 -4.852 -15.219 1 93 144 LEU B N 1
ATOM 2965 C CA . LEU B 1 144 ? -4.746 -4.469 -14.109 1 93 144 LEU B CA 1
ATOM 2966 C C . LEU B 1 144 ? -5.434 -3.135 -14.391 1 93 144 LEU B C 1
ATOM 2968 O O . LEU B 1 144 ? -4.785 -2.18 -14.828 1 93 144 LEU B O 1
ATOM 2972 N N . PRO B 1 145 ? -6.715 -3.057 -14.188 1 94.44 145 PRO B N 1
ATOM 2973 C CA . PRO B 1 145 ? -7.48 -1.841 -14.469 1 94.44 145 PRO B CA 1
ATOM 2974 C C . PRO B 1 145 ? -7.285 -0.762 -13.398 1 94.44 145 PRO B C 1
ATOM 2976 O O . PRO B 1 145 ? -6.938 -1.072 -12.258 1 94.44 145 PRO B O 1
ATOM 2979 N N . LYS B 1 146 ? -7.52 0.463 -13.82 1 94.19 146 LYS B N 1
ATOM 2980 C CA . LYS B 1 146 ? -7.629 1.54 -12.844 1 94.19 146 LYS B CA 1
ATOM 2981 C C . LYS B 1 146 ? -8.914 1.409 -12.023 1 94.19 146 LYS B C 1
ATOM 2983 O O . LYS B 1 146 ? -9.977 1.107 -12.57 1 94.19 146 LYS B O 1
ATOM 2988 N N . VAL B 1 147 ? -8.773 1.521 -10.742 1 95.81 147 VAL B N 1
ATOM 2989 C CA . VAL B 1 147 ? -9.953 1.463 -9.883 1 95.81 147 VAL B CA 1
ATOM 2990 C C . VAL B 1 147 ? -10.148 2.809 -9.188 1 95.81 147 VAL B C 1
ATOM 2992 O O . VAL B 1 147 ? -9.18 3.518 -8.906 1 95.81 147 VAL B O 1
ATOM 2995 N N . GLU B 1 148 ? -11.375 3.113 -8.961 1 93.19 148 GLU B N 1
ATOM 2996 C CA . GLU B 1 148 ? -11.742 4.336 -8.25 1 93.19 148 GLU B CA 1
ATOM 2997 C C . GLU B 1 148 ? -12.305 4.023 -6.867 1 93.19 148 GLU B C 1
ATOM 2999 O O . GLU B 1 148 ? -12.734 2.898 -6.602 1 93.19 148 GLU B O 1
ATOM 3004 N N . TRP B 1 149 ? -12.234 5.004 -6.043 1 94.06 149 TRP B N 1
ATOM 3005 C CA . TRP B 1 149 ? -12.719 4.859 -4.672 1 94.06 149 TRP B CA 1
ATOM 3006 C C . TRP B 1 149 ? -13.977 5.695 -4.445 1 94.06 149 TRP B C 1
ATOM 3008 O O . TRP B 1 149 ? -14.047 6.844 -4.883 1 94.06 149 TRP B O 1
ATOM 3018 N N . ASP B 1 150 ? -14.898 5.082 -3.881 1 90.75 150 ASP B N 1
ATOM 3019 C CA . ASP B 1 150 ? -16.156 5.719 -3.504 1 90.75 150 ASP B CA 1
ATOM 3020 C C . ASP B 1 150 ? -16.391 5.641 -1.995 1 90.75 150 ASP B C 1
ATOM 3022 O O . ASP B 1 150 ? -16.625 4.559 -1.454 1 90.75 150 ASP B O 1
ATOM 3026 N N . PRO B 1 151 ? -16.344 6.824 -1.276 1 87.75 151 PRO B N 1
ATOM 3027 C CA . PRO B 1 151 ? -16.531 6.812 0.176 1 87.75 151 PRO B CA 1
ATOM 3028 C C . PRO B 1 151 ? -17.859 6.199 0.595 1 87.75 151 PRO B C 1
ATOM 3030 O O . PRO B 1 151 ? -18 5.707 1.719 1 87.75 151 PRO B O 1
ATOM 3033 N N . GLY B 1 152 ? -18.812 6.203 -0.205 1 87 152 GLY B N 1
ATOM 3034 C CA . GLY B 1 152 ? -20.125 5.672 0.124 1 87 152 GLY B CA 1
ATOM 3035 C C . GLY B 1 152 ? -20.281 4.203 -0.218 1 87 152 GLY B C 1
ATOM 3036 O 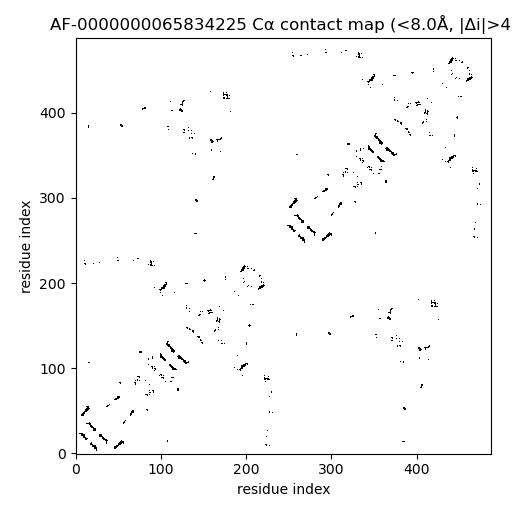O . GLY B 1 152 ? -21.312 3.596 0.082 1 87 152 GLY B O 1
ATOM 3037 N N . ALA B 1 153 ? -19.297 3.627 -0.797 1 89.88 153 ALA B N 1
ATOM 3038 C CA . ALA B 1 153 ? -19.375 2.229 -1.21 1 89.88 153 ALA B CA 1
ATOM 3039 C C . ALA B 1 153 ? -19.156 1.294 -0.022 1 89.88 153 ALA B C 1
ATOM 3041 O O . ALA B 1 153 ? -18.438 1.632 0.919 1 89.88 153 ALA B O 1
ATOM 3042 N N . PRO B 1 154 ? -19.828 0.208 -0.022 1 91.31 154 PRO B N 1
ATOM 3043 C CA . PRO B 1 154 ? -19.547 -0.78 1.022 1 91.31 154 PRO B CA 1
ATOM 3044 C C . PRO B 1 154 ? -18.109 -1.314 0.962 1 91.31 154 PRO B C 1
ATOM 3046 O O . PRO B 1 154 ? -17.453 -1.208 -0.075 1 91.31 154 PRO B O 1
ATOM 3049 N N . ILE B 1 155 ? -17.656 -1.833 2.113 1 93.44 155 ILE B N 1
ATOM 3050 C CA . ILE B 1 155 ? -16.344 -2.473 2.166 1 93.44 155 ILE B CA 1
ATOM 3051 C C . ILE B 1 155 ? -16.312 -3.656 1.2 1 93.44 155 ILE B C 1
ATOM 3053 O O . ILE B 1 155 ? -17.234 -4.461 1.163 1 93.44 155 ILE B O 1
ATOM 3057 N N . PRO B 1 156 ? -15.32 -3.738 0.366 1 96.38 156 PRO B N 1
ATOM 3058 C CA . PRO B 1 156 ? -15.25 -4.855 -0.581 1 96.38 156 PRO B CA 1
ATOM 3059 C C . PRO B 1 156 ? -15.062 -6.203 0.109 1 96.38 156 PRO B C 1
ATOM 3061 O O . PRO B 1 156 ? -14.516 -6.266 1.214 1 96.38 156 PRO B O 1
ATOM 3064 N N . PRO B 1 157 ? -15.57 -7.266 -0.586 1 97.56 157 PRO B N 1
ATOM 3065 C CA . PRO B 1 157 ? -15.273 -8.586 -0.015 1 97.56 157 PRO B CA 1
ATOM 3066 C C . PRO B 1 157 ? -13.773 -8.867 0.058 1 97.56 157 PRO B C 1
ATOM 3068 O O . PRO B 1 157 ? -13.023 -8.484 -0.841 1 97.56 157 PRO B O 1
ATOM 3071 N N . ARG B 1 158 ? -13.406 -9.539 1.134 1 98.25 158 ARG B N 1
ATOM 3072 C CA . ARG B 1 158 ? -12 -9.891 1.294 1 98.25 158 ARG B CA 1
ATOM 3073 C C . ARG B 1 158 ? -11.516 -10.773 0.146 1 98.25 158 ARG B C 1
ATOM 3075 O O . ARG B 1 158 ? -10.414 -10.586 -0.364 1 98.25 158 ARG B O 1
ATOM 3082 N N . TRP B 1 159 ? -12.344 -11.75 -0.13 1 98.81 159 TRP B N 1
ATOM 3083 C CA . TRP B 1 159 ? -12.031 -12.695 -1.192 1 98.81 159 TRP B CA 1
ATOM 3084 C C . TRP B 1 159 ? -12.883 -12.43 -2.43 1 98.81 159 TRP B C 1
ATOM 3086 O O . TRP B 1 159 ? -13.891 -13.102 -2.656 1 98.81 159 TRP B O 1
ATOM 3096 N N . ALA B 1 160 ? -12.383 -11.531 -3.279 1 98.69 160 ALA B N 1
ATOM 3097 C CA . ALA B 1 160 ? -13.141 -11.008 -4.414 1 98.69 160 ALA B CA 1
ATOM 3098 C C . ALA B 1 160 ? -13.016 -11.93 -5.625 1 98.69 160 ALA B C 1
ATOM 3100 O O . ALA B 1 160 ? -11.992 -12.586 -5.809 1 98.69 160 ALA B O 1
ATOM 3101 N N . ARG B 1 161 ? -13.984 -11.938 -6.508 1 98.38 161 ARG B N 1
ATOM 3102 C CA . ARG B 1 161 ? -14.031 -12.82 -7.668 1 98.38 161 ARG B CA 1
ATOM 3103 C C . ARG B 1 161 ? -14.086 -12.016 -8.961 1 98.38 161 ARG B C 1
ATOM 3105 O O . ARG B 1 161 ? -14.711 -12.438 -9.938 1 98.38 161 ARG B O 1
ATOM 3112 N N . ASN B 1 162 ? -13.562 -10.898 -9.016 1 97.56 162 ASN B N 1
ATOM 3113 C CA . ASN B 1 162 ? -13.195 -10.102 -10.18 1 97.56 162 ASN B CA 1
ATOM 3114 C C . ASN B 1 162 ? -12.039 -9.148 -9.867 1 97.56 162 ASN B C 1
ATOM 3116 O O . ASN B 1 162 ? -11.805 -8.805 -8.711 1 97.56 162 ASN B O 1
ATOM 3120 N N . THR B 1 163 ? -11.438 -8.68 -10.883 1 97.56 163 THR B N 1
ATOM 3121 C CA . THR B 1 163 ? -10.156 -8.008 -10.727 1 97.56 163 THR B CA 1
ATOM 3122 C C . THR B 1 163 ? -10.328 -6.672 -10.008 1 97.56 163 THR B C 1
ATOM 3124 O O . THR B 1 163 ? -9.578 -6.359 -9.078 1 97.56 163 THR B O 1
ATOM 3127 N N . GLY B 1 164 ? -11.312 -5.855 -10.414 1 97.56 164 GLY B N 1
ATOM 3128 C CA . GLY B 1 164 ? -11.547 -4.57 -9.781 1 97.56 164 GLY B CA 1
ATOM 3129 C C . GLY B 1 164 ? -11.828 -4.68 -8.297 1 97.56 164 GLY B C 1
ATOM 3130 O O . GLY B 1 164 ? -11.242 -3.949 -7.492 1 97.56 164 GLY B O 1
ATOM 3131 N N . ALA B 1 165 ? -12.672 -5.605 -7.941 1 97.88 165 ALA B N 1
ATOM 3132 C CA . ALA B 1 165 ? -13 -5.832 -6.539 1 97.88 165 ALA B CA 1
ATOM 3133 C C . ALA B 1 165 ? -11.797 -6.375 -5.77 1 97.88 165 ALA B C 1
ATOM 3135 O O . ALA B 1 165 ? -11.617 -6.066 -4.59 1 97.88 165 ALA B O 1
ATOM 3136 N N . ALA B 1 166 ? -11 -7.207 -6.406 1 98.56 166 ALA B N 1
ATOM 3137 C CA . ALA B 1 166 ? -9.805 -7.758 -5.773 1 98.56 166 ALA B CA 1
ATOM 3138 C C . ALA B 1 166 ? -8.812 -6.652 -5.426 1 98.56 166 ALA B C 1
ATOM 3140 O O . ALA B 1 166 ? -8.164 -6.703 -4.379 1 98.56 166 ALA B O 1
ATOM 3141 N N . ILE B 1 167 ? -8.703 -5.719 -6.348 1 98.56 167 ILE B N 1
ATOM 3142 C CA . ILE B 1 167 ? -7.812 -4.586 -6.109 1 98.56 167 ILE B CA 1
ATOM 3143 C C . ILE B 1 167 ? -8.336 -3.756 -4.938 1 98.56 167 ILE B C 1
ATOM 3145 O O . ILE B 1 167 ? -7.578 -3.424 -4.02 1 98.56 167 ILE B O 1
ATOM 3149 N N . ARG B 1 168 ? -9.625 -3.428 -4.934 1 98.19 168 ARG B N 1
ATOM 3150 C CA . ARG B 1 168 ? -10.211 -2.678 -3.83 1 98.19 168 ARG B CA 1
ATOM 3151 C C . ARG B 1 168 ? -10.07 -3.436 -2.514 1 98.19 168 ARG B C 1
ATOM 3153 O O . ARG B 1 168 ? -9.789 -2.838 -1.473 1 98.19 168 ARG B O 1
ATOM 3160 N N . SER B 1 169 ? -10.258 -4.738 -2.551 1 98.56 169 SER B N 1
ATOM 3161 C CA . SER B 1 169 ? -10.109 -5.598 -1.382 1 98.56 169 SER B CA 1
ATOM 3162 C C . SER B 1 169 ? -8.695 -5.527 -0.818 1 98.56 169 SER B C 1
ATOM 3164 O O . SER B 1 169 ? -8.5 -5.18 0.349 1 98.56 169 SER B O 1
ATOM 3166 N N . GLY B 1 170 ? -7.742 -5.805 -1.691 1 98.81 170 GLY B N 1
ATOM 3167 C CA . GLY B 1 170 ? -6.355 -5.852 -1.255 1 98.81 170 GLY B CA 1
ATOM 3168 C C . GLY B 1 170 ? -5.879 -4.547 -0.64 1 98.81 170 GLY B C 1
ATOM 3169 O O . GLY B 1 170 ? -5.281 -4.547 0.438 1 98.81 170 GLY B O 1
ATOM 3170 N N . ILE B 1 171 ? -6.188 -3.494 -1.295 1 98.56 171 ILE B N 1
ATOM 3171 C CA . ILE B 1 171 ? -5.68 -2.195 -0.867 1 98.56 171 ILE B CA 1
ATOM 3172 C C . ILE B 1 171 ? -6.391 -1.759 0.413 1 98.56 171 ILE B C 1
ATOM 3174 O O . ILE B 1 171 ? -5.742 -1.444 1.414 1 98.56 171 ILE B O 1
ATOM 3178 N N . LEU B 1 172 ? -7.672 -1.8 0.444 1 98.19 172 LEU B N 1
ATOM 3179 C CA . LEU B 1 172 ? -8.422 -1.235 1.559 1 98.19 172 LEU B CA 1
ATOM 3180 C C . LEU B 1 172 ? -8.242 -2.074 2.818 1 98.19 172 LEU B C 1
ATOM 3182 O O . LEU B 1 172 ? -7.941 -1.538 3.887 1 98.19 172 LEU B O 1
ATOM 3186 N N . HIS B 1 173 ? -8.414 -3.408 2.699 1 98.5 173 HIS B N 1
ATOM 3187 C CA . HIS B 1 173 ? -8.273 -4.254 3.881 1 98.5 173 HIS B CA 1
ATOM 3188 C C . HIS B 1 173 ? -6.863 -4.172 4.457 1 98.5 173 HIS B C 1
ATOM 3190 O O . HIS B 1 173 ? -6.688 -4.172 5.676 1 98.5 173 HIS B O 1
ATOM 3196 N N . THR B 1 174 ? -5.906 -4.113 3.592 1 98.81 174 THR B N 1
ATOM 3197 C CA . THR B 1 174 ? -4.523 -4.043 4.059 1 98.81 174 THR B CA 1
ATOM 3198 C C . THR B 1 174 ? -4.254 -2.705 4.742 1 98.81 174 THR B C 1
ATOM 3200 O O . THR B 1 174 ? -3.666 -2.664 5.824 1 98.81 174 THR B O 1
ATOM 3203 N N . LEU B 1 175 ? -4.684 -1.633 4.117 1 98.31 175 LEU B N 1
ATOM 3204 C CA . LEU B 1 175 ? -4.48 -0.313 4.707 1 98.31 175 LEU B CA 1
ATOM 3205 C C . LEU B 1 175 ? -5.168 -0.21 6.062 1 98.31 175 LEU B C 1
ATOM 3207 O O . LEU B 1 175 ? -4.578 0.279 7.027 1 98.31 175 LEU B O 1
ATOM 3211 N N . LEU B 1 176 ? -6.383 -0.653 6.164 1 97.75 176 LEU B N 1
ATOM 3212 C CA . LEU B 1 176 ? -7.121 -0.597 7.422 1 97.75 176 LEU B CA 1
ATOM 3213 C C . LEU B 1 176 ? -6.445 -1.448 8.492 1 97.75 176 LEU B C 1
ATOM 3215 O O . LEU B 1 176 ? -6.348 -1.036 9.648 1 97.75 176 LEU B O 1
ATOM 3219 N N . ALA B 1 177 ? -6.004 -2.645 8.102 1 98.44 177 ALA B N 1
ATOM 3220 C CA . ALA B 1 177 ? -5.277 -3.492 9.047 1 98.44 177 ALA B CA 1
ATOM 3221 C C . ALA B 1 177 ? -4.008 -2.803 9.539 1 98.44 177 ALA B C 1
ATOM 3223 O O . ALA B 1 177 ? -3.686 -2.859 10.727 1 98.44 177 ALA B O 1
ATOM 3224 N N . GLY B 1 178 ? -3.311 -2.219 8.594 1 98.56 178 GLY B N 1
ATOM 3225 C CA . GLY B 1 178 ? -2.113 -1.479 8.953 1 98.56 178 GLY B CA 1
ATOM 3226 C C . GLY B 1 178 ? -2.381 -0.342 9.922 1 98.56 178 GLY B C 1
ATOM 3227 O O . GLY B 1 178 ? -1.664 -0.178 10.914 1 98.56 178 GLY B O 1
ATOM 3228 N N . LEU B 1 179 ? -3.379 0.455 9.641 1 98.38 179 LEU B N 1
ATOM 3229 C CA . LEU B 1 179 ? -3.732 1.576 10.5 1 98.38 179 LEU B CA 1
ATOM 3230 C C . LEU B 1 179 ? -4.145 1.088 11.883 1 98.38 179 LEU B C 1
ATOM 3232 O O . LEU B 1 179 ? -3.76 1.677 12.898 1 98.38 179 LEU B O 1
ATOM 3236 N N . ARG B 1 180 ? -4.91 0.017 11.953 1 98.06 180 ARG B N 1
ATOM 3237 C CA . ARG B 1 180 ? -5.277 -0.573 13.242 1 98.06 180 ARG B CA 1
ATOM 3238 C C . ARG B 1 180 ? -4.035 -0.976 14.031 1 98.06 180 ARG B C 1
ATOM 3240 O O . ARG B 1 180 ? -3.971 -0.767 15.242 1 98.06 180 ARG B O 1
ATOM 3247 N N . ASP B 1 181 ? -3.141 -1.581 13.344 1 98.12 181 ASP B N 1
ATOM 3248 C CA . ASP B 1 181 ? -1.895 -2.021 13.961 1 98.12 181 ASP B CA 1
ATOM 3249 C C . ASP B 1 181 ? -1.112 -0.835 14.523 1 98.12 181 ASP B C 1
ATOM 3251 O O . ASP B 1 181 ? -0.618 -0.889 15.656 1 98.12 181 ASP B O 1
ATOM 3255 N N . PHE B 1 182 ? -0.953 0.227 13.758 1 98.62 182 PHE B N 1
ATOM 3256 C CA . PHE B 1 182 ? -0.262 1.434 14.195 1 98.62 182 PHE B CA 1
ATOM 3257 C C . PHE B 1 182 ? -0.982 2.072 15.375 1 98.62 182 PHE B C 1
ATOM 3259 O O . PHE B 1 182 ? -0.345 2.5 16.344 1 98.62 182 PHE B O 1
ATOM 3266 N N . LEU B 1 183 ? -2.301 2.186 15.273 1 98.12 183 LEU B N 1
ATOM 3267 C CA . LEU B 1 183 ? -3.094 2.789 16.344 1 98.12 183 LEU B CA 1
ATOM 3268 C C . LEU B 1 183 ? -2.941 2.008 17.641 1 98.12 183 LEU B C 1
ATOM 3270 O O . LEU B 1 183 ? -2.812 2.6 18.719 1 98.12 183 LEU B O 1
ATOM 3274 N N . ALA B 1 184 ? -2.963 0.705 17.516 1 97.81 184 ALA B N 1
ATOM 3275 C CA . ALA B 1 184 ? -2.795 -0.136 18.688 1 97.81 184 ALA B CA 1
ATOM 3276 C C . ALA B 1 184 ? -1.435 0.099 19.344 1 97.81 184 ALA B C 1
ATOM 3278 O O . ALA B 1 184 ? -1.336 0.212 20.562 1 97.81 184 ALA B O 1
ATOM 3279 N N . ASP B 1 185 ? -0.436 0.137 18.594 1 98.5 185 ASP B N 1
ATOM 3280 C CA . ASP B 1 185 ? 0.899 0.382 19.125 1 98.5 185 ASP B CA 1
ATOM 3281 C C . ASP B 1 185 ? 0.983 1.759 19.781 1 98.5 185 ASP B C 1
ATOM 3283 O O . ASP B 1 185 ? 1.543 1.9 20.875 1 98.5 185 ASP B O 1
ATOM 3287 N N . TRP B 1 186 ? 0.474 2.752 19.125 1 98.5 186 TRP B N 1
ATOM 3288 C CA . TRP B 1 186 ? 0.474 4.105 19.656 1 98.5 186 TRP B CA 1
ATOM 3289 C C . TRP B 1 186 ? -0.229 4.152 21.016 1 98.5 186 TRP B C 1
ATOM 3291 O O . TRP B 1 186 ? 0.275 4.758 21.969 1 98.5 186 TRP B O 1
ATOM 3301 N N . ARG B 1 187 ? -1.368 3.539 21.094 1 98.25 187 ARG B N 1
ATOM 3302 C CA . ARG B 1 187 ? -2.166 3.551 22.312 1 98.25 187 ARG B CA 1
ATOM 3303 C C . ARG B 1 187 ? -1.443 2.828 23.453 1 98.25 187 ARG B C 1
ATOM 3305 O O . ARG B 1 187 ? -1.629 3.162 24.625 1 98.25 187 ARG B O 1
ATOM 3312 N N . ARG B 1 188 ? -0.676 1.856 23.125 1 97.88 188 ARG B N 1
ATOM 3313 C CA . ARG B 1 188 ? 0.146 1.204 24.141 1 97.88 188 ARG B CA 1
ATOM 3314 C C . ARG B 1 188 ? 1.194 2.162 24.703 1 97.88 188 ARG B C 1
ATOM 3316 O O . ARG B 1 188 ? 1.493 2.141 25.891 1 97.88 188 ARG B O 1
ATOM 3323 N N . ARG B 1 189 ? 1.74 2.994 23.875 1 97.44 189 ARG B N 1
ATOM 3324 C CA . ARG B 1 189 ? 2.779 3.943 24.266 1 97.44 189 ARG B CA 1
ATOM 3325 C C . ARG B 1 189 ? 2.172 5.18 24.922 1 97.44 189 ARG B C 1
ATOM 3327 O O . ARG B 1 189 ? 2.744 5.73 25.859 1 97.44 189 ARG B O 1
ATOM 3334 N N . PHE B 1 190 ? 1.112 5.574 24.375 1 98.06 190 PHE B N 1
ATOM 3335 C CA . PHE B 1 190 ? 0.384 6.75 24.844 1 98.06 190 PHE B CA 1
ATOM 3336 C C . PHE B 1 190 ? -1.09 6.426 25.047 1 98.06 190 PHE B C 1
ATOM 3338 O O . PHE B 1 190 ? -1.906 6.605 24.141 1 98.06 190 PHE B O 1
ATOM 3345 N N . PRO B 1 191 ? -1.469 6.102 26.234 1 97.12 191 PRO B N 1
ATOM 3346 C CA . PRO B 1 191 ? -2.803 5.566 26.516 1 97.12 191 PRO B CA 1
ATOM 3347 C C . PRO B 1 191 ? -3.906 6.605 26.328 1 97.12 191 PRO B C 1
ATOM 3349 O O . PRO B 1 191 ? -5.086 6.258 26.266 1 97.12 191 PRO B O 1
ATOM 3352 N N . GLN B 1 192 ? -3.512 7.836 26.328 1 95.44 192 GLN B N 1
ATOM 3353 C CA . GLN B 1 192 ? -4.5 8.898 26.172 1 95.44 192 GLN B CA 1
ATOM 3354 C C . GLN B 1 192 ? -4.059 9.914 25.125 1 95.44 192 GLN B C 1
ATOM 3356 O O . GLN B 1 192 ? -2.936 9.844 24.609 1 95.44 192 GLN B O 1
ATOM 3361 N N . GLY B 1 193 ? -5 10.797 24.828 1 96.62 193 GLY B N 1
ATOM 3362 C CA . GLY B 1 193 ? -4.695 11.867 23.891 1 96.62 193 GLY B CA 1
ATOM 3363 C C . GLY B 1 193 ? -5.43 11.734 22.562 1 96.62 193 GLY B C 1
ATOM 3364 O O . GLY B 1 193 ? -5.918 10.656 22.234 1 96.62 193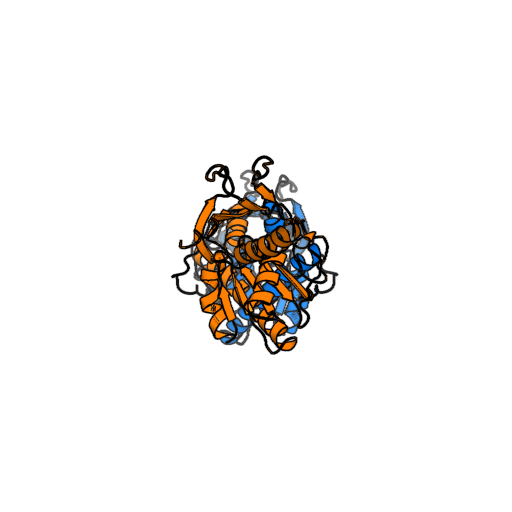 GLY B O 1
ATOM 3365 N N . PRO B 1 194 ? -5.469 12.805 21.859 1 97.88 194 PRO B N 1
ATOM 3366 C CA . PRO B 1 194 ? -6.254 12.828 20.625 1 97.88 194 PRO B CA 1
ATOM 3367 C C . PRO B 1 194 ? -5.562 12.102 19.469 1 97.88 194 PRO B C 1
ATOM 3369 O O . PRO B 1 194 ? -4.332 12.109 19.375 1 97.88 194 PRO B O 1
ATOM 3372 N N . LEU B 1 195 ? -6.305 11.484 18.688 1 98.25 195 LEU B N 1
ATOM 3373 C CA . LEU B 1 195 ? -5.945 10.93 17.391 1 98.25 195 LEU B CA 1
ATOM 3374 C C . LEU B 1 195 ? -6.691 11.641 16.266 1 98.25 195 LEU B C 1
ATOM 3376 O O . LEU B 1 195 ? -7.918 11.734 16.297 1 98.25 195 LEU B O 1
ATOM 3380 N N . LEU B 1 196 ? -5.969 12.172 15.336 1 98.5 196 LEU B N 1
ATOM 3381 C CA . LEU B 1 196 ? -6.609 12.977 14.312 1 98.5 196 LEU B CA 1
ATOM 3382 C C . LEU B 1 196 ? -6.453 12.336 12.938 1 98.5 196 LEU B C 1
ATOM 3384 O O . LEU B 1 196 ? -5.363 11.875 12.578 1 98.5 196 LEU B O 1
ATOM 3388 N N . VAL B 1 197 ? -7.508 12.242 12.211 1 98.25 197 VAL B N 1
ATOM 3389 C CA . VAL B 1 197 ? -7.492 11.852 10.805 1 98.25 197 VAL B CA 1
ATOM 3390 C C . VAL B 1 197 ? -7.734 13.078 9.922 1 98.25 197 VAL B C 1
ATOM 3392 O O . VAL B 1 197 ? -8.625 13.883 10.203 1 98.25 197 VAL B O 1
ATOM 3395 N N . THR B 1 198 ? -6.902 13.281 8.992 1 97.25 198 THR B N 1
ATOM 3396 C CA . THR B 1 198 ? -7.039 14.344 8.008 1 97.25 198 THR B CA 1
ATOM 3397 C C . THR B 1 198 ? -6.672 13.836 6.613 1 97.25 198 THR B C 1
ATOM 3399 O O . THR B 1 198 ? -6.574 12.633 6.395 1 97.25 198 THR B O 1
ATOM 3402 N N . GLY B 1 199 ? -6.641 14.672 5.617 1 93.88 199 GLY B N 1
ATOM 3403 C CA . GLY B 1 199 ? -6.27 14.289 4.262 1 93.88 199 GLY B CA 1
ATOM 3404 C C . GLY B 1 199 ? -7.461 13.93 3.395 1 93.88 199 GLY B C 1
ATOM 3405 O O . GLY B 1 199 ? -8.531 13.594 3.906 1 93.88 199 GLY B O 1
ATOM 3406 N N . GLY B 1 200 ? -7.266 13.93 2.123 1 89.25 200 GLY B N 1
ATOM 3407 C CA . GLY B 1 200 ? -8.312 13.719 1.143 1 89.25 200 GLY B CA 1
ATOM 3408 C C . GLY B 1 200 ? -8.961 12.344 1.247 1 89.25 200 GLY B C 1
ATOM 3409 O O . GLY B 1 200 ? -10.172 12.211 1.073 1 89.25 200 GLY B O 1
ATOM 3410 N N . ASP B 1 201 ? -8.164 11.305 1.502 1 91.19 201 ASP B N 1
ATOM 3411 C CA . ASP B 1 201 ? -8.664 9.938 1.618 1 91.19 201 ASP B CA 1
ATOM 3412 C C . ASP B 1 201 ? -9.203 9.672 3.021 1 91.19 201 ASP B C 1
ATOM 3414 O O . ASP B 1 201 ? -9.805 8.617 3.271 1 91.19 201 ASP B O 1
ATOM 3418 N N . GLY B 1 202 ? -8.93 10.617 3.914 1 93.69 202 GLY B N 1
ATOM 3419 C CA . GLY B 1 202 ? -9.344 10.438 5.297 1 93.69 202 GLY B CA 1
ATOM 3420 C C . GLY B 1 202 ? -10.844 10.281 5.461 1 93.69 202 GLY B C 1
ATOM 3421 O O . GLY B 1 202 ? -11.305 9.539 6.332 1 93.69 202 GLY B O 1
ATOM 3422 N N . GLU B 1 203 ? -11.555 10.969 4.543 1 90.38 203 GLU B N 1
ATOM 3423 C CA . GLU B 1 203 ? -13.008 10.891 4.609 1 90.38 203 GLU B CA 1
ATOM 3424 C C . GLU B 1 203 ? -13.5 9.469 4.375 1 90.38 203 GLU B C 1
ATOM 3426 O O . GLU B 1 203 ? -14.492 9.039 4.965 1 90.38 203 GLU B O 1
ATOM 3431 N N . LEU B 1 204 ? -12.867 8.742 3.564 1 93.5 204 LEU B N 1
ATOM 3432 C CA . LEU B 1 204 ? -13.211 7.359 3.24 1 93.5 204 LEU B CA 1
ATOM 3433 C C . LEU B 1 204 ? -12.781 6.414 4.359 1 93.5 204 LEU B C 1
ATOM 3435 O O . LEU B 1 204 ? -13.477 5.449 4.668 1 93.5 204 LEU B O 1
ATOM 3439 N N . LEU B 1 205 ? -11.672 6.719 4.984 1 95.56 205 LEU B N 1
ATOM 3440 C CA . LEU B 1 205 ? -11.062 5.801 5.941 1 95.56 205 LEU B CA 1
ATOM 3441 C C . LEU B 1 205 ? -11.641 6.004 7.336 1 95.56 205 LEU B C 1
ATOM 3443 O O . LEU B 1 205 ? -11.773 5.051 8.109 1 95.56 205 LEU B O 1
ATOM 3447 N N . TYR B 1 206 ? -12.062 7.203 7.684 1 96.19 206 TYR B N 1
ATOM 3448 C CA . TYR B 1 206 ? -12.422 7.617 9.039 1 96.19 206 TYR B CA 1
ATOM 3449 C C . TYR B 1 206 ? -13.586 6.785 9.57 1 96.19 206 TYR B C 1
ATOM 3451 O O . TYR B 1 206 ? -13.531 6.289 10.703 1 96.19 206 TYR B O 1
ATOM 3459 N N . PRO B 1 207 ? -14.625 6.535 8.789 1 94.5 207 PRO B N 1
ATOM 3460 C CA . PRO B 1 207 ? -15.75 5.754 9.312 1 94.5 207 PRO B CA 1
ATOM 3461 C C . PRO B 1 207 ? -15.344 4.348 9.742 1 94.5 207 PRO B C 1
ATOM 3463 O O . PRO B 1 207 ? -15.953 3.771 10.648 1 94.5 207 PRO B O 1
ATOM 3466 N N . HIS B 1 208 ? -14.289 3.807 9.156 1 93.75 208 HIS B N 1
ATOM 3467 C CA . HIS B 1 208 ? -13.844 2.451 9.453 1 93.75 208 HIS B CA 1
ATOM 3468 C C . HIS B 1 208 ? -12.883 2.438 10.641 1 93.75 208 HIS B C 1
ATOM 3470 O O . HIS B 1 208 ? -12.656 1.39 11.242 1 93.75 208 HIS B O 1
ATOM 3476 N N . LEU B 1 209 ? -12.312 3.605 10.914 1 95.19 209 LEU B N 1
ATOM 3477 C CA . LEU B 1 209 ? -11.32 3.697 11.984 1 95.19 209 LEU B CA 1
ATOM 3478 C C . LEU B 1 209 ? -11.953 4.191 13.281 1 95.19 209 LEU B C 1
ATOM 3480 O O . LEU B 1 209 ? -11.5 3.836 14.367 1 95.19 209 LEU B O 1
ATOM 3484 N N . ARG B 1 210 ? -13.016 4.941 13.148 1 94.81 210 ARG B N 1
ATOM 3485 C CA . ARG B 1 210 ? -13.641 5.637 14.266 1 94.81 210 ARG B CA 1
ATOM 3486 C C . ARG B 1 210 ? -14.047 4.656 15.359 1 94.81 210 ARG B C 1
ATOM 3488 O O . ARG B 1 210 ? -13.844 4.922 16.547 1 94.81 210 ARG B O 1
ATOM 3495 N N . PRO B 1 211 ? -14.578 3.469 15.016 1 93.88 211 PRO B N 1
ATOM 3496 C CA . PRO B 1 211 ? -15.016 2.541 16.062 1 93.88 211 PRO B CA 1
ATOM 3497 C C . PRO B 1 211 ? -13.852 1.968 16.859 1 93.88 211 PRO B C 1
ATOM 3499 O O . PRO B 1 211 ? -14.055 1.404 17.938 1 93.88 211 PRO B O 1
ATOM 3502 N N . LEU B 1 212 ? -12.648 2.154 16.438 1 91.56 212 LEU B N 1
ATOM 3503 C CA . LEU B 1 212 ? -11.484 1.521 17.047 1 91.56 212 LEU B CA 1
ATOM 3504 C C . LEU B 1 212 ? -11 2.32 18.25 1 91.56 212 LEU B C 1
ATOM 3506 O O . LEU B 1 212 ? -10.297 1.791 19.109 1 91.56 212 LEU B O 1
ATOM 3510 N N . ASP B 1 213 ? -11.312 3.584 18.219 1 94.44 213 ASP B N 1
ATOM 3511 C CA . ASP B 1 213 ? -10.789 4.457 19.266 1 94.44 213 ASP B CA 1
ATOM 3512 C C . ASP B 1 213 ? -11.688 5.668 19.469 1 94.44 213 ASP B C 1
ATOM 3514 O O . ASP B 1 213 ? -11.898 6.465 18.547 1 94.44 213 ASP B O 1
ATOM 3518 N N . ALA B 1 214 ? -12.125 5.859 20.672 1 92.88 214 ALA B N 1
ATOM 3519 C CA . ALA B 1 214 ? -13.07 6.918 21 1 92.88 214 ALA B CA 1
ATOM 3520 C C . ALA B 1 214 ? -12.438 8.297 20.844 1 92.88 214 ALA B C 1
ATOM 3522 O O . ALA B 1 214 ? -13.133 9.297 20.703 1 92.88 214 ALA B O 1
ATOM 3523 N N . GLU B 1 215 ? -11.156 8.359 20.859 1 95.75 215 GLU B N 1
ATOM 3524 C CA . GLU B 1 215 ? -10.453 9.641 20.797 1 95.75 215 GLU B CA 1
ATOM 3525 C C . GLU B 1 215 ? -10.148 10.016 19.344 1 95.75 215 GLU B C 1
ATOM 3527 O O . GLU B 1 215 ? -9.555 11.062 19.078 1 95.75 215 GLU B O 1
ATOM 3532 N N . LEU B 1 216 ? -10.477 9.141 18.422 1 97.06 216 LEU B N 1
ATOM 3533 C CA . LEU B 1 216 ? -10.25 9.43 17 1 97.06 216 LEU B CA 1
ATOM 3534 C C . LEU B 1 216 ? -11.203 10.516 16.516 1 97.06 216 LEU B C 1
ATOM 3536 O O . LEU B 1 216 ? -12.414 10.438 16.734 1 97.06 216 LEU B O 1
ATOM 3540 N N . ARG B 1 217 ? -10.633 11.539 15.922 1 96.62 217 ARG B N 1
ATOM 3541 C CA . ARG B 1 217 ? -11.375 12.688 15.43 1 96.62 217 ARG B CA 1
ATOM 3542 C C . ARG B 1 217 ? -11.055 12.961 13.961 1 96.62 217 ARG B C 1
ATOM 3544 O O . ARG B 1 217 ? -9.953 12.664 13.492 1 96.62 217 ARG B O 1
ATOM 3551 N N . TRP B 1 218 ? -12.078 13.477 13.305 1 96.81 218 TRP B N 1
ATOM 3552 C CA . TRP B 1 218 ? -11.938 13.906 11.914 1 96.81 218 TRP B CA 1
ATOM 3553 C C . TRP B 1 218 ? -11.758 15.422 11.828 1 96.81 218 TRP B C 1
ATOM 3555 O O . TRP B 1 218 ? -12.602 16.172 12.32 1 96.81 218 TRP B O 1
ATOM 3565 N N . ASP B 1 219 ? -10.578 15.898 11.352 1 96.75 219 ASP B N 1
ATOM 3566 C CA . ASP B 1 219 ? -10.32 17.312 11.094 1 96.75 219 ASP B CA 1
ATOM 3567 C C . ASP B 1 219 ? -9.672 17.5 9.719 1 96.75 219 ASP B C 1
ATOM 3569 O O . ASP B 1 219 ? -8.445 17.438 9.594 1 96.75 219 ASP B O 1
ATOM 3573 N N . PRO B 1 220 ? -10.445 17.844 8.688 1 95.75 220 PRO B N 1
ATOM 3574 C CA . PRO B 1 220 ? -9.922 17.891 7.32 1 95.75 220 PRO B CA 1
ATOM 3575 C C . PRO B 1 220 ? -9.031 19.109 7.074 1 95.75 220 PRO B C 1
ATOM 3577 O O . PRO B 1 220 ? -8.438 19.234 6 1 95.75 220 PRO B O 1
ATOM 3580 N N . HIS B 1 221 ? -8.781 20.016 8.078 1 96.12 221 HIS B N 1
ATOM 3581 C CA . HIS B 1 221 ? -8.133 21.297 7.781 1 96.12 221 HIS B CA 1
ATOM 3582 C C . HIS B 1 221 ? -6.91 21.516 8.664 1 96.12 221 HIS B C 1
ATOM 3584 O O . HIS B 1 221 ? -6.477 22.641 8.859 1 96.12 221 HIS B O 1
ATOM 3590 N N . LEU B 1 222 ? -6.371 20.438 9.117 1 97.19 222 LEU B N 1
ATOM 3591 C CA . LEU B 1 222 ? -5.285 20.531 10.086 1 97.19 222 LEU B CA 1
ATOM 3592 C C . LEU B 1 222 ? -4.109 21.312 9.508 1 97.19 222 LEU B C 1
ATOM 3594 O O . LEU B 1 222 ? -3.529 22.156 10.188 1 97.19 222 LEU B O 1
ATOM 3598 N N . VAL B 1 223 ? -3.732 21.031 8.273 1 97.56 223 VAL B N 1
ATOM 3599 C CA . VAL B 1 223 ? -2.568 21.672 7.684 1 97.56 223 VAL B CA 1
ATOM 3600 C C . VAL B 1 223 ? -2.844 23.172 7.52 1 97.56 223 VAL B C 1
ATOM 3602 O O . VAL B 1 223 ? -1.981 24 7.805 1 97.56 223 VAL B O 1
ATOM 3605 N N . LEU B 1 224 ? -4.043 23.547 7.059 1 97.5 224 LEU B N 1
ATOM 3606 C CA . LEU B 1 224 ? -4.43 24.953 6.93 1 97.5 224 LEU B CA 1
ATOM 3607 C C . LEU B 1 224 ? -4.398 25.656 8.281 1 97.5 224 LEU B C 1
ATOM 3609 O O . LEU B 1 224 ? -3.939 26.797 8.383 1 97.5 224 LEU B O 1
ATOM 3613 N N . ARG B 1 225 ? -4.852 24.969 9.25 1 97 225 ARG B N 1
ATOM 3614 C CA . ARG B 1 225 ? -4.824 25.516 10.602 1 97 225 ARG B CA 1
ATOM 3615 C C . ARG B 1 225 ? -3.393 25.703 11.094 1 97 225 ARG B C 1
ATOM 3617 O O . ARG B 1 225 ? -3.104 26.625 11.844 1 97 225 ARG B O 1
ATOM 3624 N N . GLY B 1 226 ? -2.543 24.75 10.719 1 97.81 226 GLY B N 1
ATOM 3625 C CA . GLY B 1 226 ? -1.13 24.906 11.023 1 97.81 226 GLY B CA 1
ATOM 3626 C C . GLY B 1 226 ? -0.522 26.156 10.406 1 97.81 226 GLY B C 1
ATOM 3627 O O . GLY B 1 226 ? 0.251 26.859 11.055 1 97.81 226 GLY B O 1
ATOM 3628 N N . ILE B 1 227 ? -0.862 26.391 9.18 1 97.56 227 ILE B N 1
ATOM 3629 C CA . ILE B 1 227 ? -0.387 27.594 8.5 1 97.56 227 ILE B CA 1
ATOM 3630 C C . ILE B 1 227 ? -0.876 28.828 9.234 1 97.56 227 ILE B C 1
ATOM 3632 O O . ILE B 1 227 ? -0.104 29.766 9.477 1 97.56 227 ILE B O 1
ATOM 3636 N N . ALA B 1 228 ? -2.135 28.828 9.617 1 96.69 228 ALA B N 1
ATOM 3637 C CA . ALA B 1 228 ? -2.719 29.953 10.336 1 96.69 228 ALA B CA 1
ATOM 3638 C C . ALA B 1 228 ? -1.994 30.203 11.656 1 96.69 228 ALA B C 1
ATOM 3640 O O . ALA B 1 228 ? -1.73 31.359 12.023 1 96.69 228 ALA B O 1
ATOM 3641 N N . GLY B 1 229 ? -1.723 29.141 12.312 1 95.94 229 GLY B N 1
ATOM 3642 C CA . GLY B 1 229 ? -0.974 29.266 13.555 1 95.94 229 GLY B CA 1
ATOM 3643 C C . GLY B 1 229 ? 0.407 29.859 13.359 1 95.94 229 GLY B C 1
ATOM 3644 O O . GLY B 1 229 ? 0.833 30.719 14.141 1 95.94 229 GLY B O 1
ATOM 3645 N N . CYS B 1 230 ? 1.101 29.406 12.375 1 96 230 CYS B N 1
ATOM 3646 C CA . CYS B 1 230 ? 2.43 29.938 12.07 1 96 230 CYS B CA 1
ATOM 3647 C C . CYS B 1 230 ? 2.363 31.406 11.695 1 96 230 CYS B C 1
ATOM 3649 O O . CYS B 1 230 ? 3.227 32.188 12.102 1 96 230 CYS B O 1
ATOM 3651 N N . ARG B 1 231 ? 1.349 31.766 10.859 1 95 231 ARG B N 1
ATOM 3652 C CA . ARG B 1 231 ? 1.143 33.156 10.508 1 95 231 ARG B CA 1
ATOM 3653 C C . ARG B 1 231 ? 1.011 34.031 11.766 1 95 231 ARG B C 1
ATOM 3655 O O . ARG B 1 231 ? 1.607 35.094 11.852 1 95 231 ARG B O 1
ATOM 3662 N N . GLN B 1 232 ? 0.223 33.562 12.68 1 93.25 232 GLN B N 1
ATOM 3663 C CA . GLN B 1 232 ? -0.011 34.312 13.922 1 93.25 232 GLN B CA 1
ATOM 3664 C C . GLN B 1 232 ? 1.287 34.5 14.695 1 93.25 232 GLN B C 1
ATOM 3666 O O . GLN B 1 232 ? 1.527 35.594 15.25 1 93.25 232 GLN B O 1
ATOM 3671 N N . LEU B 1 233 ? 2.09 33.531 14.711 1 91.31 233 LEU B N 1
ATOM 3672 C CA . LEU B 1 233 ? 3.354 33.594 15.438 1 91.31 233 LEU B CA 1
ATOM 3673 C C . LEU B 1 233 ? 4.336 34.531 14.75 1 91.31 233 LEU B C 1
ATOM 3675 O O . LEU B 1 233 ? 5.141 35.188 15.406 1 91.31 233 LEU B O 1
ATOM 3679 N N . HIS B 1 234 ? 4.32 34.562 13.469 1 84.62 234 HIS B N 1
ATOM 3680 C CA . HIS B 1 234 ? 5.301 35.312 12.711 1 84.62 234 HIS B CA 1
ATOM 3681 C C . HIS B 1 234 ? 4.848 36.75 12.531 1 84.62 234 HIS B C 1
ATOM 3683 O O . HIS B 1 234 ? 5.672 37.656 12.312 1 84.62 234 HIS B O 1
ATOM 3689 N N . ARG B 1 235 ? 3.609 37.062 12.438 1 76.31 235 ARG B N 1
ATOM 3690 C CA . ARG B 1 235 ? 3.123 38.438 12.43 1 76.31 235 ARG B CA 1
ATOM 3691 C C . ARG B 1 235 ? 3.385 39.125 13.766 1 76.31 235 ARG B C 1
ATOM 3693 O O . ARG B 1 235 ? 3.688 40.312 13.82 1 76.31 235 ARG B O 1
ATOM 3700 N N . VAL B 1 236 ? 3.207 38.469 14.789 1 54.47 236 VAL B N 1
ATOM 3701 C CA . VAL B 1 236 ? 3.471 39.031 16.094 1 54.47 236 VAL B CA 1
ATOM 3702 C C . VAL B 1 236 ? 4.941 39.438 16.203 1 54.47 236 VAL B C 1
ATOM 3704 O O . VAL B 1 236 ? 5.266 40.5 16.766 1 54.47 236 VAL B O 1
ATOM 3707 N N . VAL B 1 237 ? 5.75 38.656 15.539 1 48.97 237 VAL B N 1
ATOM 3708 C CA . VAL B 1 237 ? 7.164 39 15.633 1 48.97 237 VAL B CA 1
ATOM 3709 C C . VAL B 1 237 ? 7.457 40.219 14.758 1 48.97 237 VAL B C 1
ATOM 3711 O O . VAL B 1 237 ? 8.375 41 15.047 1 48.97 237 VAL B O 1
ATOM 3714 N N . ARG B 1 238 ? 6.762 40.469 13.664 1 50.59 238 ARG B N 1
ATOM 3715 C CA . ARG B 1 238 ? 7.062 41.625 12.797 1 50.59 238 ARG B CA 1
ATOM 3716 C C . ARG B 1 238 ? 6.504 42.906 13.375 1 50.59 238 ARG B C 1
ATOM 3718 O O . ARG B 1 238 ? 6.766 44 12.844 1 50.59 238 ARG B O 1
ATOM 3725 N N . LYS B 1 239 ? 5.52 43 14.273 1 47.53 239 LYS B N 1
ATOM 3726 C CA . LYS B 1 239 ? 5.156 44.344 14.781 1 47.53 239 LYS B CA 1
ATOM 3727 C C . LYS B 1 239 ? 6.266 44.906 15.656 1 47.53 239 LYS B C 1
ATOM 3729 O O . LYS B 1 239 ? 6.609 44.344 16.688 1 47.53 239 LYS B O 1
ATOM 3734 N N . PRO B 1 240 ? 7.184 45.688 15.164 1 40.56 240 PRO B N 1
ATOM 3735 C CA . PRO B 1 240 ? 8.148 46.438 15.992 1 40.56 240 PRO B CA 1
ATOM 3736 C C . PRO B 1 240 ? 7.504 47.125 17.172 1 40.56 240 PRO B C 1
ATOM 3738 O O . PRO B 1 240 ? 6.316 47.469 17.141 1 40.56 240 PRO B O 1
ATOM 3741 N N . SER B 1 241 ? 8.047 46.875 18.547 1 39.47 241 SER B N 1
ATOM 3742 C CA . SER B 1 241 ? 7.82 47.75 19.688 1 39.47 241 SER B CA 1
ATOM 3743 C C . SER B 1 241 ? 7.777 49.219 19.234 1 39.47 241 SER B C 1
ATOM 3745 O O . SER B 1 241 ? 8.797 49.906 19.266 1 39.47 241 SER B O 1
ATOM 3747 N N . GLY B 1 242 ? 7.406 49.562 18.188 1 33.47 242 GLY B N 1
ATOM 3748 C CA . GLY B 1 242 ? 7.488 51 17.969 1 33.47 242 GLY B CA 1
ATOM 3749 C C . GLY B 1 242 ? 6.855 51.812 19.078 1 33.47 242 GLY B C 1
ATOM 3750 O O . GLY B 1 242 ? 6.484 51.281 20.109 1 33.47 242 GLY B O 1
ATOM 3751 N N . ALA B 1 243 ? 6.113 53.062 18.766 1 40.28 243 ALA B N 1
ATOM 3752 C CA . ALA B 1 243 ? 5.988 54.438 19.219 1 40.28 243 ALA B CA 1
ATOM 3753 C C . ALA B 1 243 ? 5.035 54.531 20.406 1 40.28 243 ALA B C 1
ATOM 3755 O O . ALA B 1 243 ? 3.814 54.438 20.234 1 40.28 243 ALA B O 1
ATOM 3756 N N . GLU B 1 244 ? 5.113 53.625 21.594 1 29.22 244 GLU B N 1
ATOM 3757 C CA . GLU B 1 244 ? 4.77 54.5 22.703 1 29.22 244 GLU B CA 1
ATOM 3758 C C . GLU B 1 244 ? 5.895 55.469 22.984 1 29.22 244 GLU B C 1
ATOM 3760 O O . GLU B 1 244 ? 7.07 55.125 22.953 1 29.22 244 GLU B O 1
#

Radius of gyration: 26.77 Å; Cα contacts (8 Å, |Δi|>4): 1016; chains: 2; bounding box: 40×106×60 Å